Protein AF-A0A3C0VRZ9-F1 (afdb_monomer)

Structure (mmCIF, N/CA/C/O backbone):
data_AF-A0A3C0VRZ9-F1
#
_entry.id   AF-A0A3C0VRZ9-F1
#
loop_
_atom_site.group_PDB
_atom_site.id
_atom_site.type_symbol
_atom_site.label_atom_id
_atom_site.label_alt_id
_atom_site.label_comp_id
_atom_site.label_asym_id
_atom_site.label_entity_id
_atom_site.label_seq_id
_atom_site.pdbx_PDB_ins_code
_atom_site.Cartn_x
_atom_site.Cartn_y
_atom_site.Cartn_z
_atom_site.occupancy
_atom_site.B_iso_or_equiv
_atom_site.auth_seq_id
_atom_site.auth_comp_id
_atom_site.auth_asym_id
_atom_site.auth_atom_id
_atom_site.pdbx_PDB_model_num
ATOM 1 N N . PHE A 1 1 ? -6.876 -8.556 -9.933 1.00 37.91 1 PHE A N 1
ATOM 2 C CA . PHE A 1 1 ? -6.005 -7.489 -9.390 1.00 37.91 1 PHE A CA 1
ATOM 3 C C . PHE A 1 1 ? -5.418 -7.864 -8.027 1.00 37.91 1 PHE A C 1
ATOM 5 O O . PHE A 1 1 ? -4.220 -8.083 -7.960 1.00 37.91 1 PHE A O 1
ATOM 12 N N . VAL A 1 2 ? -6.232 -8.041 -6.972 1.00 34.72 2 VAL A N 1
ATOM 13 C CA . VAL A 1 2 ? -5.752 -8.360 -5.604 1.00 34.72 2 VAL A CA 1
ATOM 14 C C . VAL A 1 2 ? -4.922 -9.655 -5.535 1.00 34.72 2 VAL A C 1
ATOM 16 O O . VAL A 1 2 ? -3.928 -9.674 -4.825 1.00 34.72 2 VAL A O 1
ATOM 19 N N . ASN A 1 3 ? -5.259 -10.682 -6.327 1.00 42.28 3 ASN A N 1
ATOM 20 C CA . ASN A 1 3 ? -4.584 -11.991 -6.317 1.00 42.28 3 ASN A CA 1
ATOM 21 C C . ASN A 1 3 ? -3.360 -12.137 -7.252 1.00 42.28 3 ASN A C 1
ATOM 23 O O . ASN A 1 3 ? -2.690 -13.157 -7.161 1.00 42.28 3 ASN A O 1
ATOM 27 N N . ILE A 1 4 ? -3.065 -11.177 -8.145 1.00 52.66 4 ILE A N 1
ATOM 28 C CA . ILE A 1 4 ? -1.977 -11.322 -9.146 1.00 52.66 4 ILE A CA 1
ATOM 29 C C . ILE A 1 4 ? -0.673 -10.648 -8.712 1.00 52.66 4 ILE A C 1
ATOM 31 O O . ILE A 1 4 ? 0.384 -11.139 -9.088 1.00 52.66 4 ILE A O 1
ATOM 35 N N . LEU A 1 5 ? -0.705 -9.558 -7.932 1.00 53.03 5 LEU A N 1
ATOM 36 C CA . LEU A 1 5 ? 0.479 -8.689 -7.844 1.00 53.03 5 LEU A CA 1
ATOM 37 C C . LEU A 1 5 ? 1.175 -8.604 -6.483 1.00 53.03 5 LEU A C 1
ATOM 39 O O . LEU A 1 5 ? 2.376 -8.358 -6.488 1.00 53.03 5 LEU A O 1
ATOM 43 N N . TYR A 1 6 ? 0.518 -8.775 -5.321 1.00 64.31 6 TYR A N 1
ATOM 44 C CA . TYR A 1 6 ? 1.240 -8.518 -4.060 1.00 64.31 6 TYR A CA 1
ATOM 45 C C . TYR A 1 6 ? 0.604 -9.095 -2.772 1.00 64.31 6 TYR A C 1
ATOM 47 O O . TYR A 1 6 ? -0.247 -8.443 -2.152 1.00 64.31 6 TYR A O 1
ATOM 55 N N . PRO A 1 7 ? 1.059 -10.264 -2.271 1.00 65.75 7 PRO A N 1
ATOM 56 C CA . PRO A 1 7 ? 0.511 -10.886 -1.057 1.00 65.75 7 PRO A CA 1
ATOM 57 C C . PRO A 1 7 ? 0.704 -10.056 0.220 1.00 65.75 7 PRO A C 1
ATOM 59 O O . PRO A 1 7 ? 0.004 -10.271 1.213 1.00 65.75 7 PRO A O 1
ATOM 62 N N . ALA A 1 8 ? 1.609 -9.072 0.204 1.00 82.12 8 ALA A N 1
ATOM 63 C CA . ALA A 1 8 ? 1.981 -8.328 1.401 1.00 82.12 8 ALA A CA 1
ATOM 64 C C . ALA A 1 8 ? 0.856 -7.467 2.000 1.00 82.12 8 ALA A C 1
ATOM 66 O O . ALA A 1 8 ? 0.888 -7.196 3.195 1.00 82.12 8 ALA A O 1
ATOM 67 N N . TRP A 1 9 ? -0.148 -7.050 1.223 1.00 86.69 9 TRP A N 1
ATOM 68 C CA . TRP A 1 9 ? -1.355 -6.427 1.791 1.00 86.69 9 TRP A CA 1
ATOM 69 C C . TRP A 1 9 ? -2.479 -7.437 2.025 1.00 86.69 9 TRP A C 1
ATOM 71 O O . TRP A 1 9 ? -3.250 -7.283 2.972 1.00 86.69 9 TRP A O 1
ATOM 81 N N . GLN A 1 10 ? -2.569 -8.480 1.196 1.00 86.56 10 GLN A N 1
ATOM 82 C CA . GLN A 1 10 ? -3.658 -9.454 1.263 1.00 86.56 10 GLN A CA 1
ATOM 83 C C . GLN A 1 10 ? -3.739 -10.135 2.627 1.00 86.56 10 GLN A C 1
ATOM 85 O O . GLN A 1 10 ? -4.828 -10.268 3.174 1.00 86.56 10 GLN A O 1
ATOM 90 N N . ILE A 1 11 ? -2.599 -10.534 3.193 1.00 91.62 11 ILE A N 1
ATOM 91 C CA . ILE A 1 11 ? -2.565 -11.265 4.463 1.00 91.62 11 ILE A CA 1
ATOM 92 C C . ILE A 1 11 ? -3.046 -10.375 5.625 1.00 91.62 11 ILE A C 1
ATOM 94 O O . ILE A 1 11 ? -4.009 -10.764 6.294 1.00 91.62 11 ILE A O 1
ATOM 98 N N . PRO A 1 12 ? -2.497 -9.159 5.850 1.00 95.06 12 PRO A N 1
ATOM 99 C CA . PRO A 1 12 ? -3.003 -8.267 6.890 1.00 95.06 12 PRO A CA 1
ATOM 100 C C . PRO A 1 12 ? -4.488 -7.926 6.747 1.00 95.06 12 PRO A C 1
ATOM 102 O O . PRO A 1 12 ? -5.234 -8.016 7.723 1.00 95.06 12 PRO A O 1
ATOM 105 N N . PHE A 1 13 ? -4.942 -7.561 5.544 1.00 94.81 13 PHE A N 1
ATOM 106 C CA . PHE A 1 13 ? -6.347 -7.208 5.325 1.00 94.81 13 PHE A CA 1
ATOM 107 C C . PHE A 1 13 ? -7.278 -8.424 5.370 1.00 94.81 13 PHE A C 1
ATOM 109 O O . PHE A 1 13 ? -8.421 -8.285 5.798 1.00 94.81 13 PHE A O 1
ATOM 116 N N . GLY A 1 14 ? -6.791 -9.617 5.024 1.00 93.69 14 GLY A N 1
ATOM 117 C CA . GLY A 1 14 ? -7.502 -10.880 5.210 1.00 93.69 14 GLY A CA 1
ATOM 118 C C . GLY A 1 14 ? -7.788 -11.157 6.685 1.00 93.69 14 GLY A C 1
ATOM 119 O O . GLY A 1 14 ? -8.926 -11.461 7.040 1.00 93.69 14 GLY A O 1
ATOM 120 N N . TYR A 1 15 ? -6.804 -10.949 7.568 1.00 96.88 15 TYR A N 1
ATOM 121 C CA . TYR A 1 15 ? -7.029 -11.022 9.015 1.00 96.88 15 TYR A CA 1
ATOM 122 C C . TYR A 1 15 ? -8.015 -9.960 9.512 1.00 96.88 15 TYR A C 1
ATOM 124 O O . TYR A 1 15 ? -8.885 -10.272 10.324 1.00 96.88 15 TYR A O 1
ATOM 132 N N . VAL A 1 16 ? -7.929 -8.721 9.013 1.00 97.62 16 VAL A N 1
ATOM 133 C CA . VAL A 1 16 ? -8.898 -7.667 9.359 1.00 97.62 16 VAL A CA 1
ATOM 134 C C . VAL A 1 16 ? -10.317 -8.062 8.940 1.00 97.62 16 VAL A C 1
ATOM 136 O O . VAL A 1 16 ? -11.243 -7.944 9.744 1.00 97.62 16 VAL A O 1
ATOM 139 N N . ALA A 1 17 ? -10.494 -8.567 7.718 1.00 96.25 17 ALA A N 1
ATOM 140 C CA . ALA A 1 17 ? -11.782 -9.031 7.210 1.00 96.25 17 ALA A CA 1
ATOM 141 C C . ALA A 1 17 ? -12.323 -10.215 8.027 1.00 96.25 17 ALA A C 1
ATOM 143 O O . ALA A 1 17 ? -13.500 -10.224 8.389 1.00 96.25 17 ALA A O 1
ATOM 144 N N . LEU A 1 18 ? -11.463 -11.172 8.392 1.00 96.19 18 LEU A N 1
ATOM 145 C CA . LEU A 1 18 ? -11.823 -12.292 9.261 1.00 96.19 18 LEU A CA 1
ATOM 146 C C . LEU A 1 18 ? -12.275 -11.808 10.646 1.00 96.19 18 LEU A C 1
ATOM 148 O O . LEU A 1 18 ? -13.311 -12.244 11.143 1.00 96.19 18 LEU A O 1
ATOM 152 N N . CYS A 1 19 ? -11.548 -10.872 11.258 1.00 98.12 19 CYS A N 1
ATOM 153 C CA . CYS A 1 19 ? -11.924 -10.270 12.536 1.00 98.12 19 CYS A CA 1
ATOM 154 C C . CYS A 1 19 ? -13.271 -9.536 12.467 1.00 98.12 19 CYS A C 1
ATOM 156 O O . CYS A 1 19 ? -14.079 -9.675 13.388 1.00 98.12 19 CYS A O 1
ATOM 158 N N . LEU A 1 20 ? -13.542 -8.801 11.380 1.00 97.25 20 LEU A N 1
ATOM 159 C CA . LEU A 1 20 ? -14.852 -8.186 11.139 1.00 97.25 20 LEU A CA 1
ATOM 160 C C . LEU A 1 20 ? -15.955 -9.239 11.035 1.00 97.25 20 LEU A C 1
ATOM 162 O O . LEU A 1 20 ? -16.976 -9.098 11.703 1.00 97.25 20 LEU A O 1
ATOM 166 N N . ALA A 1 21 ? -15.742 -10.304 10.259 1.00 95.19 21 ALA A N 1
ATOM 167 C CA . ALA A 1 21 ? -16.711 -11.384 10.109 1.00 95.19 21 ALA A CA 1
ATOM 168 C C . ALA A 1 21 ? -17.011 -12.072 11.452 1.00 95.19 21 ALA A C 1
ATOM 170 O O . ALA A 1 21 ? -18.176 -12.227 11.814 1.00 95.19 21 ALA A O 1
ATOM 171 N N . ILE A 1 22 ? -15.975 -12.412 12.231 1.00 97.06 22 ILE A N 1
ATOM 172 C CA . ILE A 1 22 ? -16.122 -13.002 13.572 1.00 97.06 22 ILE A CA 1
ATOM 173 C C . ILE A 1 22 ? -16.920 -12.066 14.484 1.00 97.06 22 ILE A C 1
ATOM 175 O O . ILE A 1 22 ? -17.867 -12.506 15.137 1.00 97.06 22 ILE A O 1
ATOM 179 N N . TRP A 1 23 ? -16.573 -10.776 14.520 1.00 96.44 23 TRP A N 1
ATOM 180 C CA . TRP A 1 23 ? -17.304 -9.801 15.326 1.00 96.44 23 TRP A CA 1
ATOM 181 C C . TRP A 1 23 ? -18.776 -9.701 14.902 1.00 96.44 23 TRP A C 1
ATOM 183 O O . TRP A 1 23 ? -19.650 -9.782 15.762 1.00 96.44 23 TRP A O 1
ATOM 193 N N . MET A 1 24 ? -19.059 -9.584 13.601 1.00 94.06 24 MET A N 1
ATOM 194 C CA . MET A 1 24 ? -20.426 -9.493 13.077 1.00 94.06 24 MET A CA 1
ATOM 195 C C . MET A 1 24 ? -21.264 -10.726 13.433 1.00 94.06 24 MET A C 1
ATOM 197 O O . MET A 1 24 ? -22.430 -10.574 13.799 1.00 94.06 24 MET A O 1
ATOM 201 N N . ILE A 1 25 ? -20.674 -11.926 13.370 1.00 94.06 25 ILE A N 1
ATOM 202 C CA . ILE A 1 25 ? -21.332 -13.178 13.770 1.00 94.06 25 ILE A CA 1
ATOM 203 C C . ILE A 1 25 ? -21.650 -13.168 15.265 1.00 94.06 25 ILE A C 1
ATOM 205 O O . ILE A 1 25 ? -22.771 -13.494 15.646 1.00 94.06 25 ILE A O 1
ATOM 209 N N . ILE A 1 26 ? -20.691 -12.780 16.112 1.00 95.00 26 ILE A N 1
ATOM 210 C CA . ILE A 1 26 ? -20.886 -12.726 17.567 1.00 95.00 26 ILE A CA 1
ATOM 211 C C . ILE A 1 26 ? -21.982 -11.717 17.931 1.00 95.00 26 ILE A C 1
ATOM 213 O O . ILE A 1 26 ? -22.876 -12.041 18.711 1.00 95.00 26 ILE A O 1
ATOM 217 N N . ASP A 1 27 ? -21.940 -10.520 17.346 1.00 92.56 27 ASP A N 1
ATOM 218 C CA . ASP A 1 27 ? -22.887 -9.434 17.626 1.00 92.56 27 ASP A CA 1
ATOM 219 C C . ASP A 1 27 ? -24.320 -9.784 17.184 1.00 92.56 27 ASP A C 1
ATOM 221 O O . ASP A 1 27 ? -25.294 -9.384 17.818 1.00 92.56 27 ASP A O 1
ATOM 225 N N . ASN A 1 28 ? -24.455 -10.604 16.136 1.00 92.75 28 ASN A N 1
ATOM 226 C CA . ASN A 1 28 ? -25.743 -10.995 15.557 1.00 92.75 28 ASN A CA 1
ATOM 227 C C . ASN A 1 28 ? -26.138 -12.450 15.839 1.00 92.75 28 ASN A C 1
ATOM 229 O O . ASN A 1 28 ? -27.087 -12.948 15.232 1.00 92.75 28 ASN A O 1
ATOM 233 N N . PHE A 1 29 ? -25.466 -13.139 16.763 1.00 91.81 29 PHE A N 1
ATOM 234 C CA . PHE A 1 29 ? -25.628 -14.583 16.956 1.00 91.81 29 PHE A CA 1
ATOM 235 C C . PHE A 1 29 ? -27.081 -15.004 17.236 1.00 91.81 29 PHE A C 1
ATOM 237 O O . PHE A 1 29 ? -27.577 -15.978 16.673 1.00 91.81 29 PHE A O 1
ATOM 244 N N . GLU A 1 30 ? -27.807 -14.228 18.043 1.00 91.62 30 GLU A N 1
ATOM 245 C CA . GLU A 1 30 ? -29.219 -14.496 18.355 1.00 91.62 30 GLU A CA 1
ATOM 246 C C . GLU A 1 30 ? -30.168 -14.250 17.173 1.00 91.62 30 GLU A C 1
ATOM 248 O O . GLU A 1 30 ? -31.235 -14.858 17.105 1.00 91.62 30 GLU A O 1
ATOM 253 N N . ASN A 1 31 ? -29.793 -13.385 16.228 1.00 91.25 31 ASN A N 1
ATOM 254 C CA . ASN A 1 31 ? -30.542 -13.197 14.986 1.00 91.25 31 ASN A CA 1
ATOM 255 C C . ASN A 1 31 ? -30.227 -14.318 13.992 1.00 91.25 31 ASN A C 1
ATOM 257 O O . ASN A 1 31 ? -31.139 -14.832 13.351 1.00 91.25 31 ASN A O 1
ATOM 261 N N . ILE A 1 32 ? -28.965 -14.754 13.930 1.00 90.94 32 ILE A N 1
ATOM 262 C CA . ILE A 1 32 ? -28.523 -15.872 13.086 1.00 90.94 32 ILE A CA 1
ATOM 263 C C . ILE A 1 32 ? -29.274 -17.156 13.455 1.00 90.94 32 ILE A C 1
ATOM 265 O O . ILE A 1 32 ? -29.754 -17.856 12.572 1.00 90.94 32 ILE A O 1
ATOM 269 N N . LYS A 1 33 ? -29.475 -17.436 14.749 1.00 90.50 33 LYS A N 1
ATOM 270 C CA . LYS A 1 33 ? -30.270 -18.594 15.208 1.00 90.50 33 LYS A CA 1
ATOM 271 C C . LYS A 1 33 ? -31.727 -18.595 14.732 1.00 90.50 33 LYS A C 1
ATOM 273 O O . LYS A 1 33 ? -32.365 -19.642 14.750 1.00 90.50 33 LYS A O 1
ATOM 278 N N . LYS A 1 34 ? -32.271 -17.430 14.372 1.00 95.00 34 LYS A N 1
ATOM 279 C CA . LYS A 1 34 ? -33.663 -17.266 13.923 1.00 95.00 34 LYS A CA 1
ATOM 280 C C . LYS A 1 34 ? -33.808 -17.344 12.404 1.00 95.00 34 LYS A C 1
ATOM 282 O O . LYS A 1 34 ? -34.927 -17.218 11.907 1.00 95.00 34 LYS A O 1
ATOM 287 N N . LEU A 1 35 ? -32.704 -17.510 11.676 1.00 93.38 35 LEU A N 1
ATOM 288 C CA . LEU A 1 35 ? -32.721 -17.654 10.227 1.00 93.38 35 LEU A CA 1
ATOM 289 C C . LEU A 1 35 ? -33.486 -18.915 9.822 1.00 93.38 35 LEU A C 1
ATOM 291 O O . LEU A 1 35 ? -33.427 -19.956 10.479 1.00 93.38 35 LEU A O 1
ATOM 295 N N . LYS A 1 36 ? -34.227 -18.810 8.723 1.00 96.31 36 LYS A N 1
ATOM 296 C CA . LYS A 1 36 ? -34.967 -19.922 8.132 1.00 96.31 36 LYS A CA 1
ATOM 297 C C . LYS A 1 36 ? -34.035 -20.731 7.235 1.00 96.31 36 LYS A C 1
ATOM 299 O O . LYS A 1 36 ? -32.994 -20.250 6.795 1.00 96.31 36 LYS A O 1
ATOM 304 N N . LEU A 1 37 ? -34.447 -21.950 6.883 1.00 94.00 37 LEU A N 1
ATOM 305 C CA . LEU A 1 37 ? -33.695 -22.799 5.951 1.00 94.00 37 LEU A CA 1
ATOM 306 C C . LEU A 1 37 ? -33.364 -22.071 4.636 1.00 94.00 37 LEU A C 1
ATOM 308 O O . LEU A 1 37 ? -32.254 -22.201 4.136 1.00 94.00 37 LEU A O 1
ATOM 312 N N . VAL A 1 38 ? -34.297 -21.268 4.113 1.00 95.75 38 VAL A N 1
ATOM 313 C CA . VAL A 1 38 ? -34.092 -20.475 2.888 1.00 95.75 38 VAL A CA 1
ATOM 314 C C . VAL A 1 38 ? -32.920 -19.502 3.034 1.00 95.75 38 VAL A C 1
ATOM 316 O O . VAL A 1 38 ? -32.111 -19.398 2.119 1.00 95.75 38 VAL A O 1
ATOM 319 N N . ASP A 1 39 ? -32.776 -18.848 4.187 1.00 94.19 39 ASP A N 1
ATOM 320 C CA . ASP A 1 39 ? -31.677 -17.909 4.436 1.00 94.19 39 ASP A CA 1
ATOM 321 C C . ASP A 1 39 ? -30.325 -18.638 4.450 1.00 94.19 39 ASP A C 1
ATOM 323 O O . ASP A 1 39 ? -29.351 -18.166 3.863 1.00 94.19 39 ASP A O 1
ATOM 327 N N . TYR A 1 40 ? -30.274 -19.830 5.055 1.00 91.69 40 TYR A N 1
ATOM 328 C CA . TYR A 1 40 ? -29.082 -20.680 5.027 1.00 91.69 40 TYR A CA 1
ATOM 329 C C . TYR A 1 40 ? -28.759 -21.186 3.622 1.00 91.69 40 TYR A C 1
ATOM 331 O O . TYR A 1 40 ? -27.592 -21.200 3.244 1.00 91.69 40 TYR A O 1
ATOM 339 N N . VAL A 1 41 ? -29.765 -21.566 2.832 1.00 95.50 41 VAL A N 1
ATOM 340 C CA . VAL A 1 41 ? -29.572 -21.975 1.433 1.00 95.50 41 VAL A CA 1
ATOM 341 C C . VAL A 1 41 ? -29.012 -20.814 0.611 1.00 95.50 41 VAL A C 1
ATOM 343 O O . VAL A 1 41 ? -28.043 -21.007 -0.121 1.00 95.50 41 VAL A O 1
ATOM 346 N N . ILE A 1 42 ? -29.546 -19.599 0.770 1.00 95.00 42 ILE A N 1
ATOM 347 C CA . ILE A 1 42 ? -29.019 -18.398 0.105 1.00 95.00 42 ILE A CA 1
ATOM 348 C C . ILE A 1 42 ? -27.566 -18.154 0.529 1.00 95.00 42 ILE A C 1
ATOM 350 O O . ILE A 1 42 ? -26.699 -17.999 -0.327 1.00 95.00 42 ILE A O 1
ATOM 354 N N . PHE A 1 43 ? -27.274 -18.193 1.830 1.00 90.19 43 PHE A N 1
ATOM 355 C CA . PHE A 1 43 ? -25.919 -17.994 2.342 1.00 90.19 43 PHE A CA 1
ATOM 356 C C . PHE A 1 43 ? -24.927 -19.033 1.799 1.00 90.19 43 PHE A C 1
ATOM 358 O O . PHE A 1 43 ? -23.889 -18.667 1.249 1.00 90.19 43 PHE A O 1
ATOM 365 N N . VAL A 1 44 ? -25.255 -20.324 1.909 1.00 93.06 44 VAL A N 1
ATOM 366 C CA . VAL A 1 44 ? -24.394 -21.420 1.442 1.00 93.06 44 VAL A CA 1
ATOM 367 C C . VAL A 1 44 ? -24.228 -21.368 -0.073 1.00 93.06 44 VAL A C 1
ATOM 369 O O . VAL A 1 44 ? -23.110 -21.509 -0.550 1.00 93.06 44 VAL A O 1
ATOM 372 N N . SER A 1 45 ? -25.291 -21.104 -0.837 1.00 95.12 45 SER A N 1
ATOM 373 C CA . SER A 1 45 ? -25.196 -20.985 -2.299 1.00 95.12 45 SER A CA 1
ATOM 374 C C . SER A 1 45 ? -24.302 -19.817 -2.728 1.00 95.12 45 SER A C 1
ATOM 376 O O . SER A 1 45 ? -23.460 -19.994 -3.606 1.00 95.12 45 SER A O 1
ATOM 378 N N . GLY A 1 46 ? -24.404 -18.661 -2.064 1.00 95.44 46 GLY A N 1
ATOM 379 C CA . GLY A 1 46 ? -23.524 -17.516 -2.300 1.00 95.44 46 GLY A CA 1
ATOM 380 C C . GLY A 1 46 ? -22.067 -17.806 -1.928 1.00 95.44 46 GLY A C 1
ATOM 381 O O . GLY A 1 46 ? -21.151 -17.430 -2.664 1.00 95.44 46 GLY A O 1
ATOM 382 N N . LEU A 1 47 ? -21.838 -18.529 -0.827 1.00 92.19 47 LEU A N 1
ATOM 383 C CA . LEU A 1 47 ? -20.502 -18.975 -0.431 1.00 92.19 47 LEU A CA 1
ATOM 384 C C . LEU A 1 47 ? -19.921 -19.967 -1.449 1.00 92.19 47 LEU A C 1
ATOM 386 O O . LEU A 1 47 ? -18.786 -19.794 -1.883 1.00 92.19 47 LEU A O 1
ATOM 390 N N . CYS A 1 48 ? -20.701 -20.961 -1.876 1.00 95.94 48 CYS A N 1
ATOM 391 C CA . CYS A 1 48 ? -20.312 -21.916 -2.911 1.00 95.94 48 CYS A CA 1
ATOM 392 C C . CYS A 1 48 ? -19.990 -21.212 -4.231 1.00 95.94 48 CYS A C 1
ATOM 394 O O . CYS A 1 48 ? -18.951 -21.496 -4.818 1.00 95.94 48 CYS A O 1
ATOM 396 N N . LEU A 1 49 ? -20.820 -20.259 -4.668 1.00 95.69 49 LEU A N 1
ATOM 397 C CA . LEU A 1 49 ? -20.556 -19.465 -5.867 1.00 95.69 49 LEU A CA 1
ATOM 398 C C . LEU A 1 49 ? -19.237 -18.693 -5.737 1.00 95.69 49 LEU A C 1
ATOM 400 O O . LEU A 1 49 ? -18.417 -18.727 -6.649 1.00 95.69 49 LEU A O 1
ATOM 404 N N . SER A 1 50 ? -18.996 -18.065 -4.583 1.00 91.12 50 SER A N 1
ATOM 405 C CA . SER A 1 50 ? -17.746 -17.345 -4.311 1.00 91.12 50 SER A CA 1
ATOM 406 C C . SER A 1 50 ? -16.530 -18.275 -4.383 1.00 91.12 50 SER A C 1
ATOM 408 O O . SER A 1 50 ? -15.529 -17.932 -5.006 1.00 91.12 50 SER A O 1
ATOM 410 N N . VAL A 1 51 ? -16.624 -19.474 -3.797 1.00 91.88 51 VAL A N 1
ATOM 411 C CA . VAL A 1 51 ? -15.563 -20.491 -3.858 1.00 91.88 51 VAL A CA 1
ATOM 412 C C . VAL A 1 51 ? -15.328 -20.955 -5.293 1.00 91.88 51 VAL A C 1
ATOM 414 O O . VAL A 1 51 ? -14.180 -21.016 -5.717 1.00 91.88 51 VAL A O 1
ATOM 417 N N . VAL A 1 52 ? -16.385 -21.228 -6.064 1.00 95.44 52 VAL A N 1
ATOM 418 C CA . VAL A 1 52 ? -16.270 -21.623 -7.478 1.00 95.44 52 VAL A CA 1
ATOM 419 C C . VAL A 1 52 ? -15.603 -20.524 -8.303 1.00 95.44 52 VAL A C 1
ATOM 421 O O . VAL A 1 52 ? -14.711 -20.826 -9.088 1.00 95.44 52 VAL A O 1
ATOM 424 N N . MET A 1 53 ? -15.964 -19.254 -8.096 1.00 91.75 53 MET A N 1
ATOM 425 C CA . MET A 1 53 ? -15.323 -18.124 -8.780 1.00 91.75 53 MET A CA 1
ATOM 426 C C . MET A 1 53 ? -13.838 -18.002 -8.422 1.00 91.75 53 MET A C 1
ATOM 428 O O . MET A 1 53 ? -13.012 -17.783 -9.305 1.00 91.75 53 MET A O 1
ATOM 432 N N . ILE A 1 54 ? -13.486 -18.173 -7.143 1.00 88.19 54 ILE A N 1
ATOM 433 C CA . ILE A 1 54 ? -12.088 -18.151 -6.693 1.00 88.19 54 ILE A CA 1
ATOM 434 C C . ILE A 1 54 ? -11.312 -19.324 -7.299 1.00 88.19 54 ILE A C 1
ATOM 436 O O . ILE A 1 54 ? -10.222 -19.116 -7.820 1.00 88.19 54 ILE A O 1
ATOM 440 N N . LEU A 1 55 ? -11.859 -20.541 -7.263 1.00 90.00 55 LEU A N 1
ATOM 441 C CA . LEU A 1 55 ? -11.205 -21.726 -7.820 1.00 90.00 55 LEU A CA 1
ATOM 442 C C . LEU A 1 55 ? -11.039 -21.625 -9.335 1.00 90.00 55 LEU A C 1
ATOM 444 O O . LEU A 1 55 ? -9.947 -21.883 -9.826 1.00 90.00 55 LEU A O 1
ATOM 448 N N . GLY A 1 56 ? -12.077 -21.198 -10.060 1.00 92.00 56 GLY A N 1
ATOM 449 C CA . GLY A 1 56 ? -12.002 -20.985 -11.507 1.00 92.00 56 GLY A CA 1
ATOM 450 C C . GLY A 1 56 ? -10.896 -19.997 -11.870 1.00 92.00 56 GLY A C 1
ATOM 451 O O . GLY A 1 56 ? -10.067 -20.281 -12.728 1.00 92.00 56 GLY A O 1
ATOM 452 N N . TYR A 1 57 ? -10.807 -18.897 -11.125 1.00 87.50 57 TYR A N 1
ATOM 453 C CA . TYR A 1 57 ? -9.736 -17.922 -11.278 1.00 87.50 57 TYR A CA 1
ATOM 454 C C . TYR A 1 57 ? -8.338 -18.493 -10.973 1.00 87.50 57 TYR A C 1
ATOM 456 O O . TYR A 1 57 ? -7.392 -18.242 -11.719 1.00 87.50 57 TYR A O 1
ATOM 464 N N . LEU A 1 58 ? -8.179 -19.257 -9.885 1.00 87.12 58 LEU A N 1
ATOM 465 C CA . LEU A 1 58 ? -6.893 -19.869 -9.527 1.00 87.12 58 LEU A CA 1
ATOM 466 C C . LEU A 1 58 ? -6.448 -20.912 -10.559 1.00 87.12 58 LEU A C 1
ATOM 468 O O . LEU A 1 58 ? -5.258 -21.002 -10.846 1.00 87.12 58 LEU A O 1
ATOM 472 N N . MET A 1 59 ? -7.389 -21.671 -11.126 1.00 89.69 59 MET A N 1
ATOM 473 C CA . MET A 1 59 ? -7.114 -22.652 -12.178 1.00 89.69 59 MET A CA 1
ATOM 474 C C . MET A 1 59 ? -6.675 -21.981 -13.481 1.00 89.69 59 MET A C 1
ATOM 476 O O . MET A 1 59 ? -5.709 -22.429 -14.087 1.00 89.69 59 MET A O 1
ATOM 480 N N . GLU A 1 60 ? -7.333 -20.891 -13.882 1.00 91.25 60 GLU A N 1
ATOM 481 C CA . GLU A 1 60 ? -6.965 -20.117 -15.077 1.00 91.25 60 GLU A CA 1
ATOM 482 C C . GLU A 1 60 ? -5.560 -19.500 -14.969 1.00 91.25 60 GLU A C 1
ATOM 484 O O . GLU A 1 60 ? -4.877 -19.322 -15.970 1.00 91.25 60 GLU A O 1
ATOM 489 N N . ASN A 1 61 ? -5.103 -19.207 -13.748 1.00 87.38 61 ASN A N 1
ATOM 490 C CA . ASN A 1 61 ? -3.831 -18.528 -13.492 1.00 87.38 61 ASN A CA 1
ATOM 491 C C . ASN A 1 61 ? -2.770 -19.450 -12.864 1.00 87.38 61 ASN A C 1
ATOM 493 O O . ASN A 1 61 ? -1.806 -18.955 -12.281 1.00 87.38 61 ASN A O 1
ATOM 497 N N . VAL A 1 62 ? -2.932 -20.777 -12.943 1.00 87.38 62 VAL A N 1
ATOM 498 C CA . VAL A 1 62 ? -2.057 -21.726 -12.233 1.00 87.38 62 VAL A CA 1
ATOM 499 C C . VAL A 1 62 ? -0.596 -21.625 -12.675 1.00 87.38 62 VAL A C 1
ATOM 501 O O . VAL A 1 62 ? 0.290 -21.595 -11.822 1.00 87.38 62 VAL A O 1
ATOM 504 N N . ASP A 1 63 ? -0.345 -21.486 -13.978 1.00 86.81 63 ASP A N 1
ATOM 505 C CA . ASP A 1 63 ? 1.010 -21.385 -14.530 1.00 86.81 63 ASP A CA 1
ATOM 506 C C . ASP A 1 63 ? 1.692 -20.095 -14.076 1.00 86.81 63 ASP A C 1
ATOM 508 O O . ASP A 1 63 ? 2.839 -20.116 -13.635 1.00 86.81 63 ASP A O 1
ATOM 512 N N . TYR A 1 64 ? 0.951 -18.984 -14.081 1.00 85.88 64 TYR A N 1
ATOM 513 C CA . TYR A 1 64 ? 1.422 -17.708 -13.552 1.00 85.88 64 TYR A CA 1
ATOM 514 C C . TYR A 1 64 ? 1.744 -17.800 -12.055 1.00 85.88 64 TYR A C 1
ATOM 516 O O . TYR A 1 64 ? 2.831 -17.414 -11.628 1.00 85.88 64 TYR A O 1
ATOM 524 N N . ILE A 1 65 ? 0.814 -18.329 -11.249 1.00 85.00 65 ILE A N 1
ATOM 525 C CA . ILE A 1 65 ? 0.976 -18.459 -9.795 1.00 85.00 65 ILE A CA 1
ATOM 526 C C . ILE A 1 65 ? 2.176 -19.356 -9.478 1.00 85.00 65 ILE A C 1
ATOM 528 O O . ILE A 1 65 ? 2.980 -19.022 -8.608 1.00 85.00 65 ILE A O 1
ATOM 532 N N . SER A 1 66 ? 2.320 -20.474 -10.188 1.00 85.69 66 SER A N 1
ATOM 533 C CA . SER A 1 66 ? 3.459 -21.380 -10.051 1.00 85.69 66 SER A CA 1
ATOM 534 C C . SER A 1 66 ? 4.764 -20.691 -10.446 1.00 85.69 66 SER A C 1
ATOM 536 O O . SER A 1 66 ? 5.720 -20.699 -9.672 1.00 85.69 66 SER A O 1
ATOM 538 N N . GLY A 1 67 ? 4.792 -20.015 -11.597 1.00 86.56 67 GLY A N 1
ATOM 539 C CA . GLY A 1 67 ? 5.955 -19.270 -12.068 1.00 86.56 67 GLY A CA 1
ATOM 540 C C . GLY A 1 67 ? 6.411 -18.236 -11.047 1.00 86.56 67 GLY A C 1
ATOM 541 O O . GLY A 1 67 ? 7.563 -18.257 -10.624 1.00 86.56 67 GLY A O 1
ATOM 542 N N . ILE A 1 68 ? 5.495 -17.389 -10.568 1.00 86.31 68 ILE A N 1
ATOM 543 C CA . ILE A 1 68 ? 5.850 -16.292 -9.667 1.00 86.31 68 ILE A CA 1
ATOM 544 C C . ILE A 1 68 ? 6.164 -16.747 -8.239 1.00 86.31 68 ILE A C 1
ATOM 546 O O . ILE A 1 68 ? 7.063 -16.201 -7.601 1.00 86.31 68 ILE A O 1
ATOM 550 N N . SER A 1 69 ? 5.469 -17.764 -7.724 1.00 85.25 69 SER A N 1
ATOM 551 C CA . SER A 1 69 ? 5.697 -18.273 -6.362 1.00 85.25 69 SER A CA 1
ATOM 552 C C . SER A 1 69 ? 7.050 -18.970 -6.195 1.00 85.25 69 SER A C 1
ATOM 554 O O . SER A 1 69 ? 7.577 -18.999 -5.084 1.00 85.25 69 SER A O 1
ATOM 556 N N . ASN A 1 70 ? 7.637 -19.457 -7.292 1.00 88.44 70 ASN A N 1
ATOM 557 C CA . ASN A 1 70 ? 8.957 -20.087 -7.313 1.00 88.44 70 ASN A CA 1
ATOM 558 C C . ASN A 1 70 ? 10.110 -19.114 -7.612 1.00 88.44 70 ASN A C 1
ATOM 560 O O . ASN A 1 70 ? 11.270 -19.523 -7.614 1.00 88.44 70 ASN A O 1
ATOM 564 N N . THR A 1 71 ? 9.822 -17.832 -7.842 1.00 90.12 71 THR A N 1
ATOM 565 C CA . THR A 1 71 ? 10.871 -16.822 -8.040 1.00 90.12 71 THR A CA 1
ATOM 566 C C . THR A 1 71 ? 11.561 -16.440 -6.731 1.00 90.12 71 THR A C 1
ATOM 568 O O . THR A 1 71 ? 10.989 -16.562 -5.643 1.00 90.12 71 THR A O 1
ATOM 571 N N . VAL A 1 72 ? 12.771 -15.882 -6.826 1.00 91.56 72 VAL A N 1
ATOM 572 C CA . VAL A 1 72 ? 13.497 -15.304 -5.681 1.00 91.56 72 VAL A CA 1
ATOM 573 C C . VAL A 1 72 ? 12.676 -14.188 -5.024 1.00 91.56 72 VAL A C 1
ATOM 575 O O . VAL A 1 72 ? 12.611 -14.098 -3.796 1.00 91.56 72 VAL A O 1
ATOM 578 N N . TYR A 1 73 ? 12.008 -13.357 -5.829 1.00 88.38 73 TYR A N 1
ATOM 579 C CA . TYR A 1 73 ? 11.135 -12.286 -5.357 1.00 88.38 73 TYR A CA 1
ATOM 580 C C . TYR A 1 73 ? 9.912 -12.114 -6.277 1.00 88.38 73 TYR A C 1
ATOM 582 O O . TYR A 1 73 ? 10.082 -12.044 -7.486 1.00 88.38 73 TYR A O 1
ATOM 590 N N . PRO A 1 74 ? 8.685 -11.962 -5.746 1.00 84.75 74 PRO A N 1
ATOM 591 C CA . PRO A 1 74 ? 8.332 -11.990 -4.332 1.00 84.75 74 PRO A CA 1
ATOM 592 C C . PRO A 1 74 ? 8.098 -13.413 -3.794 1.00 84.75 74 PRO A C 1
ATOM 594 O O . PRO A 1 74 ? 7.769 -13.531 -2.617 1.00 84.75 74 PRO A O 1
ATOM 597 N N . GLY A 1 75 ? 8.233 -14.460 -4.620 1.00 85.44 75 GLY A N 1
ATOM 598 C CA . GLY A 1 75 ? 7.807 -15.830 -4.313 1.00 85.44 75 GLY A CA 1
ATOM 599 C C . GLY A 1 75 ? 8.430 -16.422 -3.049 1.00 85.44 75 GLY A C 1
ATOM 600 O O . GLY A 1 75 ? 7.747 -16.621 -2.047 1.00 85.44 75 GLY A O 1
ATOM 601 N N . LEU A 1 76 ? 9.741 -16.653 -3.069 1.00 88.69 76 LEU A N 1
ATOM 602 C CA . LEU A 1 76 ? 10.484 -17.269 -1.964 1.00 88.69 76 LEU A CA 1
ATOM 603 C C . LEU A 1 76 ? 10.903 -16.276 -0.864 1.00 88.69 76 LEU A C 1
ATOM 605 O O . LEU A 1 76 ? 11.553 -16.663 0.113 1.00 88.69 76 LEU A O 1
ATOM 609 N N . ARG A 1 77 ? 10.532 -14.995 -0.989 1.00 89.19 77 ARG A N 1
ATOM 610 C CA . ARG A 1 77 ? 10.879 -13.949 -0.020 1.00 89.19 77 ARG A CA 1
ATOM 611 C C . ARG A 1 77 ? 10.221 -14.222 1.331 1.00 89.19 77 ARG A C 1
ATOM 613 O O . ARG A 1 77 ? 9.000 -14.320 1.436 1.00 89.19 77 ARG A O 1
ATOM 620 N N . LEU A 1 78 ? 11.030 -14.210 2.390 1.00 91.25 78 LEU A N 1
ATOM 621 C CA . LEU A 1 78 ? 10.568 -14.331 3.770 1.00 91.25 78 LEU A CA 1
ATOM 622 C C . LEU A 1 78 ? 11.073 -13.178 4.635 1.00 91.25 78 LEU A C 1
ATOM 624 O O . LEU A 1 78 ? 12.273 -12.957 4.765 1.00 91.25 78 LEU A O 1
ATOM 628 N N . GLU A 1 79 ? 10.143 -12.510 5.301 1.00 91.81 79 GLU A N 1
ATOM 629 C CA . GLU A 1 79 ? 10.385 -11.349 6.149 1.00 91.81 79 GLU A CA 1
ATOM 630 C C . GLU A 1 79 ? 10.178 -11.690 7.629 1.00 91.81 79 GLU A C 1
ATOM 632 O O . GLU A 1 79 ? 9.284 -12.447 8.007 1.00 91.81 79 GLU A O 1
ATOM 637 N N . LYS A 1 80 ? 11.016 -11.130 8.506 1.00 93.31 80 LYS A N 1
ATOM 638 C CA . LYS A 1 80 ? 10.819 -11.236 9.968 1.00 93.31 80 LYS A CA 1
ATOM 639 C C . LYS A 1 80 ? 10.069 -10.036 10.541 1.00 93.31 80 LYS A C 1
ATOM 641 O O . LYS A 1 80 ? 9.663 -10.078 11.702 1.00 93.31 80 LYS A O 1
ATOM 646 N N . GLY A 1 81 ? 9.874 -8.995 9.732 1.00 93.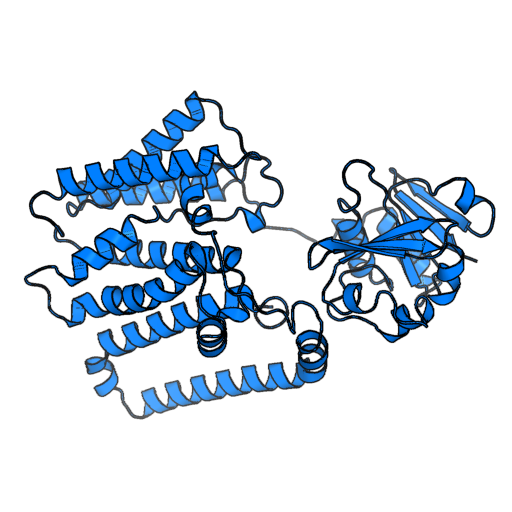62 81 GLY A N 1
ATOM 647 C CA . GLY A 1 81 ? 9.383 -7.700 10.177 1.00 93.62 81 GLY A CA 1
ATOM 648 C C . GLY A 1 81 ? 10.444 -6.944 10.974 1.00 93.62 81 GLY A C 1
ATOM 649 O O . GLY A 1 81 ? 11.319 -7.546 11.592 1.00 93.62 81 GLY A O 1
ATOM 650 N N . PHE A 1 82 ? 10.383 -5.617 10.933 1.00 93.50 82 PHE A N 1
ATOM 651 C CA . PHE A 1 82 ? 11.180 -4.730 11.776 1.00 93.50 82 PHE A CA 1
ATOM 652 C C . PHE A 1 82 ? 10.717 -3.281 11.583 1.00 93.50 82 PHE A C 1
ATOM 654 O O . PHE A 1 82 ? 10.293 -2.923 10.488 1.00 93.50 82 PHE A O 1
ATOM 661 N N . PHE A 1 83 ? 10.798 -2.463 12.633 1.00 90.62 83 PHE A N 1
ATOM 662 C CA . PHE A 1 83 ? 10.837 -0.992 12.633 1.00 90.62 83 PHE A CA 1
ATOM 663 C C . PHE A 1 83 ? 10.114 -0.237 11.492 1.00 90.62 83 PHE A C 1
ATOM 665 O O . PHE A 1 83 ? 10.741 0.428 10.678 1.00 90.62 83 PHE A O 1
ATOM 672 N N . ASN A 1 84 ? 8.780 -0.279 11.461 1.00 93.44 84 ASN A N 1
ATOM 673 C CA . ASN A 1 84 ? 7.948 0.479 10.514 1.00 93.44 84 ASN A CA 1
ATOM 674 C C . ASN A 1 84 ? 6.767 1.228 11.149 1.00 93.44 84 ASN A C 1
ATOM 676 O O . ASN A 1 84 ? 6.088 1.999 10.473 1.00 93.44 84 ASN A O 1
ATOM 680 N N . LEU A 1 85 ? 6.558 1.101 12.467 1.00 94.06 85 LEU A N 1
ATOM 681 C CA . LEU A 1 85 ? 5.503 1.823 13.202 1.00 94.06 85 LEU A CA 1
ATOM 682 C C . LEU A 1 85 ? 5.613 3.356 13.150 1.00 94.06 85 LEU A C 1
ATOM 684 O O . LEU A 1 85 ? 4.714 4.045 13.626 1.00 94.06 85 LEU A O 1
ATOM 688 N N . PHE A 1 86 ? 6.687 3.908 12.581 1.00 92.88 86 PHE A N 1
ATOM 689 C CA . PHE A 1 86 ? 6.792 5.340 12.331 1.00 92.88 86 PHE A CA 1
ATOM 690 C C . PHE A 1 86 ? 5.823 5.823 11.244 1.00 92.88 86 PHE A C 1
ATOM 692 O O . PHE A 1 86 ? 5.355 6.951 11.346 1.00 92.88 86 PHE A O 1
ATOM 699 N N . LYS A 1 87 ? 5.508 5.002 10.231 1.00 93.69 87 LYS A N 1
ATOM 700 C CA . LYS A 1 87 ? 4.728 5.436 9.062 1.00 93.69 87 LYS A CA 1
ATOM 701 C C . LYS A 1 87 ? 3.309 5.895 9.431 1.00 93.69 87 LYS A C 1
ATOM 703 O O . LYS A 1 87 ? 2.943 6.989 9.014 1.00 93.69 87 LYS A O 1
ATOM 708 N N . PRO A 1 88 ? 2.520 5.179 10.265 1.00 95.44 88 PRO A N 1
ATOM 709 C CA . PRO A 1 88 ? 1.185 5.638 10.656 1.00 95.44 88 PRO A CA 1
ATOM 710 C C . PRO A 1 88 ? 1.140 7.049 11.248 1.00 95.44 88 PRO A C 1
ATOM 712 O O . PRO A 1 88 ? 0.114 7.705 11.127 1.00 95.44 88 PRO A O 1
ATOM 715 N N . PHE A 1 89 ? 2.228 7.544 11.849 1.00 94.94 89 PHE A N 1
ATOM 716 C CA . PHE A 1 89 ? 2.315 8.904 12.392 1.00 94.94 89 PHE A CA 1
ATOM 717 C C . PHE A 1 89 ? 2.351 10.011 11.328 1.00 94.94 89 PHE A C 1
ATOM 719 O O . PHE A 1 89 ? 2.111 11.173 11.656 1.00 94.94 89 PHE A O 1
ATOM 726 N N . TRP A 1 90 ? 2.604 9.676 10.061 1.00 93.38 90 TRP A N 1
ATOM 727 C CA . TRP A 1 90 ? 2.607 10.637 8.955 1.00 93.38 90 TRP A CA 1
ATOM 728 C C . TRP A 1 90 ? 1.215 11.176 8.606 1.00 93.38 90 TRP A C 1
ATOM 730 O O . TRP A 1 90 ? 1.103 12.070 7.767 1.00 93.38 90 TRP A O 1
ATOM 740 N N . TYR A 1 91 ? 0.155 10.723 9.295 1.00 93.62 91 TYR A N 1
ATOM 741 C CA . TYR A 1 91 ? -1.187 11.301 9.160 1.00 93.62 91 TYR A CA 1
ATOM 742 C C . TYR A 1 91 ? -1.199 12.821 9.362 1.00 93.62 91 TYR A C 1
ATOM 744 O O . TYR A 1 91 ? -2.105 13.485 8.875 1.00 93.62 91 TYR A O 1
ATOM 752 N N . LEU A 1 92 ? -0.219 13.371 10.094 1.00 92.69 92 LEU A N 1
ATOM 753 C CA . LEU A 1 92 ? -0.110 14.804 10.348 1.00 92.69 92 LEU A CA 1
ATOM 754 C C . LEU A 1 92 ? 0.025 15.603 9.047 1.00 92.69 92 LEU A C 1
ATOM 756 O O . LEU A 1 92 ? -0.533 16.688 8.936 1.00 92.69 92 LEU A O 1
ATOM 760 N N . ILE A 1 93 ? 0.761 15.071 8.071 1.00 90.81 93 ILE A N 1
ATOM 761 C CA . ILE A 1 93 ? 1.094 15.764 6.820 1.00 90.81 93 ILE A CA 1
ATOM 762 C C . ILE A 1 93 ? 0.403 15.177 5.595 1.00 90.81 93 ILE A C 1
ATOM 764 O O . ILE A 1 93 ? 0.427 15.802 4.535 1.00 90.81 93 ILE A O 1
ATOM 768 N N . SER A 1 94 ? -0.256 14.024 5.738 1.00 90.94 94 SER A N 1
ATOM 769 C CA . SER A 1 94 ? -0.956 13.380 4.630 1.00 90.94 94 SER A CA 1
ATOM 770 C C . SER A 1 94 ? -1.993 14.261 3.926 1.00 90.94 94 SER A C 1
ATOM 772 O O . SER A 1 94 ? -2.138 14.098 2.712 1.00 90.94 94 SER A O 1
ATOM 774 N N . PRO A 1 95 ? -2.638 15.264 4.572 1.00 90.75 95 PRO A N 1
ATOM 775 C CA . PRO A 1 95 ? -3.540 16.149 3.849 1.00 90.75 95 PRO A CA 1
ATOM 776 C C . PRO A 1 95 ? -2.896 16.980 2.732 1.00 90.75 95 PRO A C 1
ATOM 778 O O . PRO A 1 95 ? -3.601 17.496 1.869 1.00 90.75 95 PRO A O 1
ATOM 781 N N . PHE A 1 96 ? -1.568 17.110 2.727 1.00 89.19 96 PHE A N 1
ATOM 782 C CA . PHE A 1 96 ? -0.834 17.900 1.740 1.00 89.19 96 PHE A CA 1
ATOM 783 C C . PHE A 1 96 ? -0.267 17.070 0.584 1.00 89.19 96 PHE A C 1
ATOM 785 O O . PHE A 1 96 ? 0.271 17.649 -0.358 1.00 89.19 96 PHE A O 1
ATOM 792 N N . TYR A 1 97 ? -0.399 15.740 0.611 1.00 87.75 97 TYR A N 1
ATOM 793 C CA . TYR A 1 97 ? 0.179 14.854 -0.409 1.00 87.75 97 TYR A CA 1
ATOM 794 C C . TYR A 1 97 ? -0.400 15.070 -1.812 1.00 87.75 97 TYR A C 1
ATOM 796 O O . TYR A 1 97 ? 0.272 14.791 -2.794 1.00 87.75 97 TYR A O 1
ATOM 804 N N . ALA A 1 98 ? -1.608 15.629 -1.924 1.00 84.44 98 ALA A N 1
ATOM 805 C CA . ALA A 1 98 ? -2.195 15.993 -3.216 1.00 84.44 98 ALA A CA 1
ATOM 806 C C . ALA A 1 98 ? -1.606 17.284 -3.833 1.00 84.44 98 ALA A C 1
ATOM 808 O O . ALA A 1 98 ? -1.918 17.615 -4.973 1.00 84.44 98 ALA A O 1
ATOM 809 N N . TYR A 1 99 ? -0.784 18.033 -3.088 1.00 84.12 99 TYR A N 1
ATOM 810 C CA . TYR A 1 99 ? -0.335 19.391 -3.440 1.00 84.12 99 TYR A CA 1
ATOM 811 C C . TYR A 1 99 ? 1.179 19.563 -3.430 1.00 84.12 99 TYR A C 1
ATOM 813 O O . TYR A 1 99 ? 1.705 20.566 -3.916 1.00 84.12 99 TYR A O 1
ATOM 821 N N . LYS A 1 100 ? 1.872 18.649 -2.760 1.00 84.25 100 LYS A N 1
ATOM 822 C CA . LYS A 1 100 ? 3.307 18.693 -2.543 1.00 84.25 100 LYS A CA 1
ATOM 823 C C . LYS A 1 100 ? 3.903 17.438 -3.127 1.00 84.25 100 LYS A C 1
ATOM 825 O O . LYS A 1 100 ? 3.386 16.349 -2.895 1.00 84.25 100 LYS A O 1
ATOM 830 N N . ASP A 1 101 ? 5.002 17.622 -3.839 1.00 82.12 101 ASP A N 1
ATOM 831 C CA . ASP A 1 101 ? 5.827 16.502 -4.236 1.00 82.12 101 ASP A CA 1
ATOM 832 C C . ASP A 1 101 ? 6.407 15.845 -2.978 1.00 82.12 101 ASP A C 1
ATOM 834 O O . ASP A 1 101 ? 6.994 16.506 -2.117 1.00 82.12 101 ASP A O 1
ATOM 838 N N . ILE A 1 102 ? 6.140 14.552 -2.853 1.00 81.31 102 ILE A N 1
ATOM 839 C CA . ILE A 1 102 ? 6.583 13.679 -1.765 1.00 81.31 102 ILE A CA 1
ATOM 840 C C . ILE A 1 102 ? 7.326 12.459 -2.316 1.00 81.31 102 ILE A C 1
ATOM 842 O O . ILE A 1 102 ? 7.519 11.471 -1.607 1.00 81.31 102 ILE A O 1
ATOM 846 N N . GLY A 1 103 ? 7.723 12.506 -3.591 1.00 82.44 103 GLY A N 1
ATOM 847 C CA . GLY A 1 103 ? 8.217 11.355 -4.324 1.00 82.44 103 GLY A CA 1
ATOM 848 C C . GLY A 1 103 ? 7.106 10.327 -4.513 1.00 82.44 103 GLY A C 1
ATOM 849 O O . GLY A 1 103 ? 6.048 10.612 -5.077 1.00 82.44 103 GLY A O 1
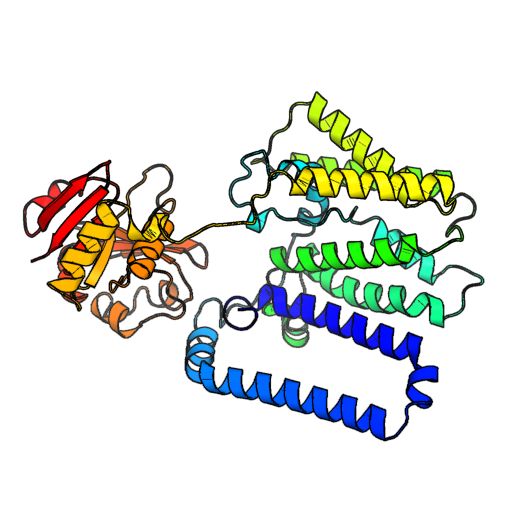ATOM 850 N N . ASN A 1 104 ? 7.326 9.109 -4.023 1.00 81.81 104 ASN A N 1
ATOM 851 C CA . ASN A 1 104 ? 6.387 8.015 -4.222 1.00 81.81 104 ASN A CA 1
ATOM 852 C C . ASN A 1 104 ? 5.150 8.144 -3.310 1.00 81.81 104 ASN A C 1
ATOM 854 O O . ASN A 1 104 ? 5.122 7.667 -2.172 1.00 81.81 104 ASN A O 1
ATOM 858 N N . THR A 1 105 ? 4.103 8.781 -3.835 1.00 81.69 105 THR A N 1
ATOM 859 C CA . THR A 1 105 ? 2.824 9.010 -3.142 1.00 81.69 105 THR A CA 1
ATOM 860 C C . THR A 1 105 ? 2.161 7.719 -2.657 1.00 81.69 105 THR A C 1
ATOM 862 O O . THR A 1 105 ? 1.609 7.700 -1.553 1.00 81.69 105 THR A O 1
ATOM 865 N N . SER A 1 106 ? 2.275 6.625 -3.415 1.00 81.81 106 SER A N 1
ATOM 866 C CA . SER A 1 106 ? 1.751 5.304 -3.043 1.00 81.81 106 SER A CA 1
ATOM 867 C C . SER A 1 106 ? 2.455 4.724 -1.814 1.00 81.81 106 SER A C 1
ATOM 869 O O . SER A 1 106 ? 1.808 4.123 -0.958 1.00 81.81 106 SER A O 1
ATOM 871 N N . GLU A 1 107 ? 3.766 4.947 -1.674 1.00 85.12 107 GLU A N 1
ATOM 872 C CA . GLU A 1 107 ? 4.516 4.510 -0.491 1.00 85.12 107 GLU A CA 1
ATOM 873 C C . GLU A 1 107 ? 4.224 5.364 0.738 1.00 85.12 107 GLU A C 1
ATOM 875 O O . GLU A 1 107 ? 4.259 4.862 1.861 1.00 85.12 107 GLU A O 1
ATOM 880 N N . CYS A 1 108 ? 3.932 6.646 0.552 1.00 87.19 108 CYS A N 1
ATOM 881 C CA . CYS A 1 108 ? 3.713 7.578 1.657 1.00 87.19 108 CYS A CA 1
ATOM 882 C C . CYS A 1 108 ? 2.280 7.567 2.177 1.00 87.19 108 CYS A C 1
ATOM 884 O O . CYS A 1 108 ? 2.044 8.002 3.303 1.00 87.19 108 CYS A O 1
ATOM 886 N N . GLY A 1 109 ? 1.328 7.094 1.369 1.00 88.81 109 GLY A N 1
ATOM 887 C CA . GLY A 1 109 ? -0.091 7.078 1.696 1.00 88.81 109 GLY A CA 1
ATOM 888 C C . GLY A 1 109 ? -0.369 6.479 3.076 1.00 88.81 109 GLY A C 1
ATOM 889 O O . GLY A 1 109 ? 0.076 5.377 3.398 1.00 88.81 109 GLY A O 1
ATOM 890 N N . VAL A 1 110 ? -1.118 7.220 3.896 1.00 91.94 110 VAL A N 1
ATOM 891 C CA . VAL A 1 110 ? -1.545 6.810 5.239 1.00 91.94 110 VAL A CA 1
ATOM 892 C C . VAL A 1 110 ? -2.951 7.310 5.538 1.00 91.94 110 VAL A C 1
ATOM 894 O O . VAL A 1 110 ? -3.366 8.381 5.094 1.00 91.94 110 VAL A O 1
ATOM 897 N N . PHE A 1 111 ? -3.680 6.550 6.352 1.00 93.12 111 PHE A N 1
ATOM 898 C CA . PHE A 1 111 ? -4.986 6.961 6.854 1.00 93.12 111 PHE A CA 1
ATOM 899 C C . PHE A 1 111 ? -4.856 8.101 7.870 1.00 93.12 111 PHE A C 1
ATOM 901 O O . PHE A 1 111 ? -3.977 8.065 8.738 1.00 93.12 111 PHE A O 1
ATOM 908 N N . LEU A 1 112 ? -5.803 9.048 7.844 1.00 93.94 112 LEU A N 1
ATOM 909 C CA . LEU A 1 112 ? -6.012 10.024 8.920 1.00 93.94 112 LEU A CA 1
ATOM 910 C C . LEU A 1 112 ? -6.582 9.326 10.167 1.00 93.94 112 LEU A C 1
ATOM 912 O O . LEU A 1 112 ? -7.760 9.424 10.493 1.00 93.94 112 LEU A O 1
ATOM 916 N N . SER A 1 113 ? -5.726 8.541 10.815 1.00 94.62 113 SER A N 1
ATOM 917 C CA . SER A 1 113 ? -6.099 7.513 11.788 1.00 94.62 113 SER A CA 1
ATOM 918 C C . SER A 1 113 ? -5.896 7.928 13.242 1.00 94.62 113 SER A C 1
ATOM 920 O O . SER A 1 113 ? -6.287 7.196 14.147 1.00 94.62 113 SER A O 1
ATOM 922 N N . PHE A 1 114 ? -5.235 9.066 13.481 1.00 96.88 114 PHE A N 1
ATOM 923 C CA . PHE A 1 114 ? -4.832 9.524 14.815 1.00 96.88 114 PHE A CA 1
ATOM 924 C C . PHE A 1 114 ? -4.076 8.460 15.628 1.00 96.88 114 PHE A C 1
ATOM 926 O O . PHE A 1 114 ? -4.160 8.427 16.858 1.00 96.88 114 PHE A O 1
ATOM 933 N N . PHE A 1 115 ? -3.349 7.570 14.946 1.00 97.25 115 PHE A N 1
ATOM 934 C CA . PHE A 1 115 ? -2.554 6.526 15.581 1.00 97.25 115 PHE A CA 1
ATOM 935 C C . PHE A 1 115 ? -1.606 7.126 16.642 1.00 97.25 115 PHE A C 1
ATOM 937 O O . PHE A 1 115 ? -0.942 8.122 16.358 1.00 97.25 115 PHE A O 1
ATOM 944 N N . PRO A 1 116 ? -1.492 6.546 17.853 1.00 97.25 116 PRO A N 1
ATOM 945 C CA . PRO A 1 116 ? -2.134 5.324 18.355 1.00 97.25 116 PRO A CA 1
ATOM 946 C C . PRO A 1 116 ? -3.397 5.567 19.215 1.00 97.25 116 PRO A C 1
ATOM 948 O O . PRO A 1 116 ? -3.851 4.655 19.909 1.00 97.25 116 PRO A O 1
ATOM 951 N N . MET A 1 117 ? -3.979 6.773 19.212 1.00 97.50 117 MET A N 1
ATOM 952 C CA . MET A 1 117 ? -5.070 7.154 20.126 1.00 97.50 117 MET A CA 1
ATOM 953 C C . MET A 1 117 ? -6.296 6.216 20.087 1.00 97.50 117 MET A C 1
ATOM 955 O O . MET A 1 117 ? -6.751 5.823 21.167 1.00 97.50 117 MET A O 1
ATOM 959 N N . PRO A 1 118 ? -6.824 5.787 18.916 1.00 98.12 118 PRO A N 1
ATOM 960 C CA . PRO A 1 118 ? -7.969 4.871 18.867 1.00 98.12 118 PRO A CA 1
ATOM 961 C C . PRO A 1 118 ? -7.685 3.513 19.511 1.00 98.12 118 PRO A C 1
ATOM 963 O O . PRO A 1 118 ? -8.566 2.951 20.159 1.00 98.12 118 PRO A O 1
ATOM 966 N N . ILE A 1 119 ? -6.453 3.008 19.377 1.00 97.88 119 ILE A N 1
ATOM 967 C CA . ILE A 1 119 ? -6.029 1.734 19.971 1.00 97.88 119 ILE A CA 1
ATOM 968 C C . ILE A 1 119 ? -6.041 1.853 21.493 1.00 97.88 119 ILE A C 1
ATOM 970 O O . ILE A 1 119 ? -6.642 1.022 22.170 1.00 97.88 119 ILE A O 1
ATOM 974 N N . ILE A 1 120 ? -5.437 2.918 22.031 1.00 98.00 120 ILE A N 1
ATOM 975 C CA . ILE A 1 120 ? -5.370 3.162 23.478 1.00 98.00 120 ILE A CA 1
ATOM 976 C C . ILE A 1 120 ? -6.782 3.267 24.066 1.00 98.00 120 ILE A C 1
ATOM 978 O O . ILE A 1 120 ? -7.109 2.574 25.029 1.00 98.00 120 ILE A O 1
ATOM 982 N N . LEU A 1 121 ? -7.650 4.083 23.459 1.00 97.50 121 LEU A N 1
ATOM 983 C CA . LEU A 1 121 ? -9.028 4.245 23.925 1.00 97.50 121 LEU A CA 1
ATOM 984 C C . LEU A 1 121 ? -9.852 2.961 23.777 1.00 97.50 121 LEU A C 1
ATOM 986 O O . LEU A 1 121 ? -10.640 2.644 24.666 1.00 97.50 121 LEU A O 1
ATOM 990 N N . GLY A 1 122 ? -9.652 2.203 22.698 1.00 96.75 122 GLY A N 1
ATOM 991 C CA . GLY A 1 122 ? -10.301 0.913 22.492 1.00 96.75 122 GLY A CA 1
ATOM 992 C C . GLY A 1 122 ? -9.918 -0.120 23.551 1.00 96.75 122 GLY A C 1
ATOM 993 O O . GLY A 1 122 ? -10.800 -0.761 24.119 1.00 96.75 122 GLY A O 1
ATOM 994 N N . ILE A 1 123 ? -8.631 -0.216 23.901 1.00 97.25 123 ILE A N 1
ATOM 995 C CA . ILE A 1 123 ? -8.159 -1.074 24.999 1.00 97.25 123 ILE A CA 1
ATOM 996 C C . ILE A 1 123 ? -8.796 -0.634 26.322 1.00 97.25 123 ILE A C 1
ATOM 998 O O . ILE A 1 123 ? -9.333 -1.460 27.058 1.00 97.25 123 ILE A O 1
ATOM 1002 N N . CYS A 1 124 ? -8.816 0.669 26.618 1.00 96.81 124 CYS A N 1
ATOM 1003 C CA . CYS A 1 124 ? -9.475 1.177 27.823 1.00 96.81 124 CYS A CA 1
ATOM 1004 C C . CYS A 1 124 ? -10.984 0.872 27.849 1.00 96.81 124 CYS A C 1
ATOM 1006 O O . CYS A 1 124 ? -11.536 0.609 28.920 1.00 96.81 124 CYS A O 1
ATOM 1008 N N . TYR A 1 125 ? -11.652 0.855 26.692 1.00 96.06 125 TYR A N 1
ATOM 1009 C CA . TYR A 1 125 ? -13.070 0.511 26.586 1.00 96.06 125 TYR A CA 1
ATOM 1010 C C . TYR A 1 125 ? -13.357 -0.945 26.995 1.00 96.06 125 TYR A C 1
ATOM 1012 O O . TYR A 1 125 ? -14.373 -1.204 27.645 1.00 96.06 125 TYR A O 1
ATOM 1020 N N . ILE A 1 126 ? -12.451 -1.893 26.717 1.00 96.19 126 ILE A N 1
ATOM 1021 C CA . ILE A 1 126 ? -12.582 -3.300 27.156 1.00 96.19 126 ILE A CA 1
ATOM 1022 C C . ILE A 1 126 ? -12.759 -3.378 28.682 1.00 96.19 126 ILE A C 1
ATOM 1024 O O . ILE A 1 126 ? -13.604 -4.118 29.197 1.00 96.19 126 ILE A O 1
ATOM 1028 N N . PHE A 1 127 ? -12.031 -2.545 29.426 1.00 94.75 127 PHE A N 1
ATOM 1029 C CA . PHE A 1 127 ? -12.076 -2.513 30.890 1.00 94.75 127 PHE A CA 1
ATOM 1030 C C . PHE A 1 127 ? -13.163 -1.592 31.462 1.00 94.75 127 PHE A C 1
ATOM 1032 O O . PHE A 1 127 ? -13.303 -1.482 32.683 1.00 94.75 127 PHE A O 1
ATOM 1039 N N . LYS A 1 128 ? -13.983 -0.956 30.616 1.00 91.38 128 LYS A N 1
ATOM 1040 C CA . LYS A 1 128 ? -15.062 -0.073 31.068 1.00 91.38 128 LYS A CA 1
ATOM 1041 C C . LYS A 1 128 ? -16.096 -0.847 31.897 1.00 91.38 128 LYS A C 1
ATOM 1043 O O . LYS A 1 128 ? -16.642 -1.867 31.459 1.00 91.38 128 LYS A O 1
ATOM 1048 N N . LYS A 1 129 ? -16.379 -0.350 33.106 1.00 86.94 129 LYS A N 1
ATOM 1049 C CA . LYS A 1 129 ? -17.399 -0.908 34.011 1.00 86.94 129 LYS A CA 1
ATOM 1050 C C . LYS A 1 129 ? -18.812 -0.591 33.503 1.00 86.94 129 LYS A C 1
ATOM 1052 O O . LYS A 1 129 ? -19.027 0.442 32.878 1.00 86.94 129 LYS A O 1
ATOM 1057 N N . GLY A 1 130 ? -19.768 -1.480 33.774 1.00 84.06 130 GLY A N 1
ATOM 1058 C CA . GLY A 1 130 ? -21.185 -1.292 33.424 1.00 84.06 130 GLY A CA 1
ATOM 1059 C C . GLY A 1 130 ? -21.565 -1.613 31.971 1.00 84.06 130 GLY A C 1
ATOM 1060 O O . GLY A 1 130 ? -22.747 -1.589 31.644 1.00 84.06 130 GLY A O 1
ATOM 1061 N N . LYS A 1 131 ? -20.601 -1.953 31.105 1.00 88.19 131 LYS A N 1
ATOM 1062 C CA . LYS A 1 131 ? -20.863 -2.463 29.749 1.00 88.19 131 LYS A CA 1
ATOM 1063 C C . LYS A 1 131 ? -20.896 -3.984 29.731 1.00 88.19 131 LYS A C 1
ATOM 1065 O O . LYS A 1 131 ? -20.087 -4.624 30.410 1.00 88.19 131 LYS A O 1
ATOM 1070 N N . LYS A 1 132 ? -21.811 -4.554 28.943 1.00 87.31 132 LYS A N 1
ATOM 1071 C CA . LYS A 1 132 ? -21.901 -6.005 28.768 1.00 87.31 132 LYS A CA 1
ATOM 1072 C C . LYS A 1 132 ? -20.691 -6.487 27.968 1.00 87.31 132 LYS A C 1
ATOM 1074 O O . LYS A 1 132 ? -20.088 -5.724 27.217 1.00 87.31 132 LYS A O 1
ATOM 1079 N N . LEU A 1 133 ? -20.334 -7.762 28.127 1.00 88.19 133 LEU A N 1
ATOM 1080 C CA . LEU A 1 133 ? -19.228 -8.355 27.370 1.00 88.19 133 LEU A CA 1
ATOM 1081 C C . LEU A 1 133 ? -19.477 -8.287 25.856 1.00 88.19 133 LEU A C 1
ATOM 1083 O O . LEU A 1 133 ? -18.544 -8.023 25.105 1.00 88.19 133 LEU A O 1
ATOM 1087 N N . ILE A 1 134 ? -20.738 -8.440 25.433 1.00 87.31 134 ILE A N 1
ATOM 1088 C CA . ILE A 1 134 ? -21.131 -8.374 24.021 1.00 87.31 134 ILE A CA 1
ATOM 1089 C C . ILE A 1 134 ? -20.693 -7.058 23.356 1.00 87.31 134 ILE A C 1
ATOM 1091 O O . ILE A 1 134 ? -20.075 -7.078 22.297 1.00 87.31 134 ILE A O 1
ATOM 1095 N N . ASP A 1 135 ? -20.851 -5.933 24.063 1.00 88.69 135 ASP A N 1
ATOM 1096 C CA . ASP A 1 135 ? -20.492 -4.592 23.583 1.00 88.69 135 ASP A CA 1
ATOM 1097 C C . ASP A 1 135 ? -18.972 -4.392 23.423 1.00 88.69 135 ASP A C 1
ATOM 1099 O O . ASP A 1 135 ? -18.526 -3.403 22.838 1.00 88.69 135 ASP A O 1
ATOM 1103 N N . LYS A 1 136 ? -18.162 -5.299 23.987 1.00 94.31 136 LYS A N 1
ATOM 1104 C CA . LYS A 1 136 ? -16.697 -5.205 24.052 1.00 94.31 136 LYS A CA 1
ATOM 1105 C C . LYS A 1 136 ? -15.994 -6.074 23.014 1.00 94.31 136 LYS A C 1
ATOM 1107 O O . LYS A 1 136 ? -14.811 -5.843 22.769 1.00 94.31 136 LYS A O 1
ATOM 1112 N N . TRP A 1 137 ? -16.687 -7.035 22.396 1.00 95.69 137 TRP A N 1
ATOM 1113 C CA . TRP A 1 137 ? -16.063 -8.014 21.497 1.00 95.69 137 TRP A CA 1
ATOM 1114 C C . TRP A 1 137 ? -15.330 -7.386 20.323 1.00 95.69 137 TRP A C 1
ATOM 1116 O O . TRP A 1 137 ? -14.234 -7.837 20.011 1.00 95.69 137 TRP A O 1
ATOM 1126 N N . PHE A 1 138 ? -15.875 -6.318 19.735 1.00 97.19 138 PHE A N 1
ATOM 1127 C CA . PHE A 1 138 ? -15.189 -5.568 18.682 1.00 97.19 138 PHE A CA 1
ATOM 1128 C C . PHE A 1 138 ? -13.769 -5.175 19.120 1.00 97.19 138 PHE A C 1
ATOM 1130 O O . PHE A 1 138 ? -12.786 -5.527 18.473 1.00 97.19 138 PHE A O 1
ATOM 1137 N N . TYR A 1 139 ? -13.650 -4.504 20.267 1.00 97.38 139 TYR A N 1
ATOM 1138 C CA . TYR A 1 139 ? -12.363 -4.042 20.777 1.00 97.38 139 TYR A CA 1
ATOM 1139 C C . TYR A 1 139 ? -11.456 -5.208 21.178 1.00 97.38 139 TYR A C 1
ATOM 1141 O O . TYR A 1 139 ? -10.273 -5.170 20.866 1.00 97.38 139 TYR A O 1
ATOM 1149 N N . ILE A 1 140 ? -12.002 -6.261 21.799 1.00 97.75 140 ILE A N 1
ATOM 1150 C CA . ILE A 1 140 ? -11.236 -7.459 22.182 1.00 97.75 140 ILE A CA 1
ATOM 1151 C C . ILE A 1 140 ? -10.609 -8.119 20.948 1.00 97.75 140 ILE A C 1
ATOM 1153 O O . ILE A 1 140 ? -9.398 -8.322 20.921 1.00 97.75 140 ILE A O 1
ATOM 1157 N N . ILE A 1 141 ? -11.409 -8.410 19.920 1.00 98.12 141 ILE A N 1
ATOM 1158 C CA . ILE A 1 141 ? -10.960 -9.093 18.699 1.00 98.12 141 ILE A CA 1
ATOM 1159 C C . ILE A 1 141 ? -9.867 -8.278 18.001 1.00 98.12 141 ILE A C 1
ATOM 1161 O O . ILE A 1 141 ? -8.807 -8.812 17.677 1.00 98.12 141 ILE A O 1
ATOM 1165 N N . PHE A 1 142 ? -10.084 -6.971 17.825 1.00 98.31 142 PHE A N 1
ATOM 1166 C CA . PHE A 1 142 ? -9.096 -6.113 17.173 1.00 98.31 142 PHE A CA 1
ATOM 1167 C C . PHE A 1 142 ? -7.845 -5.880 18.021 1.00 98.31 142 PHE A C 1
ATOM 1169 O O . PHE A 1 142 ? -6.754 -5.814 17.465 1.00 98.31 142 PHE A O 1
ATOM 1176 N N . THR A 1 143 ? -7.948 -5.806 19.352 1.00 97.38 143 THR A N 1
ATOM 1177 C CA . THR A 1 143 ? -6.764 -5.760 20.224 1.00 97.38 143 THR A CA 1
ATOM 1178 C C . THR A 1 143 ? -5.947 -7.046 20.114 1.00 97.38 143 THR A C 1
ATOM 1180 O O . THR A 1 143 ? -4.728 -6.963 19.989 1.00 97.38 143 THR A O 1
ATOM 1183 N N . VAL A 1 144 ? -6.590 -8.219 20.093 1.00 97.69 144 VAL A N 1
ATOM 1184 C CA . VAL A 1 144 ? -5.901 -9.508 19.905 1.00 97.69 144 VAL A CA 1
ATOM 1185 C C . VAL A 1 144 ? -5.166 -9.550 18.563 1.00 97.69 144 VAL A C 1
ATOM 1187 O O . VAL A 1 144 ? -4.016 -9.979 18.528 1.00 97.69 144 VAL A O 1
ATOM 1190 N N . LEU A 1 145 ? -5.776 -9.046 17.484 1.00 98.19 145 LEU A N 1
ATOM 1191 C CA . LEU A 1 145 ? -5.123 -8.944 16.174 1.00 98.19 145 LEU A CA 1
ATOM 1192 C C . LEU A 1 145 ? -3.960 -7.935 16.160 1.00 98.19 145 LEU A C 1
ATOM 1194 O O . LEU A 1 145 ? -2.925 -8.179 15.543 1.00 98.19 145 LEU A O 1
ATOM 1198 N N . LEU A 1 146 ? -4.113 -6.796 16.838 1.00 97.81 146 LEU A N 1
ATOM 1199 C CA . LEU A 1 146 ? -3.105 -5.735 16.848 1.00 97.81 146 LEU A CA 1
ATOM 1200 C C . LEU A 1 146 ? -1.802 -6.152 17.537 1.00 97.81 146 LEU A C 1
ATOM 1202 O O . LEU A 1 146 ? -0.750 -5.660 17.142 1.00 97.81 146 LEU A O 1
ATOM 1206 N N . VAL A 1 147 ? -1.835 -7.045 18.532 1.00 96.06 147 VAL A N 1
ATOM 1207 C CA . VAL A 1 147 ? -0.625 -7.491 19.250 1.00 96.06 147 VAL A CA 1
ATOM 1208 C C . VAL A 1 147 ? 0.446 -8.055 18.300 1.00 96.06 147 VAL A C 1
ATOM 1210 O O . VAL A 1 147 ? 1.538 -7.483 18.258 1.00 96.06 147 VAL A O 1
ATOM 1213 N N . PRO A 1 148 ? 0.190 -9.117 17.508 1.00 96.56 148 PRO A N 1
ATOM 1214 C CA . PRO A 1 148 ? 1.193 -9.639 16.582 1.00 96.56 148 PRO A CA 1
ATOM 1215 C C . PRO A 1 148 ? 1.563 -8.630 15.488 1.00 96.56 148 PRO A C 1
ATOM 1217 O O . PRO A 1 148 ? 2.728 -8.565 15.107 1.00 96.56 148 PRO A O 1
ATOM 1220 N N . PHE A 1 149 ? 0.622 -7.804 15.022 1.00 97.75 149 PHE A N 1
ATOM 1221 C CA . PHE A 1 149 ? 0.874 -6.777 14.001 1.00 97.75 149 PHE A CA 1
ATOM 1222 C C . PHE A 1 149 ? 1.856 -5.704 14.489 1.00 97.75 149 PHE A C 1
ATOM 1224 O O . PHE A 1 149 ? 2.839 -5.391 13.818 1.00 97.75 149 PHE A O 1
ATOM 1231 N N . VAL A 1 150 ? 1.623 -5.164 15.686 1.00 96.81 150 VAL A N 1
ATOM 1232 C CA . VAL A 1 150 ? 2.488 -4.155 16.307 1.00 96.81 150 VAL A CA 1
ATOM 1233 C C . VAL A 1 150 ? 3.862 -4.745 16.617 1.00 96.81 150 VAL A C 1
ATOM 1235 O O . VAL A 1 150 ? 4.862 -4.097 16.320 1.00 96.81 150 VAL A O 1
ATOM 1238 N N . LEU A 1 151 ? 3.940 -5.972 17.146 1.00 96.50 151 LEU A N 1
ATOM 1239 C CA . LEU A 1 151 ? 5.221 -6.646 17.397 1.00 96.50 151 LEU A CA 1
ATOM 1240 C C . LEU A 1 151 ? 6.010 -6.864 16.099 1.00 96.50 151 LEU A C 1
ATOM 1242 O O . LEU A 1 151 ? 7.192 -6.524 16.040 1.00 96.50 151 LEU A O 1
ATOM 1246 N N . TYR A 1 152 ? 5.348 -7.331 15.037 1.00 97.25 152 TYR A N 1
ATOM 1247 C CA . TYR A 1 152 ? 5.955 -7.512 13.717 1.00 97.25 152 TYR A CA 1
ATOM 1248 C C . TYR A 1 152 ? 6.534 -6.207 13.154 1.00 97.25 152 TYR A C 1
ATOM 1250 O O . TYR A 1 152 ? 7.657 -6.183 12.654 1.00 97.25 152 TYR A O 1
ATOM 1258 N N . CYS A 1 153 ? 5.802 -5.097 13.281 1.00 97.06 153 CYS A N 1
ATOM 1259 C CA . CYS A 1 153 ? 6.245 -3.788 12.801 1.00 97.06 153 CYS A CA 1
ATOM 1260 C C . CYS A 1 153 ? 7.196 -3.051 13.756 1.00 97.06 153 CYS A C 1
ATOM 1262 O O . CYS A 1 153 ? 7.781 -2.051 13.345 1.00 97.06 153 CYS A O 1
ATOM 1264 N N . TRP A 1 154 ? 7.342 -3.472 15.014 1.00 95.19 154 TRP A N 1
ATOM 1265 C CA . TRP A 1 154 ? 8.247 -2.834 15.975 1.00 95.19 154 TRP A CA 1
ATOM 1266 C C . TRP A 1 154 ? 9.570 -3.583 16.070 1.00 95.19 154 TRP A C 1
ATOM 1268 O O . TRP A 1 154 ? 10.610 -3.057 15.676 1.00 95.19 154 TRP A O 1
ATOM 1278 N N . THR A 1 155 ? 9.524 -4.803 16.597 1.00 95.44 155 THR A N 1
ATOM 1279 C CA . THR A 1 155 ? 10.697 -5.610 16.949 1.00 95.44 155 THR A CA 1
ATOM 1280 C C . THR A 1 155 ? 10.945 -6.745 15.964 1.00 95.44 155 THR A C 1
ATOM 1282 O O . THR A 1 155 ? 12.020 -7.335 15.985 1.00 95.44 155 THR A O 1
ATOM 1285 N N . GLY A 1 156 ? 9.958 -7.058 15.121 1.00 96.12 156 GLY A N 1
ATOM 1286 C CA . GLY A 1 156 ? 9.922 -8.287 14.338 1.00 96.12 156 GLY A CA 1
ATOM 1287 C C . GLY A 1 156 ? 9.402 -9.476 15.148 1.00 96.12 156 GLY A C 1
ATOM 1288 O O . GLY A 1 156 ? 9.188 -9.390 16.362 1.00 96.12 156 GLY A O 1
ATOM 1289 N N . LEU A 1 157 ? 9.186 -10.597 14.460 1.00 96.56 157 LEU A N 1
ATOM 1290 C CA . LEU A 1 157 ? 8.762 -11.873 15.035 1.00 96.56 157 LEU A CA 1
ATOM 1291 C C . LEU A 1 157 ? 9.797 -12.974 14.748 1.00 96.56 157 LEU A C 1
ATOM 1293 O O . LEU A 1 157 ? 10.443 -12.966 13.695 1.00 96.56 157 LEU A O 1
ATOM 1297 N N . PRO A 1 158 ? 9.933 -13.980 15.633 1.00 96.19 158 PRO A N 1
ATOM 1298 C CA . PRO A 1 158 ? 10.640 -15.212 15.301 1.00 96.19 158 PRO A CA 1
ATOM 1299 C C . PRO A 1 158 ? 10.106 -15.814 13.995 1.00 96.19 158 PRO A C 1
ATOM 1301 O O . PRO A 1 158 ? 8.892 -15.897 13.804 1.00 96.19 158 PRO A O 1
ATOM 1304 N N . MET A 1 159 ? 11.001 -16.278 13.115 1.00 95.12 159 MET A N 1
ATOM 1305 C CA . MET A 1 159 ? 10.630 -16.734 11.765 1.00 95.12 159 MET A CA 1
ATOM 1306 C C . MET A 1 159 ? 9.563 -17.836 11.780 1.00 95.12 159 MET A C 1
ATOM 1308 O O . MET A 1 159 ? 8.668 -17.827 10.945 1.00 95.12 159 MET A O 1
ATOM 1312 N N . SER A 1 160 ? 9.604 -18.756 12.746 1.00 95.62 160 SER A N 1
ATOM 1313 C CA . SER A 1 160 ? 8.585 -19.804 12.881 1.00 95.62 160 SER A CA 1
ATOM 1314 C C . SER A 1 160 ? 7.191 -19.221 13.128 1.00 95.62 160 SER A C 1
ATOM 1316 O O . SER A 1 160 ? 6.228 -19.659 12.512 1.00 95.62 160 SER A O 1
ATOM 1318 N N . ILE A 1 161 ? 7.081 -18.186 13.970 1.00 95.62 161 ILE A N 1
ATOM 1319 C CA . ILE A 1 161 ? 5.810 -17.499 14.238 1.00 95.62 161 ILE A CA 1
ATOM 1320 C C . ILE A 1 161 ? 5.366 -16.725 12.994 1.00 95.62 161 ILE A C 1
ATOM 1322 O O . ILE A 1 161 ? 4.209 -16.837 12.591 1.00 95.62 161 ILE A O 1
ATOM 1326 N N . ALA A 1 162 ? 6.279 -15.984 12.358 1.00 95.25 162 ALA A N 1
ATOM 1327 C CA . ALA A 1 162 ? 5.990 -15.242 11.131 1.00 95.25 162 ALA A CA 1
ATOM 1328 C C . ALA A 1 162 ? 5.496 -16.163 9.997 1.00 95.25 162 ALA A C 1
ATOM 1330 O O . ALA A 1 162 ? 4.534 -15.820 9.319 1.00 95.25 162 ALA A O 1
ATOM 1331 N N . LYS A 1 163 ? 6.078 -17.360 9.843 1.00 94.44 163 LYS A N 1
ATOM 1332 C CA . LYS A 1 163 ? 5.619 -18.385 8.891 1.00 94.44 163 LYS A CA 1
ATOM 1333 C C . LYS A 1 163 ? 4.250 -18.957 9.255 1.00 94.44 163 LYS A C 1
ATOM 1335 O O . LYS A 1 163 ? 3.365 -18.975 8.407 1.00 94.44 163 LYS A O 1
ATOM 1340 N N . CYS A 1 164 ? 4.043 -19.372 10.509 1.00 95.19 164 CYS A N 1
ATOM 1341 C CA . CYS A 1 164 ? 2.760 -19.933 10.960 1.00 95.19 164 CYS A CA 1
ATOM 1342 C C . CYS A 1 164 ? 1.597 -18.938 10.826 1.00 95.19 164 CYS A C 1
ATOM 1344 O O . CYS A 1 164 ? 0.467 -19.333 10.568 1.00 95.19 164 CYS A O 1
ATOM 1346 N N . THR A 1 165 ? 1.877 -17.647 11.001 1.00 93.62 165 THR A N 1
ATOM 1347 C CA . THR A 1 165 ? 0.906 -16.550 10.832 1.00 93.62 165 THR A CA 1
ATOM 1348 C C . THR A 1 165 ? 0.878 -15.985 9.413 1.00 93.62 165 THR A C 1
ATOM 1350 O O . THR A 1 165 ? 0.200 -14.995 9.162 1.00 93.62 165 THR A O 1
ATOM 1353 N N . MET A 1 166 ? 1.661 -16.553 8.492 1.00 93.50 166 MET A N 1
ATOM 1354 C CA . MET A 1 166 ? 1.892 -16.053 7.132 1.00 93.50 166 MET A CA 1
ATOM 1355 C C . MET A 1 166 ? 2.430 -14.612 7.039 1.00 93.50 166 MET A C 1
ATOM 1357 O O . MET A 1 166 ? 2.689 -14.123 5.939 1.00 93.50 166 MET A O 1
ATOM 1361 N N . LEU A 1 167 ? 2.675 -13.928 8.161 1.00 94.81 167 LEU A N 1
ATOM 1362 C CA . LEU A 1 167 ? 3.263 -12.591 8.193 1.00 94.81 167 LEU A CA 1
ATOM 1363 C C . LEU A 1 167 ? 4.644 -12.548 7.535 1.00 94.81 167 LEU A C 1
ATOM 1365 O O . LEU A 1 167 ? 5.021 -11.497 7.032 1.00 94.81 167 LEU A O 1
ATOM 1369 N N . SER A 1 168 ? 5.351 -13.679 7.435 1.00 93.94 168 SER A N 1
ATOM 1370 C CA . SER A 1 168 ? 6.615 -13.754 6.697 1.00 93.94 168 SER A CA 1
ATOM 1371 C C . SER A 1 168 ? 6.490 -13.448 5.204 1.00 93.94 168 SER A C 1
ATOM 1373 O O . SER A 1 168 ? 7.479 -13.088 4.580 1.00 93.94 168 SER A O 1
ATOM 1375 N N . MET A 1 169 ? 5.294 -13.555 4.623 1.00 90.88 169 MET A N 1
ATOM 1376 C CA . MET A 1 169 ? 5.038 -13.174 3.227 1.00 90.88 169 MET A CA 1
ATOM 1377 C C . MET A 1 169 ? 4.704 -11.677 3.083 1.00 90.88 169 MET A C 1
ATOM 1379 O O . MET A 1 169 ? 4.540 -11.165 1.974 1.00 90.88 169 MET A O 1
ATOM 1383 N N . THR A 1 170 ? 4.599 -10.960 4.206 1.00 92.12 170 THR A N 1
ATOM 1384 C CA . THR A 1 170 ? 4.224 -9.548 4.291 1.00 92.12 170 THR A CA 1
ATOM 1385 C C . THR A 1 170 ? 5.416 -8.665 4.617 1.00 92.12 170 THR A C 1
ATOM 1387 O O . THR A 1 170 ? 6.258 -9.003 5.438 1.00 92.12 170 THR A O 1
ATOM 1390 N N . LEU A 1 171 ? 5.444 -7.465 4.043 1.00 91.75 171 LEU A N 1
ATOM 1391 C CA . LEU A 1 171 ? 6.404 -6.439 4.428 1.00 91.75 171 LEU A CA 1
ATOM 1392 C C . LEU A 1 171 ? 5.852 -5.592 5.587 1.00 91.75 171 LEU A C 1
ATOM 1394 O O . LEU A 1 171 ? 4.707 -5.132 5.518 1.00 91.75 171 LEU A O 1
ATOM 1398 N N . PRO A 1 172 ? 6.656 -5.304 6.624 1.00 94.25 172 PRO A N 1
ATOM 1399 C CA . PRO A 1 172 ? 6.229 -4.478 7.754 1.00 94.25 172 PRO A CA 1
ATOM 1400 C C . PRO A 1 172 ? 5.782 -3.068 7.326 1.00 94.25 172 PRO A C 1
ATOM 1402 O O . PRO A 1 172 ? 4.848 -2.534 7.920 1.00 94.25 172 PRO A O 1
ATOM 1405 N N . TYR A 1 173 ? 6.368 -2.502 6.262 1.00 92.19 173 TYR A N 1
ATOM 1406 C CA . TYR A 1 173 ? 5.971 -1.211 5.674 1.00 92.19 173 TYR A CA 1
ATOM 1407 C C . TYR A 1 173 ? 4.570 -1.226 5.022 1.00 92.19 173 TYR A C 1
ATOM 1409 O O . TYR A 1 173 ? 3.955 -0.176 4.851 1.00 92.19 173 TYR A O 1
ATOM 1417 N N . ARG A 1 174 ? 4.034 -2.411 4.690 1.00 91.81 174 ARG A N 1
ATOM 1418 C CA . ARG A 1 174 ? 2.666 -2.598 4.167 1.00 91.81 174 ARG A CA 1
ATOM 1419 C C . ARG A 1 174 ? 1.672 -2.951 5.265 1.00 91.81 174 ARG A C 1
ATOM 1421 O O . ARG A 1 174 ? 0.536 -2.486 5.259 1.00 91.81 174 ARG A O 1
ATOM 1428 N N . LEU A 1 175 ? 2.106 -3.739 6.251 1.00 95.81 175 LEU A N 1
ATOM 1429 C CA . LEU A 1 175 ? 1.262 -4.136 7.381 1.00 95.81 175 LEU A CA 1
ATOM 1430 C C . LEU A 1 175 ? 0.758 -2.922 8.175 1.00 95.81 175 LEU A C 1
ATOM 1432 O O . LEU A 1 175 ? -0.380 -2.909 8.647 1.00 95.81 175 LEU A O 1
ATOM 1436 N N . VAL A 1 176 ? 1.582 -1.882 8.309 1.00 96.31 176 VAL A N 1
ATOM 1437 C CA . VAL A 1 176 ? 1.197 -0.644 9.001 1.00 96.31 176 VAL A CA 1
ATOM 1438 C C . VAL A 1 176 ? -0.006 0.066 8.377 1.00 96.31 176 VAL A C 1
ATOM 1440 O O . VAL A 1 176 ? -0.730 0.749 9.101 1.00 96.31 176 VAL A O 1
ATOM 1443 N N . ASP A 1 177 ? -0.287 -0.144 7.088 1.00 95.19 177 ASP A N 1
ATOM 1444 C CA . ASP A 1 177 ? -1.493 0.382 6.443 1.00 95.19 177 ASP A CA 1
ATOM 1445 C C . ASP A 1 177 ? -2.745 -0.302 7.016 1.00 95.19 177 ASP A C 1
ATOM 1447 O O . ASP A 1 177 ? -3.738 0.362 7.321 1.00 95.19 177 ASP A O 1
ATOM 1451 N N . ALA A 1 178 ? -2.674 -1.614 7.275 1.00 96.62 178 ALA A N 1
ATOM 1452 C CA . ALA A 1 178 ? -3.738 -2.352 7.952 1.00 96.62 178 ALA A CA 1
ATOM 1453 C C . ALA A 1 178 ? -3.905 -1.901 9.414 1.00 96.62 178 ALA A C 1
ATOM 1455 O O . ALA A 1 178 ? -5.035 -1.769 9.879 1.00 96.62 178 ALA A O 1
ATOM 1456 N N . ILE A 1 179 ? -2.816 -1.581 10.128 1.00 98.00 179 ILE A N 1
ATOM 1457 C CA . ILE A 1 179 ? -2.894 -0.969 11.471 1.00 98.00 179 ILE A CA 1
ATOM 1458 C C . ILE A 1 179 ? -3.626 0.381 11.404 1.00 98.00 179 ILE A C 1
ATOM 1460 O O . ILE A 1 179 ? -4.527 0.638 12.206 1.00 98.00 179 ILE A O 1
ATOM 1464 N N . GLY A 1 180 ? -3.281 1.231 10.432 1.00 97.38 180 GLY A N 1
ATOM 1465 C CA . GLY A 1 180 ? -3.964 2.503 10.193 1.00 97.38 180 GLY A CA 1
ATOM 1466 C C . GLY A 1 180 ? -5.455 2.321 9.895 1.00 97.38 180 GLY A C 1
ATOM 1467 O O . GLY A 1 180 ? -6.285 3.051 10.436 1.00 97.38 180 GLY A O 1
ATOM 1468 N N . TYR A 1 181 ? -5.813 1.306 9.109 1.00 97.75 181 TYR A N 1
ATOM 1469 C CA . TYR A 1 181 ? -7.206 0.968 8.823 1.00 97.75 181 TYR A CA 1
ATOM 1470 C C . TYR A 1 181 ? -7.960 0.454 10.062 1.00 97.75 181 TYR A C 1
ATOM 1472 O O . TYR A 1 181 ? -9.081 0.891 10.321 1.00 97.75 181 TYR A O 1
ATOM 1480 N N . ILE A 1 182 ? -7.338 -0.389 10.895 1.00 98.44 182 ILE A N 1
ATOM 1481 C CA . ILE A 1 182 ? -7.914 -0.815 12.183 1.00 98.44 182 ILE A CA 1
ATOM 1482 C C . ILE A 1 182 ? -8.189 0.403 13.074 1.00 98.44 182 ILE A C 1
ATOM 1484 O O . ILE A 1 182 ? -9.259 0.490 13.676 1.00 98.44 182 ILE A O 1
ATOM 1488 N N . CYS A 1 183 ? -7.281 1.383 13.120 1.00 98.06 183 CYS A N 1
ATOM 1489 C CA . CYS A 1 183 ? -7.522 2.641 13.827 1.00 98.06 183 CYS A CA 1
ATOM 1490 C C . CYS A 1 183 ? -8.766 3.377 13.308 1.00 98.06 183 CYS A C 1
ATOM 1492 O O . CYS A 1 183 ? -9.549 3.856 14.126 1.00 98.06 183 CYS A O 1
ATOM 1494 N N . ILE A 1 184 ? -8.997 3.428 11.990 1.00 97.62 184 ILE A N 1
ATOM 1495 C CA . ILE A 1 184 ? -10.221 4.012 11.413 1.00 97.62 184 ILE A CA 1
ATOM 1496 C C . ILE A 1 184 ? -11.468 3.249 11.880 1.00 97.62 184 ILE A C 1
ATOM 1498 O O . ILE A 1 184 ? -12.429 3.870 12.336 1.00 97.62 184 ILE A O 1
ATOM 1502 N N . LEU A 1 185 ? -11.451 1.914 11.847 1.00 97.88 185 LEU A N 1
ATOM 1503 C CA . LEU A 1 185 ? -12.566 1.095 12.338 1.00 97.88 185 LEU A CA 1
ATOM 1504 C C . LEU A 1 185 ? -12.840 1.350 13.832 1.00 97.88 185 LEU A C 1
ATOM 1506 O O . LEU A 1 185 ? -13.990 1.526 14.241 1.00 97.88 185 LEU A O 1
ATOM 1510 N N . MET A 1 186 ? -11.786 1.441 14.649 1.00 97.69 186 MET A N 1
ATOM 1511 C CA . MET A 1 186 ? -11.894 1.781 16.070 1.00 97.69 186 MET A CA 1
ATOM 1512 C C . MET A 1 186 ? -12.411 3.205 16.284 1.00 97.69 186 MET A C 1
ATOM 1514 O O . MET A 1 186 ? -13.237 3.411 17.169 1.00 97.69 186 MET A O 1
ATOM 1518 N N . MET A 1 187 ? -11.996 4.179 15.470 1.00 97.06 187 MET A N 1
ATOM 1519 C CA . MET A 1 187 ? -12.533 5.542 15.503 1.00 97.06 187 MET A CA 1
ATOM 1520 C C . MET A 1 187 ? -14.032 5.560 15.216 1.00 97.06 187 MET A C 1
ATOM 1522 O O . MET A 1 187 ? -14.776 6.188 15.965 1.00 97.06 187 MET A O 1
ATOM 1526 N N . ILE A 1 188 ? -14.485 4.849 14.180 1.00 95.75 188 ILE A N 1
ATOM 1527 C CA . ILE A 1 188 ? -15.909 4.741 13.834 1.00 95.75 188 ILE A CA 1
ATOM 1528 C C . ILE A 1 188 ? -16.688 4.131 15.006 1.00 95.75 188 ILE A C 1
ATOM 1530 O O . ILE A 1 188 ? -17.713 4.678 15.423 1.00 95.75 188 ILE A O 1
ATOM 1534 N N . ARG A 1 189 ? -16.178 3.048 15.608 1.00 95.31 189 ARG A N 1
ATOM 1535 C CA . ARG A 1 189 ? -16.834 2.431 16.767 1.00 95.31 189 ARG A CA 1
ATOM 1536 C C . ARG A 1 189 ? -16.854 3.368 17.978 1.00 95.31 189 ARG A C 1
ATOM 1538 O O . ARG A 1 189 ? -17.914 3.551 18.569 1.00 95.31 189 ARG A O 1
ATOM 1545 N N . LEU A 1 190 ? -15.751 4.038 18.302 1.00 94.56 190 LEU A N 1
ATOM 1546 C CA . LEU A 1 190 ? -15.679 5.023 19.391 1.00 94.56 190 LEU A CA 1
ATOM 1547 C C . LEU A 1 190 ? -16.592 6.239 19.142 1.00 94.56 190 LEU A C 1
ATOM 1549 O O . LEU A 1 190 ? -17.167 6.798 20.081 1.00 94.56 190 LEU A O 1
ATOM 1553 N N . ALA A 1 191 ? -16.787 6.643 17.885 1.00 93.56 191 ALA A N 1
ATOM 1554 C CA . ALA A 1 191 ? -17.713 7.714 17.530 1.00 93.56 191 ALA A CA 1
ATOM 1555 C C . ALA A 1 191 ? -19.170 7.339 17.850 1.00 93.56 191 ALA A C 1
ATOM 1557 O O . ALA A 1 191 ? -19.924 8.202 18.309 1.00 93.56 191 ALA A O 1
ATOM 1558 N N . SER A 1 192 ? -19.538 6.059 17.708 1.00 91.62 192 SER A N 1
ATOM 1559 C CA . SER A 1 192 ? -20.871 5.551 18.070 1.00 91.62 192 SER A CA 1
ATOM 1560 C C . SER A 1 192 ? -21.134 5.511 19.585 1.00 91.62 192 SER A C 1
ATOM 1562 O O . SER A 1 192 ? -22.289 5.501 20.014 1.00 91.62 192 SER A O 1
ATOM 1564 N N . GLU A 1 193 ? -20.084 5.558 20.414 1.00 90.19 193 GLU A N 1
ATOM 1565 C CA . GLU A 1 193 ? -20.217 5.507 21.871 1.00 90.19 193 GLU A CA 1
ATOM 1566 C C . GLU A 1 193 ? -20.701 6.839 22.459 1.00 90.19 193 GLU A C 1
ATOM 1568 O O . GLU A 1 193 ? -20.086 7.895 22.280 1.00 90.19 193 GLU A O 1
ATOM 1573 N N . LYS A 1 194 ? -21.811 6.795 23.204 1.00 87.19 194 LYS A N 1
ATOM 1574 C CA . LYS A 1 194 ? -22.442 7.987 23.806 1.00 87.19 194 LYS A CA 1
ATOM 1575 C C . LYS A 1 194 ? -21.885 8.350 25.179 1.00 87.19 194 LYS A C 1
ATOM 1577 O O . LYS A 1 194 ? -22.001 9.486 25.623 1.00 87.19 194 LYS A O 1
ATOM 1582 N N . GLU A 1 195 ? -21.304 7.382 25.871 1.00 89.94 195 GLU A N 1
ATOM 1583 C CA . GLU A 1 195 ? -20.832 7.550 27.240 1.00 89.94 195 GLU A CA 1
ATOM 1584 C C . GLU A 1 195 ? -19.313 7.680 27.295 1.00 89.94 195 GLU A C 1
ATOM 1586 O O . GLU A 1 195 ? -18.593 6.922 26.643 1.00 89.94 195 GLU A O 1
ATOM 1591 N N . ALA A 1 196 ? -18.828 8.544 28.184 1.00 92.31 196 ALA A N 1
ATOM 1592 C CA . ALA A 1 196 ? -17.407 8.679 28.473 1.00 92.31 196 ALA A CA 1
ATOM 1593 C C . ALA A 1 196 ? -16.772 7.340 28.892 1.00 92.31 196 ALA A C 1
ATOM 1595 O O . ALA A 1 196 ? -17.392 6.522 29.581 1.00 92.31 196 ALA A O 1
ATOM 1596 N N . ILE A 1 197 ? -15.518 7.123 28.490 1.00 93.31 197 ILE A N 1
ATOM 1597 C CA . ILE A 1 197 ? -14.698 5.999 28.975 1.00 93.31 197 ILE A CA 1
ATOM 1598 C C . ILE A 1 197 ? -14.181 6.308 30.384 1.00 93.31 197 ILE A C 1
ATOM 1600 O O . ILE A 1 197 ? -14.222 5.455 31.268 1.00 93.31 197 ILE A O 1
ATOM 1604 N N . PHE A 1 198 ? -13.747 7.551 30.605 1.00 93.56 198 PHE A N 1
ATOM 1605 C CA . PHE A 1 198 ? -13.172 8.021 31.862 1.00 93.56 198 PHE A CA 1
ATOM 1606 C C . PHE A 1 198 ? -14.060 9.076 32.522 1.00 93.56 198 PHE A C 1
ATOM 1608 O O . PHE A 1 198 ? -14.622 9.933 31.842 1.00 93.56 198 PHE A O 1
ATOM 1615 N N . LYS A 1 199 ? -14.089 9.102 33.861 1.00 91.38 199 LYS A N 1
ATOM 1616 C CA . LYS A 1 199 ? -14.777 10.154 34.635 1.00 91.38 199 LYS A CA 1
ATOM 1617 C C . LYS A 1 199 ? -14.266 11.560 34.284 1.00 91.38 199 LYS A C 1
ATOM 1619 O O . LYS A 1 199 ? -15.052 12.491 34.154 1.00 91.38 199 LYS A O 1
ATOM 1624 N N . HIS A 1 200 ? -12.954 11.698 34.089 1.00 93.69 200 HIS A N 1
ATOM 1625 C CA . HIS A 1 200 ? -12.290 12.951 33.716 1.00 93.69 200 HIS A CA 1
ATOM 1626 C C . HIS A 1 200 ? -11.878 12.972 32.233 1.00 93.69 200 HIS A C 1
ATOM 1628 O O . HIS A 1 200 ? -10.796 13.454 31.901 1.00 93.69 200 HIS A O 1
ATOM 1634 N N . GLU A 1 201 ? -12.731 12.463 31.331 1.00 94.44 201 GLU A N 1
ATOM 1635 C CA . GLU A 1 201 ? -12.428 12.323 29.892 1.00 94.44 201 GLU A CA 1
ATOM 1636 C C . GLU A 1 201 ? -11.862 13.590 29.239 1.00 94.44 201 GLU A C 1
ATOM 1638 O O . GLU A 1 201 ? -10.983 13.494 28.393 1.00 94.44 201 GLU A O 1
ATOM 1643 N N . LYS A 1 202 ? -12.306 14.784 29.660 1.00 95.50 202 LYS A N 1
ATOM 1644 C CA . LYS A 1 202 ? -11.797 16.059 29.144 1.00 95.50 202 LYS A CA 1
ATOM 1645 C C . LYS A 1 202 ? -10.285 16.153 29.280 1.00 95.50 202 LYS A C 1
ATOM 1647 O O . LYS A 1 202 ? -9.622 16.520 28.323 1.00 95.50 202 LYS A O 1
ATOM 1652 N N . ILE A 1 203 ? -9.778 15.870 30.472 1.00 97.31 203 ILE A N 1
ATOM 1653 C CA . ILE A 1 203 ? -8.360 16.017 30.785 1.00 97.31 203 ILE A CA 1
ATOM 1654 C C . ILE A 1 203 ? -7.600 14.858 30.147 1.00 97.31 203 ILE A C 1
ATOM 1656 O O . ILE A 1 203 ? -6.641 15.093 29.421 1.00 97.31 203 ILE A O 1
ATOM 1660 N N . VAL A 1 204 ? -8.081 13.626 30.343 1.00 96.94 204 VAL A N 1
ATOM 1661 C CA . VAL A 1 204 ? -7.419 12.415 29.836 1.00 96.94 204 VAL A CA 1
ATOM 1662 C C . VAL A 1 204 ? -7.286 12.447 28.313 1.00 96.94 204 VAL A C 1
ATOM 1664 O O . VAL A 1 204 ? -6.185 12.279 27.796 1.00 96.94 204 VAL A O 1
ATOM 1667 N N . ASN A 1 205 ? -8.368 12.735 27.586 1.00 96.50 205 ASN A N 1
ATOM 1668 C CA . ASN A 1 205 ? -8.349 12.728 26.123 1.00 96.50 205 ASN A CA 1
ATOM 1669 C C . ASN A 1 205 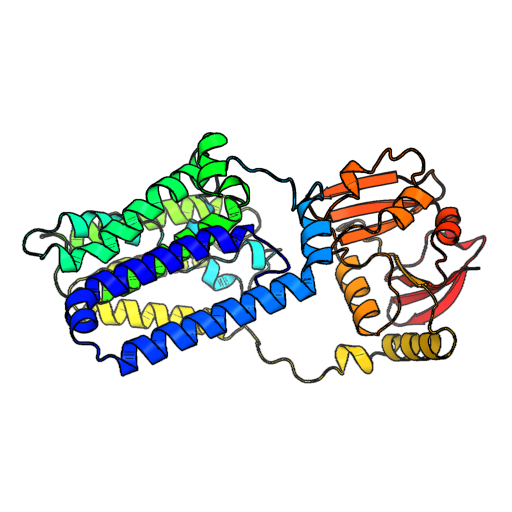? -7.543 13.908 25.564 1.00 96.50 205 ASN A C 1
ATOM 1671 O O . ASN A 1 205 ? -6.905 13.755 24.528 1.00 96.50 205 ASN A O 1
ATOM 1675 N N . THR A 1 206 ? -7.518 15.063 26.243 1.00 97.94 206 THR A N 1
ATOM 1676 C CA . THR A 1 206 ? -6.657 16.188 25.847 1.00 97.94 206 THR A CA 1
ATOM 1677 C C . THR A 1 206 ? -5.178 15.866 26.049 1.00 97.94 206 THR A C 1
ATOM 1679 O O . THR A 1 206 ? -4.395 16.087 25.132 1.00 97.94 206 THR A O 1
ATOM 1682 N N . VAL A 1 207 ? -4.791 15.301 27.196 1.00 98.19 207 VAL A N 1
ATOM 1683 C CA . VAL A 1 207 ? -3.401 14.877 27.438 1.00 98.19 207 VAL A CA 1
ATOM 1684 C C . VAL A 1 207 ? -2.983 13.814 26.422 1.00 98.19 207 VAL A C 1
ATOM 1686 O O . VAL A 1 207 ? -1.915 13.924 25.826 1.00 98.19 207 VAL A O 1
ATOM 1689 N N . LEU A 1 208 ? -3.845 12.828 26.162 1.00 97.94 208 LEU A N 1
ATOM 1690 C CA . LEU A 1 208 ? -3.568 11.780 25.184 1.00 97.94 208 LEU A CA 1
ATOM 1691 C C . LEU A 1 208 ? -3.407 12.340 23.763 1.00 97.94 208 LEU A C 1
ATOM 1693 O O . LEU A 1 208 ? -2.478 11.944 23.063 1.00 97.94 208 LEU A O 1
ATOM 1697 N N . ALA A 1 209 ? -4.252 13.292 23.358 1.00 98.19 209 ALA A N 1
ATOM 1698 C CA . ALA A 1 209 ? -4.129 13.968 22.068 1.00 98.19 209 ALA A CA 1
ATOM 1699 C C . ALA A 1 209 ? -2.812 14.758 21.952 1.00 98.19 209 ALA A C 1
ATOM 1701 O O . ALA A 1 209 ? -2.160 14.696 20.913 1.00 98.19 209 ALA A O 1
ATOM 1702 N N . ILE A 1 210 ? -2.376 15.437 23.023 1.00 98.50 210 ILE A N 1
ATOM 1703 C CA . ILE A 1 210 ? -1.079 16.137 23.061 1.00 98.50 210 ILE A CA 1
ATOM 1704 C C . ILE A 1 210 ? 0.083 15.142 22.920 1.00 98.50 210 ILE A C 1
ATOM 1706 O O . ILE A 1 210 ? 1.008 15.374 22.149 1.00 98.50 210 ILE A O 1
ATOM 1710 N N . ILE A 1 211 ? 0.041 14.004 23.615 1.00 98.31 211 ILE A N 1
ATOM 1711 C CA . ILE A 1 211 ? 1.084 12.977 23.477 1.00 98.31 211 ILE A CA 1
ATOM 1712 C C . ILE A 1 211 ? 1.123 12.453 22.035 1.00 98.31 211 ILE A C 1
ATOM 1714 O O . ILE A 1 211 ? 2.193 12.400 21.429 1.00 98.31 211 ILE A O 1
ATOM 1718 N N . CYS A 1 212 ? -0.034 12.118 21.458 1.00 97.88 212 CYS A N 1
ATOM 1719 C CA . CYS A 1 212 ? -0.109 11.600 20.092 1.00 97.88 212 CYS A CA 1
ATOM 1720 C C . CYS A 1 212 ? 0.374 12.629 19.062 1.00 97.88 212 CYS A C 1
ATOM 1722 O O . CYS A 1 212 ? 1.114 12.261 18.154 1.00 97.88 212 CYS A O 1
ATOM 1724 N N . ILE A 1 213 ? 0.032 13.916 19.219 1.00 97.75 213 ILE A N 1
ATOM 1725 C CA . ILE A 1 213 ? 0.481 14.957 18.286 1.00 97.75 213 ILE A CA 1
ATOM 1726 C C . ILE A 1 213 ? 1.988 15.210 18.385 1.00 97.75 213 ILE A C 1
ATOM 1728 O O . ILE A 1 213 ? 2.630 15.399 17.357 1.00 97.75 213 ILE A O 1
ATOM 1732 N N . VAL A 1 214 ? 2.573 15.153 19.587 1.00 97.44 214 VAL A N 1
ATOM 1733 C CA . VAL A 1 214 ? 4.028 15.283 19.778 1.00 97.44 214 VAL A CA 1
ATOM 1734 C C . VAL A 1 214 ? 4.763 14.114 19.125 1.00 97.44 214 VAL A C 1
ATOM 1736 O O . VAL A 1 214 ? 5.750 14.323 18.420 1.00 97.44 214 VAL A O 1
ATOM 1739 N N . LEU A 1 215 ? 4.269 12.885 19.304 1.00 96.56 215 LEU A N 1
ATOM 1740 C CA . LEU A 1 215 ? 4.826 11.712 18.628 1.00 96.56 215 LEU A CA 1
ATOM 1741 C C . LEU A 1 215 ? 4.700 11.837 17.105 1.00 96.56 215 LEU A C 1
ATOM 1743 O O . LEU A 1 215 ? 5.679 11.616 16.393 1.00 96.56 215 LEU A O 1
ATOM 1747 N N . ALA A 1 216 ? 3.532 12.255 16.613 1.00 95.81 216 ALA A N 1
ATOM 1748 C CA . ALA A 1 216 ? 3.298 12.439 15.188 1.00 95.81 216 ALA A CA 1
ATOM 1749 C C . ALA A 1 216 ? 4.218 13.492 14.574 1.00 95.81 216 ALA A C 1
ATOM 1751 O O . ALA A 1 216 ? 4.838 13.241 13.541 1.00 95.81 216 ALA A O 1
ATOM 1752 N N . TYR A 1 217 ? 4.374 14.630 15.249 1.00 94.88 217 TYR A N 1
ATOM 1753 C CA . TYR A 1 217 ? 5.303 15.682 14.860 1.00 94.88 217 TYR A CA 1
ATOM 1754 C C . TYR A 1 217 ? 6.742 15.159 14.802 1.00 94.88 217 TYR A C 1
ATOM 1756 O O . TYR A 1 217 ? 7.392 15.273 13.767 1.00 94.88 217 TYR A O 1
ATOM 1764 N N . ASN A 1 218 ? 7.219 14.495 15.859 1.00 93.75 218 ASN A N 1
ATOM 1765 C CA . ASN A 1 218 ? 8.588 13.973 15.917 1.00 93.75 218 ASN A CA 1
ATOM 1766 C C . ASN A 1 218 ? 8.894 12.964 14.802 1.00 93.75 218 ASN A C 1
ATOM 1768 O O . ASN A 1 218 ? 10.001 12.959 14.266 1.00 93.75 218 ASN A O 1
ATOM 1772 N N . GLN A 1 219 ? 7.937 12.103 14.452 1.00 92.50 219 GLN A N 1
ATOM 1773 C CA . GLN A 1 219 ? 8.122 11.114 13.386 1.00 92.50 219 GLN A CA 1
ATOM 1774 C C . GLN A 1 219 ? 7.984 11.725 11.990 1.00 92.50 219 GLN A C 1
ATOM 1776 O O . GLN A 1 219 ? 8.697 11.323 11.075 1.00 92.50 219 GLN A O 1
ATOM 1781 N N . THR A 1 220 ? 7.128 12.734 11.846 1.00 88.50 220 THR A N 1
ATOM 1782 C CA . THR A 1 220 ? 6.978 13.510 10.613 1.00 88.50 220 THR A CA 1
ATOM 1783 C C . THR A 1 220 ? 8.233 14.327 10.311 1.00 88.50 220 THR A C 1
ATOM 1785 O O . THR A 1 220 ? 8.715 14.302 9.189 1.00 88.50 220 THR A O 1
ATOM 1788 N N . MET A 1 221 ? 8.828 14.993 11.304 1.00 86.94 221 MET A N 1
ATOM 1789 C CA . MET A 1 221 ? 10.035 15.810 11.104 1.00 86.94 221 MET A CA 1
ATOM 1790 C C . MET A 1 221 ? 11.275 14.992 10.710 1.00 86.94 221 MET A C 1
ATOM 1792 O O . MET A 1 221 ? 12.244 15.545 10.199 1.00 86.94 221 MET A O 1
ATOM 1796 N N . LYS A 1 222 ? 11.259 13.672 10.935 1.00 87.25 222 LYS A N 1
ATOM 1797 C CA . LYS A 1 222 ? 12.307 12.753 10.462 1.00 87.25 222 LYS A CA 1
ATOM 1798 C C . LYS A 1 222 ? 12.142 12.373 8.989 1.00 87.25 222 LYS A C 1
ATOM 1800 O O . LYS A 1 222 ? 13.070 11.815 8.405 1.00 87.25 222 LYS A O 1
ATOM 1805 N N . TYR A 1 223 ? 10.982 12.642 8.395 1.00 81.00 223 TYR A N 1
ATOM 1806 C CA . TYR A 1 223 ? 10.687 12.321 7.007 1.00 81.00 223 TYR A CA 1
ATOM 1807 C C . TYR A 1 223 ? 11.275 13.396 6.079 1.00 81.00 223 TYR A C 1
ATOM 1809 O O . TYR A 1 223 ? 10.672 14.436 5.834 1.00 81.00 223 TYR A O 1
ATOM 1817 N N . LYS A 1 224 ? 12.506 13.153 5.611 1.00 67.94 224 LYS A N 1
ATOM 1818 C CA . LYS A 1 224 ? 13.360 14.152 4.941 1.00 67.94 224 LYS A CA 1
ATOM 1819 C C . LYS A 1 224 ? 12.815 14.697 3.615 1.00 67.94 224 LYS A C 1
ATOM 1821 O O . LYS A 1 224 ? 13.180 15.806 3.246 1.00 67.94 224 LYS A O 1
ATOM 1826 N N . SER A 1 225 ? 11.990 13.937 2.898 1.00 66.06 225 SER A N 1
ATOM 1827 C CA . SER A 1 225 ? 11.483 14.307 1.567 1.00 66.06 225 SER A CA 1
ATOM 1828 C C . SER A 1 225 ? 10.310 15.287 1.601 1.00 66.06 225 SER A C 1
ATOM 1830 O O . SER A 1 225 ? 9.929 15.798 0.554 1.00 66.06 225 SER A O 1
ATOM 1832 N N . PHE A 1 226 ? 9.740 15.590 2.773 1.00 70.50 226 PHE A N 1
ATOM 1833 C CA . PHE A 1 226 ? 8.621 16.521 2.890 1.00 70.50 226 PHE A CA 1
ATOM 1834 C C . PHE A 1 226 ? 8.955 17.709 3.789 1.00 70.50 226 PHE A C 1
ATOM 1836 O O . PHE A 1 226 ? 9.396 17.550 4.926 1.00 70.50 226 PHE A O 1
ATOM 1843 N N . TYR A 1 227 ? 8.672 18.917 3.298 1.00 74.44 227 TYR A N 1
ATOM 1844 C CA . TYR A 1 227 ? 8.911 20.157 4.027 1.00 74.44 227 TYR A CA 1
ATOM 1845 C C . TYR A 1 227 ? 7.683 21.075 4.005 1.00 74.44 227 TYR A C 1
ATOM 1847 O O . TYR A 1 227 ? 7.156 21.432 2.947 1.00 74.44 227 TYR A O 1
ATOM 1855 N N . LEU A 1 228 ? 7.255 21.503 5.196 1.00 84.25 228 LEU A N 1
ATOM 1856 C CA . LEU A 1 228 ? 6.303 22.596 5.395 1.00 84.25 228 LEU A CA 1
ATOM 1857 C C . LEU A 1 228 ? 7.017 23.783 6.030 1.00 84.25 228 LEU A C 1
ATOM 1859 O O . LEU A 1 228 ? 7.922 23.608 6.846 1.00 84.25 228 LEU A O 1
ATOM 1863 N N . SER A 1 22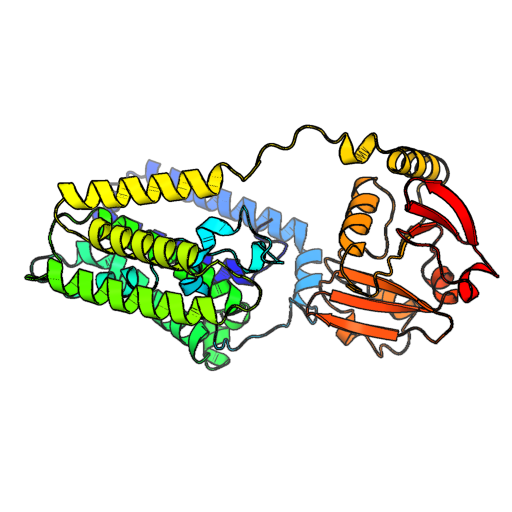9 ? 6.550 24.995 5.724 1.00 88.62 229 SER A N 1
ATOM 1864 C CA . SER A 1 229 ? 6.962 26.169 6.491 1.00 88.62 229 SER A CA 1
ATOM 1865 C C . SER A 1 229 ? 6.551 26.010 7.960 1.00 88.62 229 SER A C 1
ATOM 1867 O O . SER A 1 229 ? 5.543 25.364 8.268 1.00 88.62 229 SER A O 1
ATOM 1869 N N . GLY A 1 230 ? 7.297 26.636 8.876 1.00 89.31 230 GLY A N 1
ATOM 1870 C CA . GLY A 1 230 ? 7.004 26.564 10.313 1.00 89.31 230 GLY A CA 1
ATOM 1871 C C . GLY A 1 230 ? 5.561 26.961 10.650 1.00 89.31 230 GLY A C 1
ATOM 1872 O O . GLY A 1 230 ? 4.908 26.297 11.452 1.00 89.31 230 GLY A O 1
ATOM 1873 N N . THR A 1 231 ? 5.019 27.972 9.963 1.00 92.12 231 THR A N 1
ATOM 1874 C CA . THR A 1 231 ? 3.622 28.404 10.118 1.00 92.12 231 THR A CA 1
ATOM 1875 C C . THR A 1 231 ? 2.627 27.344 9.644 1.00 92.12 231 THR A C 1
ATOM 1877 O O . THR A 1 231 ? 1.680 27.041 10.367 1.00 92.12 231 THR A O 1
ATOM 1880 N N . MET A 1 232 ? 2.832 26.742 8.464 1.00 91.25 232 MET A N 1
ATOM 1881 C CA . MET A 1 232 ? 1.945 25.679 7.966 1.00 91.25 232 MET A CA 1
ATOM 1882 C C . MET A 1 232 ? 1.964 24.464 8.891 1.00 91.25 232 MET A C 1
ATOM 1884 O O . MET A 1 232 ? 0.912 23.893 9.181 1.00 91.25 232 MET A O 1
ATOM 1888 N N . MET A 1 233 ? 3.141 24.097 9.397 1.00 92.62 233 MET A N 1
ATOM 1889 C CA . MET A 1 233 ? 3.282 23.004 10.351 1.00 92.62 233 MET A CA 1
ATOM 1890 C C . MET A 1 233 ? 2.561 23.311 11.673 1.00 92.62 233 MET A C 1
ATOM 1892 O O . MET A 1 233 ? 1.800 22.477 12.159 1.00 92.62 233 MET A O 1
ATOM 1896 N N . ALA A 1 234 ? 2.713 24.522 12.221 1.00 94.81 234 ALA A N 1
ATOM 1897 C CA . ALA A 1 234 ? 2.022 24.939 13.443 1.00 94.81 234 ALA A CA 1
ATOM 1898 C C . ALA A 1 234 ? 0.491 24.909 13.292 1.00 94.81 234 ALA A C 1
ATOM 1900 O O . ALA A 1 234 ? -0.205 24.379 14.161 1.00 94.81 234 ALA A O 1
ATOM 1901 N N . VAL A 1 235 ? -0.037 25.409 12.168 1.00 94.88 235 VAL A N 1
ATOM 1902 C CA . VAL A 1 235 ? -1.474 25.340 11.849 1.00 94.88 235 VAL A CA 1
ATOM 1903 C C . VAL A 1 235 ? -1.931 23.887 11.744 1.00 94.88 235 VAL A C 1
ATOM 1905 O O . VAL A 1 235 ? -2.946 23.516 12.326 1.00 94.88 235 VAL A O 1
ATOM 1908 N N . THR A 1 236 ? -1.162 23.045 11.059 1.00 94.19 236 THR A N 1
ATOM 1909 C CA . THR A 1 236 ? -1.473 21.623 10.880 1.00 94.19 236 THR A CA 1
ATOM 1910 C C . THR A 1 236 ? -1.548 20.891 12.219 1.00 94.19 236 THR A C 1
ATOM 1912 O O . THR A 1 236 ? -2.518 20.176 12.476 1.00 94.19 236 THR A O 1
ATOM 1915 N N . VAL A 1 237 ? -0.572 21.115 13.102 1.00 96.69 237 VAL A N 1
ATOM 1916 C CA . VAL A 1 237 ? -0.555 20.580 14.471 1.00 96.69 237 VAL A CA 1
ATOM 1917 C C . VAL A 1 237 ? -1.772 21.063 15.260 1.00 96.69 237 VAL A C 1
ATOM 1919 O O . VAL A 1 237 ? -2.452 20.248 15.883 1.00 96.69 237 VAL A O 1
ATOM 1922 N N . ALA A 1 238 ? -2.089 22.360 15.203 1.00 97.69 238 ALA A N 1
ATOM 1923 C CA . ALA A 1 238 ? -3.233 22.933 15.910 1.00 97.69 238 ALA A CA 1
ATOM 1924 C C . ALA A 1 238 ? -4.570 22.347 15.426 1.00 97.69 238 ALA A C 1
ATOM 1926 O O . ALA A 1 238 ? -5.409 21.977 16.249 1.00 97.69 238 ALA A O 1
ATOM 1927 N N . VAL A 1 239 ? -4.751 22.207 14.108 1.00 97.00 239 VAL A N 1
ATOM 1928 C CA . VAL A 1 239 ? -5.952 21.614 13.503 1.00 97.00 239 VAL A CA 1
ATOM 1929 C C . VAL A 1 239 ? -6.103 20.157 13.930 1.00 97.00 239 VAL A C 1
ATOM 1931 O O . VAL A 1 239 ? -7.149 19.789 14.459 1.00 97.00 239 VAL A O 1
ATOM 1934 N N . HIS A 1 240 ? -5.066 19.329 13.784 1.00 97.25 240 HIS A N 1
ATOM 1935 C CA . HIS A 1 240 ? -5.133 17.917 14.174 1.00 97.25 240 HIS A CA 1
ATOM 1936 C C . HIS A 1 240 ? -5.381 17.740 15.675 1.00 97.25 240 HIS A C 1
ATOM 1938 O O . HIS A 1 240 ? -6.203 16.912 16.067 1.00 97.25 240 HIS A O 1
ATOM 1944 N N . LEU A 1 241 ? -4.728 18.547 16.517 1.00 98.12 241 LEU A N 1
ATOM 1945 C CA . LEU A 1 241 ? -4.946 18.531 17.960 1.00 98.12 241 LEU A CA 1
ATOM 1946 C C . LEU A 1 241 ? -6.396 18.897 18.310 1.00 98.12 241 LEU A C 1
ATOM 1948 O O . LEU A 1 241 ? -7.031 18.203 19.107 1.00 98.12 241 LEU A O 1
ATOM 1952 N N . ALA A 1 242 ? -6.943 19.949 17.694 1.00 98.00 242 ALA A N 1
ATOM 1953 C CA . ALA A 1 242 ? -8.336 20.340 17.884 1.00 98.00 242 ALA A CA 1
ATOM 1954 C C . ALA A 1 242 ? -9.296 19.223 17.442 1.00 98.00 242 ALA A C 1
ATOM 1956 O O . ALA A 1 242 ? -10.184 18.845 18.210 1.00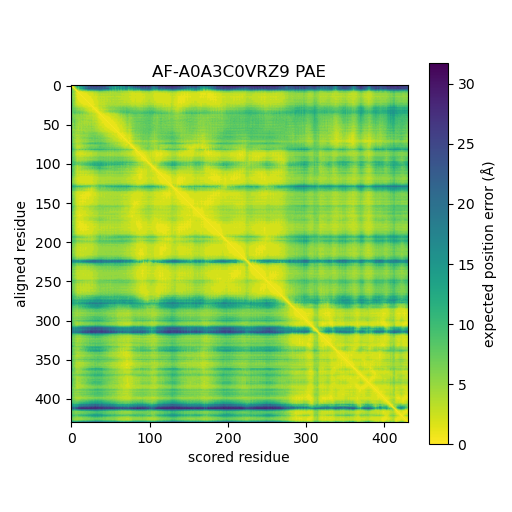 98.00 242 ALA A O 1
ATOM 1957 N N . LEU A 1 243 ? -9.075 18.634 16.261 1.00 97.88 243 LEU A N 1
ATOM 1958 C CA . LEU A 1 243 ? -9.888 17.532 15.743 1.00 97.88 243 LEU A CA 1
ATOM 1959 C C . LEU A 1 243 ? -9.870 16.320 16.679 1.00 97.88 243 LEU A C 1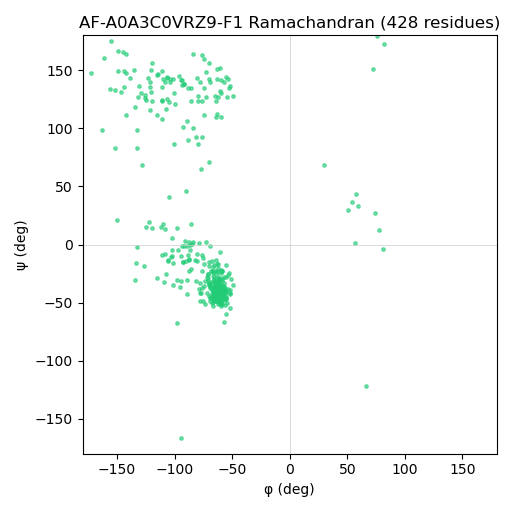
ATOM 1961 O O . LEU A 1 243 ? -10.938 15.809 17.009 1.00 97.88 243 LEU A O 1
ATOM 1965 N N . MET A 1 244 ? -8.702 15.901 17.177 1.00 97.69 244 MET A N 1
ATOM 1966 C CA . MET A 1 244 ? -8.598 14.803 18.148 1.00 97.69 244 MET A CA 1
ATOM 1967 C C . MET A 1 244 ? -9.358 15.112 19.443 1.00 97.69 244 MET A C 1
ATOM 1969 O O . MET A 1 244 ? -10.152 14.293 19.912 1.00 97.69 244 MET A O 1
ATOM 1973 N N . ILE A 1 245 ? -9.157 16.305 20.017 1.00 97.06 245 ILE A N 1
ATOM 1974 C CA . ILE A 1 245 ? -9.818 16.706 21.268 1.00 97.06 245 ILE A CA 1
ATOM 1975 C C . ILE A 1 245 ? -11.337 16.721 21.108 1.00 97.06 245 ILE A C 1
ATOM 1977 O O . ILE A 1 245 ? -12.039 16.359 22.056 1.00 97.06 245 ILE A O 1
ATOM 1981 N N . MET A 1 246 ? -11.844 17.164 19.955 1.00 97.31 246 MET A N 1
ATOM 1982 C CA . MET A 1 246 ? -13.277 17.258 19.685 1.00 97.31 246 MET A CA 1
ATOM 1983 C C . MET A 1 246 ? -13.891 15.897 19.358 1.00 97.31 246 MET A C 1
ATOM 1985 O O . MET A 1 246 ? -14.896 15.528 19.964 1.00 97.31 246 MET A O 1
ATOM 1989 N N . PHE A 1 247 ? -13.270 15.133 18.456 1.00 97.00 247 PHE A N 1
ATOM 1990 C CA . PHE A 1 247 ? -13.756 13.832 17.992 1.00 97.00 247 PHE A CA 1
ATOM 1991 C C . PHE A 1 247 ? -13.894 12.821 19.137 1.00 97.00 247 PHE A C 1
ATOM 1993 O O . PHE A 1 247 ? -14.911 12.139 19.248 1.00 97.00 247 PHE A O 1
ATOM 2000 N N . PHE A 1 248 ? -12.917 12.761 20.045 1.00 96.50 248 PHE A N 1
ATOM 2001 C CA . PHE A 1 248 ? -12.933 11.804 21.155 1.00 96.50 248 PHE A CA 1
ATOM 2002 C C . PHE A 1 248 ? -13.719 12.284 22.389 1.00 96.50 248 PHE A C 1
ATOM 2004 O O . PHE A 1 248 ? -13.542 11.740 23.478 1.00 96.50 248 PHE A O 1
ATOM 2011 N N . ARG A 1 249 ? -14.599 13.290 22.279 1.00 95.38 249 ARG A N 1
ATOM 2012 C CA . ARG A 1 249 ? -15.538 13.632 23.369 1.00 95.38 249 ARG A CA 1
ATOM 2013 C C . ARG A 1 249 ? -16.749 12.720 23.377 1.00 95.38 249 ARG A C 1
ATOM 2015 O O . ARG A 1 249 ? -17.303 12.441 22.325 1.00 95.38 249 ARG A O 1
ATOM 2022 N N . SER A 1 250 ? -17.256 12.361 24.557 1.00 93.38 250 SER A N 1
ATOM 2023 C CA . SER A 1 250 ? -18.576 11.713 24.647 1.00 93.38 250 SER A CA 1
ATOM 2024 C C . SER A 1 250 ? -19.728 12.670 24.326 1.00 93.38 250 SER A C 1
ATOM 2026 O O . SER A 1 250 ? -20.721 12.260 23.726 1.00 93.38 250 SER A O 1
ATOM 2028 N N . LYS A 1 251 ? -19.591 13.962 24.662 1.00 94.50 251 LYS A N 1
ATOM 2029 C CA . LYS A 1 251 ? -20.608 14.986 24.369 1.00 94.50 251 LYS A CA 1
ATOM 2030 C C . LYS A 1 251 ? -20.800 15.167 22.860 1.00 94.50 251 LYS A C 1
ATOM 2032 O O . LYS A 1 251 ? -19.927 15.722 22.191 1.00 94.50 251 LYS A O 1
ATOM 2037 N N . TRP A 1 252 ? -21.978 14.778 22.364 1.00 94.00 252 TRP A N 1
ATOM 2038 C CA . TRP A 1 252 ? -22.349 14.846 20.945 1.00 94.00 252 TRP A CA 1
ATOM 2039 C C . TRP A 1 252 ? -22.120 16.225 20.321 1.00 94.00 252 TRP A C 1
ATOM 2041 O O . TRP A 1 252 ? -21.550 16.315 19.239 1.00 94.00 252 TRP A O 1
ATOM 2051 N N . GLU A 1 253 ? -22.472 17.294 21.038 1.00 95.50 253 GLU A N 1
ATOM 2052 C CA . GLU A 1 253 ? -22.335 18.674 20.558 1.00 95.50 253 GLU A CA 1
ATOM 2053 C C . GLU A 1 253 ? -20.907 19.054 20.162 1.00 95.50 253 GLU A C 1
ATOM 2055 O O . GLU A 1 253 ? -20.711 19.810 19.217 1.00 95.50 253 GLU A O 1
ATOM 2060 N N . ILE A 1 254 ? -19.910 18.496 20.851 1.00 95.69 254 ILE A N 1
ATOM 2061 C CA . ILE A 1 254 ? -18.494 18.722 20.546 1.00 95.69 254 ILE A CA 1
ATOM 2062 C C . ILE A 1 254 ? -18.010 17.682 19.530 1.00 95.69 254 ILE A C 1
ATOM 2064 O O . ILE A 1 254 ? -17.331 18.030 18.563 1.00 95.69 254 ILE A O 1
ATOM 2068 N N . LYS A 1 255 ? -18.405 16.414 19.715 1.00 96.12 255 LYS A N 1
ATOM 2069 C CA . LYS A 1 255 ? -18.046 15.301 18.827 1.00 96.12 255 LYS A CA 1
ATOM 2070 C C . LYS A 1 255 ? -18.431 15.582 17.376 1.00 96.12 255 LYS A C 1
ATOM 2072 O O . LYS A 1 255 ? -17.605 15.397 16.486 1.00 96.12 255 LYS A O 1
ATOM 2077 N N . ARG A 1 256 ? -19.652 16.071 17.132 1.00 95.94 256 ARG A N 1
ATOM 2078 C CA . ARG A 1 256 ? -20.156 16.363 15.781 1.00 95.94 256 ARG A CA 1
ATOM 2079 C C . ARG A 1 256 ? -19.331 17.423 15.057 1.00 95.94 256 ARG A C 1
ATOM 2081 O O . ARG A 1 256 ? -19.193 17.337 13.844 1.00 95.94 256 ARG A O 1
ATOM 2088 N N . ILE A 1 257 ? -18.740 18.373 15.786 1.00 97.38 257 ILE A N 1
ATOM 2089 C CA . ILE A 1 257 ? -17.848 19.381 15.200 1.00 97.38 257 ILE A CA 1
ATOM 2090 C C . ILE A 1 257 ? -16.523 18.733 14.786 1.00 97.38 257 ILE A C 1
ATOM 2092 O O . ILE A 1 257 ? -16.040 18.993 13.690 1.00 97.38 257 ILE A O 1
ATOM 2096 N N . GLY A 1 258 ? -15.969 17.836 15.611 1.00 96.81 258 GLY A N 1
ATOM 2097 C CA . GLY A 1 258 ? -14.789 17.048 15.238 1.00 96.81 258 GLY A CA 1
ATOM 2098 C C . GLY A 1 258 ? -15.033 16.176 14.000 1.00 96.81 258 GLY A C 1
ATOM 2099 O O . GLY A 1 258 ? -14.209 16.156 13.092 1.00 96.81 258 GLY A O 1
ATOM 2100 N N . ILE A 1 259 ? -16.194 15.515 13.926 1.00 96.25 259 ILE A N 1
ATOM 2101 C CA . ILE A 1 259 ? -16.618 14.734 12.749 1.00 96.25 259 ILE A CA 1
ATOM 2102 C C . ILE A 1 259 ? -16.755 15.636 11.516 1.00 96.25 259 ILE A C 1
ATOM 2104 O O . ILE A 1 259 ? -16.207 15.314 10.466 1.00 96.25 259 ILE A O 1
ATOM 2108 N N . ALA A 1 260 ? -17.438 16.777 11.637 1.00 97.19 260 ALA A N 1
ATOM 2109 C CA . ALA A 1 260 ? -17.576 17.734 10.543 1.00 97.19 260 ALA A CA 1
ATOM 2110 C C . ALA A 1 260 ? -16.210 18.247 10.062 1.00 97.19 260 ALA A C 1
ATOM 2112 O O . ALA A 1 260 ? -15.967 18.318 8.861 1.00 97.19 260 ALA A O 1
ATOM 2113 N N . GLY A 1 261 ? -15.287 18.529 10.983 1.00 96.94 261 GLY A N 1
ATOM 2114 C CA . GLY A 1 261 ? -13.921 18.921 10.650 1.00 96.94 261 GLY A CA 1
ATOM 2115 C C . GLY A 1 261 ? -13.150 17.832 9.896 1.00 96.94 261 GLY A C 1
ATOM 2116 O O . GLY A 1 261 ? -12.493 18.134 8.905 1.00 96.94 261 GLY A O 1
ATOM 2117 N N . LEU A 1 262 ? -13.284 16.560 10.290 1.00 95.50 262 LEU A N 1
ATOM 2118 C CA . LEU A 1 262 ? -12.705 15.429 9.551 1.00 95.50 262 LEU A CA 1
ATOM 2119 C C . LEU A 1 262 ? -13.285 15.290 8.136 1.00 95.50 262 LEU A C 1
ATOM 2121 O O . LEU A 1 262 ? -12.542 14.992 7.201 1.00 95.50 262 LEU A O 1
ATOM 2125 N N . ILE A 1 263 ? -14.588 15.536 7.964 1.00 95.19 263 ILE A N 1
ATOM 2126 C CA . ILE A 1 263 ? -15.231 15.561 6.642 1.00 95.19 263 ILE A CA 1
ATOM 2127 C C . ILE A 1 263 ? -14.631 16.681 5.788 1.00 95.19 263 ILE A C 1
ATOM 2129 O O . ILE A 1 263 ? -14.252 16.433 4.648 1.00 95.19 263 ILE A O 1
ATOM 2133 N N . VAL A 1 264 ? -14.483 17.889 6.342 1.00 95.38 264 VAL A N 1
ATOM 2134 C CA . VAL A 1 264 ? -13.870 19.025 5.633 1.00 95.38 264 VAL A CA 1
ATOM 2135 C C . VAL A 1 264 ? -12.435 18.709 5.216 1.00 95.38 264 VAL A C 1
ATOM 2137 O O . VAL A 1 264 ? -12.086 18.942 4.062 1.00 95.38 264 VAL A O 1
ATOM 2140 N N . VAL A 1 265 ? -11.621 18.129 6.107 1.00 93.31 265 VAL A N 1
ATOM 2141 C CA . VAL A 1 265 ? -10.259 17.692 5.758 1.00 93.31 265 VAL A CA 1
ATOM 2142 C C . VAL A 1 265 ? -10.298 16.653 4.637 1.00 93.31 265 VAL A C 1
ATOM 2144 O O . VAL A 1 265 ? -9.565 16.795 3.669 1.00 93.31 265 VAL A O 1
ATOM 2147 N N . SER A 1 266 ? -11.193 15.666 4.704 1.00 90.56 266 SER A N 1
ATOM 2148 C CA . SER A 1 266 ? -11.307 14.622 3.671 1.00 90.56 266 SER A CA 1
ATOM 2149 C C . SER A 1 266 ? -11.721 15.184 2.302 1.00 90.56 266 SER A C 1
ATOM 2151 O O . SER A 1 266 ? -11.212 14.755 1.267 1.00 90.56 266 SER A O 1
ATOM 2153 N N . ILE A 1 267 ? -12.620 16.175 2.280 1.00 91.38 267 ILE A N 1
ATOM 2154 C CA . ILE A 1 267 ? -13.004 16.888 1.052 1.00 91.38 267 ILE A CA 1
ATOM 2155 C C . ILE A 1 267 ? -11.817 17.692 0.518 1.00 91.38 267 ILE A C 1
ATOM 2157 O O . ILE A 1 267 ? -11.533 17.630 -0.677 1.00 91.38 267 ILE A O 1
ATOM 2161 N N . PHE A 1 268 ? -11.103 18.407 1.394 1.00 89.62 268 PHE A N 1
ATOM 2162 C CA . PHE A 1 268 ? -9.905 19.159 1.027 1.00 89.62 268 PHE A CA 1
ATOM 2163 C C . PHE A 1 268 ? -8.863 18.245 0.375 1.00 89.62 268 PHE A C 1
ATOM 2165 O O . PHE A 1 268 ? -8.408 18.537 -0.721 1.00 89.62 268 PHE A O 1
ATOM 2172 N N . THR A 1 269 ? -8.566 17.083 0.960 1.00 87.56 269 THR A N 1
ATOM 2173 C CA . THR A 1 269 ? -7.615 16.139 0.353 1.00 87.56 269 THR A CA 1
ATOM 2174 C C . THR A 1 269 ? -8.103 15.559 -0.973 1.00 87.56 269 THR A C 1
ATOM 2176 O O . THR A 1 269 ? -7.294 15.261 -1.845 1.00 87.56 269 THR A O 1
ATOM 2179 N N . GLY A 1 270 ? -9.419 15.383 -1.130 1.00 85.81 270 GLY A N 1
ATOM 2180 C CA . GLY A 1 270 ? -10.018 14.760 -2.310 1.00 85.81 270 GLY A CA 1
ATOM 2181 C C . GLY A 1 270 ? -10.175 15.692 -3.513 1.00 85.81 270 GLY A C 1
ATOM 2182 O O . GLY A 1 270 ? -10.077 15.225 -4.642 1.00 85.81 270 GLY A O 1
ATOM 2183 N N . ILE A 1 271 ? -10.389 16.998 -3.310 1.00 87.31 271 ILE A N 1
ATOM 2184 C CA . ILE A 1 271 ? -10.746 17.923 -4.405 1.00 87.31 271 ILE A CA 1
ATOM 2185 C C . ILE A 1 271 ? -9.623 18.116 -5.440 1.00 87.31 271 ILE A C 1
ATOM 2187 O O . ILE A 1 271 ? -9.896 18.451 -6.590 1.00 87.31 271 ILE A O 1
ATOM 2191 N N . TYR A 1 272 ? -8.366 17.877 -5.054 1.00 82.75 272 TYR A N 1
ATOM 2192 C CA . TYR A 1 272 ? -7.210 17.954 -5.959 1.00 82.75 272 TYR A CA 1
ATOM 2193 C C . TYR A 1 272 ? -6.927 16.645 -6.693 1.00 82.75 272 TYR A C 1
ATOM 2195 O O . TYR A 1 272 ? -6.189 16.636 -7.679 1.00 82.75 272 TYR A O 1
ATOM 2203 N N . VAL A 1 273 ? -7.544 15.547 -6.262 1.00 82.00 273 VAL A N 1
ATOM 2204 C CA . VAL A 1 273 ? -7.475 14.280 -6.980 1.00 82.00 273 VAL A CA 1
ATOM 2205 C C . VAL A 1 273 ? -8.468 14.354 -8.137 1.00 82.00 273 VAL A C 1
ATOM 2207 O O . VAL A 1 273 ? -9.654 14.601 -7.935 1.00 82.00 273 VAL A O 1
ATOM 2210 N N . ARG A 1 274 ? -7.989 14.152 -9.369 1.00 81.31 274 ARG A N 1
ATOM 2211 C CA . ARG A 1 274 ? -8.822 14.089 -10.580 1.00 81.31 274 ARG A CA 1
ATOM 2212 C C . ARG A 1 274 ? -9.035 12.621 -10.965 1.00 81.31 274 ARG A C 1
ATOM 2214 O O . ARG A 1 274 ? -8.262 12.102 -11.764 1.00 81.31 274 ARG A O 1
ATOM 2221 N N . PRO A 1 275 ? -10.046 11.926 -10.407 1.00 75.75 275 PRO A N 1
ATOM 2222 C CA . PRO A 1 275 ? -10.226 10.494 -10.648 1.00 75.75 275 PRO A CA 1
ATOM 2223 C C . PRO A 1 275 ? -10.784 10.188 -12.043 1.00 75.75 275 PRO A C 1
ATOM 2225 O O . PRO A 1 275 ? -10.741 9.046 -12.487 1.00 75.75 275 PRO A O 1
ATOM 2228 N N . LEU A 1 276 ? -11.347 11.188 -12.726 1.00 81.25 276 LEU A N 1
ATOM 2229 C CA . LEU A 1 276 ? -11.953 11.017 -14.039 1.00 81.25 276 LEU A CA 1
ATOM 2230 C C . LEU A 1 276 ? -10.901 11.227 -15.129 1.00 81.25 276 LEU A C 1
ATOM 2232 O O . LEU A 1 276 ? -10.517 12.359 -15.424 1.00 81.25 276 LEU A O 1
ATOM 2236 N N . MET A 1 277 ? -10.473 10.129 -15.746 1.00 77.19 277 MET A N 1
ATOM 2237 C CA . MET A 1 277 ? -9.763 10.145 -17.024 1.00 77.19 277 MET A CA 1
ATOM 2238 C C . MET A 1 277 ? -10.781 10.006 -18.162 1.00 77.19 277 MET A C 1
ATOM 2240 O O . MET A 1 277 ? -11.729 9.228 -18.054 1.00 77.19 277 MET A O 1
ATOM 2244 N N . LYS A 1 278 ? -10.611 10.771 -19.247 1.00 81.56 278 LYS A N 1
ATOM 2245 C CA . LYS A 1 278 ? -11.488 10.725 -20.426 1.00 81.56 278 LYS A CA 1
ATOM 2246 C C . LYS A 1 278 ? -10.680 10.330 -21.660 1.00 81.56 278 LYS A C 1
ATOM 2248 O O . LYS A 1 278 ? -9.756 11.047 -22.026 1.00 81.56 278 LYS A O 1
ATOM 2253 N N . GLY A 1 279 ? -11.109 9.254 -22.318 1.00 83.25 279 GLY A N 1
ATOM 2254 C CA . GLY A 1 279 ? -10.576 8.811 -23.607 1.00 83.25 279 GLY A CA 1
ATOM 2255 C C . GLY A 1 279 ? -9.213 8.123 -23.523 1.00 83.25 279 GLY A C 1
ATOM 2256 O O . GLY A 1 279 ? -8.627 7.982 -22.450 1.00 83.25 279 GLY A O 1
ATOM 2257 N N . PHE A 1 280 ? -8.729 7.698 -24.687 1.00 83.56 280 PHE A N 1
ATOM 2258 C CA . PHE A 1 280 ? -7.414 7.077 -24.868 1.00 83.56 280 PHE A CA 1
ATOM 2259 C C . PHE A 1 280 ? -6.534 7.890 -25.824 1.00 83.56 280 PHE A C 1
ATOM 2261 O O . PHE A 1 280 ? -5.506 7.413 -26.286 1.00 83.56 280 PHE A O 1
ATOM 2268 N N . ASP A 1 281 ? -6.917 9.132 -26.110 1.00 84.94 281 ASP A N 1
ATOM 2269 C CA . ASP A 1 281 ? -6.278 9.981 -27.120 1.00 84.94 281 ASP A CA 1
ATOM 2270 C C . ASP A 1 281 ? -4.803 10.244 -26.778 1.00 84.94 281 ASP A C 1
ATOM 2272 O O . ASP A 1 281 ? -3.947 10.307 -27.654 1.00 84.94 281 ASP A O 1
ATOM 2276 N N . VAL A 1 282 ? -4.463 10.272 -25.484 1.00 81.12 282 VAL A N 1
ATOM 2277 C CA . VAL A 1 282 ? -3.072 10.351 -25.004 1.00 81.12 282 VAL A CA 1
ATOM 2278 C C . VAL A 1 282 ? -2.228 9.154 -25.465 1.00 81.12 282 VAL A C 1
ATOM 2280 O O . VAL A 1 282 ? -1.020 9.305 -25.629 1.00 81.12 282 VAL A O 1
ATOM 2283 N N . LEU A 1 283 ? -2.840 7.987 -25.678 1.00 84.06 283 LEU A N 1
ATOM 2284 C CA . LEU A 1 283 ? -2.176 6.786 -26.183 1.00 84.06 283 LEU A CA 1
ATOM 2285 C C . LEU A 1 283 ? -2.187 6.700 -27.709 1.00 84.06 283 LEU A C 1
ATOM 2287 O O . LEU A 1 283 ? -1.238 6.154 -28.250 1.00 84.06 283 LEU A O 1
ATOM 2291 N N . TRP A 1 284 ? -3.196 7.241 -28.400 1.00 84.12 284 TRP A N 1
ATOM 2292 C CA . TRP A 1 284 ? -3.382 7.015 -29.845 1.00 84.12 284 TRP A CA 1
ATOM 2293 C C . TRP A 1 284 ? -3.096 8.226 -30.737 1.00 84.12 284 TRP A C 1
ATOM 2295 O O . TRP A 1 284 ? -2.651 8.068 -31.871 1.00 84.12 284 TRP A O 1
ATOM 2305 N N . GLU A 1 285 ? -3.346 9.446 -30.262 1.00 90.00 285 GLU A N 1
ATOM 2306 C CA . GLU A 1 285 ? -3.272 10.646 -31.104 1.00 90.00 285 GLU A CA 1
ATOM 2307 C C . GLU A 1 285 ? -1.887 11.294 -31.130 1.00 90.00 285 GLU A C 1
ATOM 2309 O O . GLU A 1 285 ? -1.617 12.126 -32.004 1.00 90.00 285 GLU A O 1
ATOM 2314 N N . LYS A 1 286 ? -0.993 10.914 -30.207 1.00 91.69 286 LYS A N 1
ATOM 2315 C CA . LYS A 1 286 ? 0.378 11.433 -30.185 1.00 91.69 286 LYS A CA 1
ATOM 2316 C C . LYS A 1 286 ? 1.090 11.101 -31.505 1.00 91.69 286 LYS A C 1
ATOM 2318 O O . LYS A 1 286 ? 0.946 9.983 -32.000 1.00 91.69 286 LYS A O 1
ATOM 2323 N N . PRO A 1 287 ? 1.916 12.016 -32.049 1.00 94.62 287 PRO A N 1
ATOM 2324 C CA . PRO A 1 287 ? 2.679 11.757 -33.271 1.00 94.62 287 PRO A CA 1
ATOM 2325 C C . PRO A 1 287 ? 3.491 10.457 -33.210 1.00 94.62 287 PRO A C 1
ATOM 2327 O O . PRO A 1 287 ? 3.444 9.661 -34.143 1.00 94.62 287 PRO A O 1
ATOM 2330 N N . VAL A 1 288 ? 4.133 10.187 -32.069 1.00 94.81 288 VAL A N 1
ATOM 2331 C CA . VAL A 1 288 ? 4.915 8.960 -31.881 1.00 94.81 288 VAL A CA 1
ATOM 2332 C C . VAL A 1 288 ? 4.048 7.698 -31.860 1.00 94.81 288 VAL A C 1
ATOM 2334 O O . VAL A 1 288 ? 4.464 6.680 -32.396 1.00 94.81 288 VAL A O 1
ATOM 2337 N N . SER A 1 289 ? 2.820 7.755 -31.332 1.00 95.12 289 SER A N 1
ATOM 2338 C CA . SER A 1 289 ? 1.882 6.622 -31.378 1.00 95.12 289 SER A CA 1
ATOM 2339 C C . SER A 1 289 ? 1.507 6.261 -32.807 1.00 95.12 289 SER A C 1
ATOM 2341 O O . SER A 1 289 ? 1.455 5.087 -33.157 1.00 95.12 289 SER A O 1
ATOM 2343 N N . LYS A 1 290 ? 1.281 7.274 -33.651 1.00 95.19 290 LYS A N 1
ATOM 2344 C CA . LYS A 1 290 ? 0.994 7.068 -35.075 1.00 95.19 290 LYS A CA 1
ATOM 2345 C C . LYS A 1 290 ? 2.188 6.445 -35.794 1.00 95.19 290 LYS A C 1
ATOM 2347 O O . LYS A 1 290 ? 1.990 5.547 -36.604 1.00 95.19 290 LYS A O 1
ATOM 2352 N N . GLN A 1 291 ? 3.408 6.867 -35.456 1.00 96.38 291 GLN A N 1
ATOM 2353 C CA . GLN A 1 291 ? 4.622 6.255 -35.994 1.00 96.38 291 GLN A CA 1
ATOM 2354 C C . GLN A 1 291 ? 4.778 4.796 -35.546 1.00 96.38 291 GLN A C 1
ATOM 2356 O O . GLN A 1 291 ? 5.042 3.932 -36.375 1.00 96.38 291 GLN A O 1
ATOM 2361 N N . ILE A 1 292 ? 4.583 4.505 -34.257 1.00 96.69 292 ILE A N 1
ATOM 2362 C CA . ILE A 1 292 ? 4.621 3.134 -33.728 1.00 96.69 292 ILE A CA 1
ATOM 2363 C C . ILE A 1 292 ? 3.560 2.270 -34.419 1.00 96.69 292 ILE A C 1
ATOM 2365 O O . ILE A 1 292 ? 3.847 1.138 -34.791 1.00 96.69 292 ILE A O 1
ATOM 2369 N N . ALA A 1 293 ? 2.353 2.803 -34.632 1.00 95.31 293 ALA A N 1
ATOM 2370 C CA . ALA A 1 293 ? 1.290 2.099 -35.341 1.00 95.31 293 ALA A CA 1
ATOM 2371 C C . ALA A 1 293 ? 1.677 1.779 -36.793 1.00 95.31 293 ALA A C 1
ATOM 2373 O O . ALA A 1 293 ? 1.475 0.645 -37.212 1.00 95.31 293 ALA A O 1
ATOM 2374 N N . ALA A 1 294 ? 2.278 2.730 -37.517 1.00 96.75 294 ALA A N 1
ATOM 2375 C CA . ALA A 1 294 ? 2.772 2.505 -38.875 1.00 96.75 294 ALA A CA 1
ATOM 2376 C C . ALA A 1 294 ? 3.867 1.424 -38.909 1.00 96.75 294 ALA A C 1
ATOM 2378 O O . ALA A 1 294 ? 3.782 0.488 -39.697 1.00 96.75 294 ALA A O 1
ATOM 2379 N N . ILE A 1 295 ? 4.842 1.490 -37.995 1.00 97.25 295 ILE A N 1
ATOM 2380 C CA . ILE A 1 295 ? 5.904 0.476 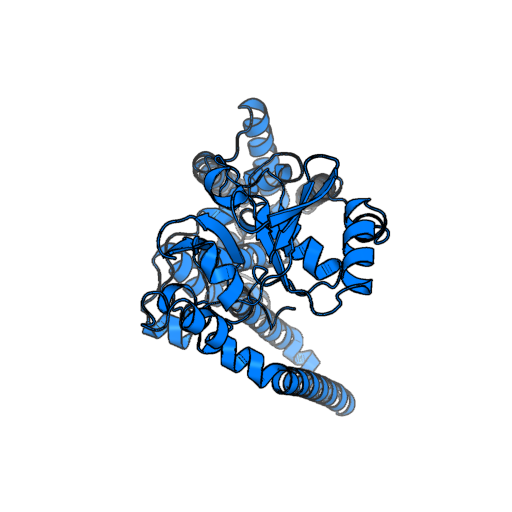-37.899 1.00 97.25 295 ILE A CA 1
ATOM 2381 C C . ILE A 1 295 ? 5.317 -0.899 -37.565 1.00 97.25 295 ILE A C 1
ATOM 2383 O O . ILE A 1 295 ? 5.707 -1.886 -38.169 1.00 97.25 295 ILE A O 1
ATOM 2387 N N . ARG A 1 296 ? 4.351 -0.979 -36.645 1.00 96.44 296 ARG A N 1
ATOM 2388 C CA . ARG A 1 296 ? 3.665 -2.231 -36.287 1.00 96.44 296 ARG A CA 1
ATOM 2389 C C . ARG A 1 296 ? 2.862 -2.815 -37.453 1.00 96.44 296 ARG A C 1
ATOM 2391 O O . ARG A 1 296 ? 2.701 -4.026 -37.525 1.00 96.44 296 ARG A O 1
ATOM 2398 N N . GLU A 1 297 ? 2.301 -1.981 -38.326 1.00 96.81 297 GLU A N 1
ATOM 2399 C CA . GLU A 1 297 ? 1.612 -2.451 -39.535 1.00 96.81 297 GLU A CA 1
ATOM 2400 C C . GLU A 1 297 ? 2.594 -3.045 -40.555 1.00 96.81 297 GLU A C 1
ATOM 2402 O O . GLU A 1 297 ? 2.262 -4.034 -41.208 1.00 96.81 297 GLU A O 1
ATOM 2407 N N . GLU A 1 298 ? 3.803 -2.486 -40.660 1.00 96.75 298 GLU A N 1
ATOM 2408 C CA . GLU A 1 298 ? 4.870 -2.985 -41.536 1.00 96.75 298 GLU A CA 1
ATOM 2409 C C . GLU A 1 298 ? 5.595 -4.217 -40.964 1.00 96.75 298 GLU A C 1
ATOM 2411 O O . GLU A 1 298 ? 5.861 -5.171 -41.696 1.00 96.75 298 GLU A O 1
ATOM 2416 N N . ASP A 1 299 ? 5.884 -4.217 -39.661 1.00 96.56 299 ASP A N 1
ATOM 2417 C CA . ASP A 1 299 ? 6.543 -5.294 -38.920 1.00 96.56 299 ASP A CA 1
ATOM 2418 C C . ASP A 1 299 ? 5.791 -5.618 -37.609 1.00 96.56 299 ASP A C 1
ATOM 2420 O O . ASP A 1 299 ? 6.150 -5.143 -36.524 1.00 96.56 299 ASP A O 1
ATOM 2424 N N . PRO A 1 300 ? 4.734 -6.452 -37.676 1.00 94.38 300 PRO A N 1
ATOM 2425 C CA . PRO A 1 300 ? 3.910 -6.786 -36.512 1.00 94.38 300 PRO A CA 1
ATOM 2426 C C . PRO A 1 300 ? 4.642 -7.565 -35.415 1.00 94.38 300 PRO A C 1
ATOM 2428 O O . PRO A 1 300 ? 4.196 -7.569 -34.266 1.00 94.38 300 PRO A O 1
ATOM 2431 N N . ASN A 1 301 ? 5.728 -8.258 -35.769 1.00 94.62 301 ASN A N 1
ATOM 2432 C CA . ASN A 1 301 ? 6.488 -9.108 -34.852 1.00 94.62 301 ASN A CA 1
ATOM 2433 C C . ASN A 1 301 ? 7.777 -8.443 -34.362 1.00 94.62 301 ASN A C 1
ATOM 2435 O O . ASN A 1 301 ? 8.447 -9.016 -33.500 1.00 94.62 301 ASN A O 1
ATOM 2439 N N . GLY A 1 302 ? 8.099 -7.255 -34.881 1.00 95.44 302 GLY A N 1
ATOM 2440 C CA . GLY A 1 302 ? 9.284 -6.504 -34.511 1.00 95.44 302 GLY A CA 1
ATOM 2441 C C . GLY A 1 302 ? 9.355 -6.286 -33.006 1.00 95.44 302 GLY A C 1
ATOM 2442 O O . GLY A 1 302 ? 8.397 -5.806 -32.393 1.00 95.44 302 GLY A O 1
ATOM 2443 N N . ARG A 1 303 ? 10.482 -6.650 -32.394 1.00 95.88 303 ARG A N 1
ATOM 2444 C CA . ARG A 1 303 ? 10.694 -6.519 -30.951 1.00 95.88 303 ARG A CA 1
ATOM 2445 C C . ARG A 1 303 ? 11.344 -5.195 -30.610 1.00 95.88 303 ARG A C 1
ATOM 2447 O O . ARG A 1 303 ? 12.288 -4.748 -31.262 1.00 95.88 303 ARG A O 1
ATOM 2454 N N . TRP A 1 304 ? 10.848 -4.602 -29.537 1.00 97.00 304 TRP A N 1
ATOM 2455 C CA . TRP A 1 304 ? 11.225 -3.278 -29.087 1.00 97.00 304 TRP A CA 1
ATOM 2456 C C . TRP A 1 304 ? 11.926 -3.338 -27.741 1.00 97.00 304 TRP A C 1
ATOM 2458 O O . TRP A 1 304 ? 11.549 -4.114 -26.857 1.00 97.00 304 TRP A O 1
ATOM 2468 N N . ILE A 1 305 ? 12.882 -2.438 -27.558 1.00 95.38 305 ILE A N 1
ATOM 2469 C CA . ILE A 1 305 ? 13.338 -2.018 -26.236 1.00 95.38 305 ILE A CA 1
ATOM 2470 C C . ILE A 1 305 ? 13.117 -0.522 -26.051 1.00 95.38 305 ILE A C 1
ATOM 2472 O O . ILE A 1 305 ? 13.078 0.249 -27.009 1.00 95.38 305 ILE A O 1
ATOM 2476 N N . VAL A 1 306 ? 13.013 -0.114 -24.795 1.00 94.50 306 VAL A N 1
ATOM 2477 C CA . VAL A 1 306 ? 13.116 1.276 -24.371 1.00 94.50 306 VAL A CA 1
ATOM 2478 C C . VAL A 1 306 ? 14.515 1.513 -23.829 1.00 94.50 306 VAL A C 1
ATOM 2480 O O . VAL A 1 306 ? 14.913 0.896 -22.841 1.00 94.50 306 VAL A O 1
ATOM 2483 N N . TYR A 1 307 ? 15.239 2.438 -24.436 1.00 91.56 307 TYR A N 1
ATOM 2484 C CA . TYR A 1 307 ? 16.453 2.998 -23.868 1.00 91.56 307 TYR A CA 1
ATOM 2485 C C . TYR A 1 307 ? 16.116 4.354 -23.250 1.00 91.56 307 TYR A C 1
ATOM 2487 O O . TYR A 1 307 ? 15.457 5.185 -23.864 1.00 91.56 307 TYR A O 1
ATOM 2495 N N . SER A 1 308 ? 16.531 4.567 -22.010 1.00 87.19 308 SER A N 1
ATOM 2496 C CA . SER A 1 308 ? 16.398 5.859 -21.347 1.00 87.19 308 SER A CA 1
ATOM 2497 C C . SER A 1 308 ? 17.593 6.029 -20.435 1.00 87.19 308 SER A C 1
ATOM 2499 O O . SER A 1 308 ? 17.953 5.105 -19.705 1.00 87.19 308 SER A O 1
ATOM 2501 N N . ASN A 1 309 ? 18.232 7.187 -20.523 1.00 80.81 309 ASN A N 1
ATOM 2502 C CA . ASN A 1 309 ? 19.394 7.517 -19.717 1.00 80.81 309 ASN A CA 1
ATOM 2503 C C . ASN A 1 309 ? 19.194 8.913 -19.132 1.00 80.81 309 ASN A C 1
ATOM 2505 O O . ASN A 1 309 ? 19.411 9.916 -19.813 1.00 80.81 309 ASN A O 1
ATOM 2509 N N . ASP A 1 310 ? 18.744 8.959 -17.882 1.00 71.31 310 ASP A N 1
ATOM 2510 C CA . ASP A 1 310 ? 18.697 10.173 -17.078 1.00 71.31 310 ASP A CA 1
ATOM 2511 C C . ASP A 1 310 ? 19.746 10.022 -15.971 1.00 71.31 310 ASP A C 1
ATOM 2513 O O . ASP A 1 310 ? 19.577 9.230 -15.046 1.00 71.31 310 ASP A O 1
ATOM 2517 N N . GLU A 1 311 ? 20.852 10.763 -16.073 1.00 61.94 311 GLU A N 1
ATOM 2518 C CA . GLU A 1 311 ? 21.962 10.691 -15.108 1.00 61.94 311 GLU A CA 1
ATOM 2519 C C . GLU A 1 311 ? 21.517 11.015 -13.670 1.00 61.94 311 GLU A C 1
ATOM 2521 O O . GLU A 1 311 ? 22.162 10.594 -12.709 1.00 61.94 311 GLU A O 1
ATOM 2526 N N . ASN A 1 312 ? 20.409 11.748 -13.510 1.00 60.66 312 ASN A N 1
ATOM 2527 C CA . ASN A 1 312 ? 19.865 12.114 -12.204 1.00 60.66 312 ASN A CA 1
ATOM 2528 C C . ASN A 1 312 ? 18.805 11.126 -11.695 1.00 60.66 312 ASN A C 1
ATOM 2530 O O . ASN A 1 312 ? 18.472 11.157 -10.510 1.00 60.66 312 ASN A O 1
ATOM 2534 N N . ASP A 1 313 ? 18.279 10.264 -12.567 1.00 63.84 313 ASP A N 1
ATOM 2535 C CA . ASP A 1 313 ? 17.361 9.184 -12.214 1.00 63.84 313 ASP A CA 1
ATOM 2536 C C . ASP A 1 313 ? 17.494 8.024 -13.219 1.00 63.84 313 ASP A C 1
ATOM 2538 O O . ASP A 1 313 ? 16.680 7.904 -14.142 1.00 63.84 313 ASP A O 1
ATOM 2542 N N . PRO A 1 314 ? 18.485 7.130 -13.031 1.00 54.34 314 PRO A N 1
ATOM 2543 C CA . PRO A 1 314 ? 18.738 5.997 -13.930 1.00 54.34 314 PRO A CA 1
ATOM 2544 C C . PRO A 1 314 ? 17.514 5.085 -14.139 1.00 54.34 314 PRO A C 1
ATOM 2546 O O . PRO A 1 314 ? 17.459 4.313 -15.093 1.00 54.34 314 PRO A O 1
ATOM 2549 N N . SER A 1 315 ? 16.512 5.185 -13.257 1.00 54.03 315 SER A N 1
ATOM 2550 C CA . SER A 1 315 ? 15.251 4.441 -13.300 1.00 54.03 315 SER A CA 1
ATOM 2551 C C . SER A 1 315 ? 14.036 5.240 -13.801 1.00 54.03 315 SER A C 1
ATOM 2553 O O . SER A 1 315 ? 12.972 4.668 -14.044 1.00 54.03 315 SER A O 1
ATOM 2555 N N . GLY A 1 316 ? 14.153 6.561 -13.942 1.00 56.81 316 GLY A N 1
ATOM 2556 C CA . GLY A 1 316 ? 13.062 7.495 -13.634 1.00 56.81 316 GLY A CA 1
ATOM 2557 C C . GLY A 1 316 ? 11.918 7.612 -14.618 1.00 56.81 316 GLY A C 1
ATOM 2558 O O . GLY A 1 316 ? 10.822 8.045 -14.255 1.00 56.81 316 GLY A O 1
ATOM 2559 N N . LYS A 1 317 ? 12.149 7.254 -15.881 1.00 66.56 317 LYS A N 1
ATOM 2560 C CA . LYS A 1 317 ? 11.137 7.403 -16.940 1.00 66.56 317 LYS A CA 1
ATOM 2561 C C . LYS A 1 317 ? 10.987 6.176 -17.820 1.00 66.56 317 LYS A C 1
ATOM 2563 O O . LYS A 1 317 ? 9.960 6.051 -18.486 1.00 66.56 317 LYS A O 1
ATOM 2568 N N . SER A 1 318 ? 11.949 5.252 -17.786 1.00 79.69 318 SER A N 1
ATOM 2569 C CA . SER A 1 318 ? 11.944 4.075 -18.658 1.00 79.69 318 SER A CA 1
ATOM 2570 C C . SER A 1 318 ? 10.639 3.289 -18.511 1.00 79.69 318 SER A C 1
ATOM 2572 O O . SER A 1 318 ? 9.955 3.052 -19.502 1.00 79.69 318 SER A O 1
ATOM 2574 N N . PHE A 1 319 ? 10.182 3.034 -17.278 1.00 82.38 319 PHE A N 1
ATOM 2575 C CA . PHE A 1 319 ? 8.927 2.312 -17.019 1.00 82.38 319 PHE A CA 1
ATOM 2576 C C . PHE A 1 319 ? 7.675 2.970 -17.630 1.00 82.38 319 PHE A C 1
ATOM 2578 O O . PHE A 1 319 ? 6.730 2.267 -17.999 1.00 82.38 319 PHE A O 1
ATOM 2585 N N . ILE A 1 320 ? 7.655 4.302 -17.771 1.00 87.19 320 ILE A N 1
ATOM 2586 C CA . ILE A 1 320 ? 6.542 5.035 -18.392 1.00 87.19 320 ILE A CA 1
ATOM 2587 C C . ILE A 1 320 ? 6.506 4.732 -19.890 1.00 87.19 320 ILE A C 1
ATOM 2589 O O . ILE A 1 320 ? 5.452 4.382 -20.425 1.00 87.19 320 ILE A O 1
ATOM 2593 N N . TYR A 1 321 ? 7.653 4.832 -20.563 1.00 91.06 321 TYR A N 1
ATOM 2594 C CA . TYR A 1 321 ? 7.756 4.567 -21.998 1.00 91.06 321 TYR A CA 1
ATOM 2595 C C . TYR A 1 321 ? 7.588 3.082 -22.328 1.00 91.06 321 TYR A C 1
ATOM 2597 O O . TYR A 1 321 ? 6.957 2.748 -23.326 1.00 91.06 321 TYR A O 1
ATOM 2605 N N . GLN A 1 322 ? 8.058 2.188 -21.457 1.00 92.31 322 GLN A N 1
ATOM 2606 C CA . GLN A 1 322 ? 7.838 0.746 -21.583 1.00 92.31 322 GLN A CA 1
ATOM 2607 C C . GLN A 1 322 ? 6.341 0.426 -21.573 1.00 92.31 322 GLN A C 1
ATOM 2609 O O . GLN A 1 322 ? 5.832 -0.236 -22.475 1.00 92.31 322 GLN A O 1
ATOM 2614 N N . GLY A 1 323 ? 5.614 0.954 -20.580 1.00 91.06 323 GLY A N 1
ATOM 2615 C CA . GLY A 1 323 ? 4.161 0.811 -20.506 1.00 91.06 323 GLY A CA 1
ATOM 2616 C C . GLY A 1 323 ? 3.449 1.457 -21.696 1.00 91.06 323 GLY A C 1
ATOM 2617 O O . GLY A 1 323 ? 2.462 0.915 -22.188 1.00 91.06 323 GLY A O 1
ATOM 2618 N N . PHE A 1 324 ? 3.966 2.580 -22.198 1.00 92.19 324 PHE A N 1
ATOM 2619 C CA . PHE A 1 324 ? 3.436 3.249 -23.382 1.00 92.19 324 PHE A CA 1
ATOM 2620 C C . PHE A 1 324 ? 3.583 2.404 -24.656 1.00 92.19 324 PHE A C 1
ATOM 2622 O O . PHE A 1 324 ? 2.615 2.297 -25.407 1.00 92.19 324 PHE A O 1
ATOM 2629 N N . LEU A 1 325 ? 4.735 1.767 -24.893 1.00 93.94 325 LEU A N 1
ATOM 2630 C CA . LEU A 1 325 ? 4.919 0.861 -26.033 1.00 93.94 325 LEU A CA 1
ATOM 2631 C C . LEU A 1 325 ? 3.989 -0.356 -25.950 1.00 93.94 325 LEU A C 1
ATOM 2633 O O . LEU A 1 325 ? 3.279 -0.651 -26.912 1.00 93.94 325 LEU A O 1
ATOM 2637 N N . VAL A 1 326 ? 3.912 -1.000 -24.779 1.00 93.00 326 VAL A N 1
ATOM 2638 C CA . VAL A 1 326 ? 2.989 -2.124 -24.546 1.00 93.00 326 VAL A CA 1
ATOM 2639 C C . VAL A 1 326 ? 1.538 -1.698 -24.793 1.00 93.00 326 VAL A C 1
ATOM 2641 O O . VAL A 1 326 ? 0.788 -2.419 -25.448 1.00 93.00 326 VAL A O 1
ATOM 2644 N N . ALA A 1 327 ? 1.139 -0.504 -24.343 1.00 92.31 327 ALA A N 1
ATOM 2645 C CA . ALA A 1 327 ? -0.197 0.040 -24.589 1.00 92.31 327 ALA A CA 1
ATOM 2646 C C . ALA A 1 327 ? -0.468 0.345 -26.075 1.00 92.31 327 ALA A C 1
ATOM 2648 O O . ALA A 1 327 ? -1.611 0.241 -26.515 1.00 92.31 327 ALA A O 1
ATOM 2649 N N . ASN A 1 328 ? 0.569 0.665 -26.857 1.00 93.38 328 ASN A N 1
ATOM 2650 C CA . ASN A 1 328 ? 0.494 0.778 -28.318 1.00 93.38 328 ASN A CA 1
ATOM 2651 C C . ASN A 1 328 ? 0.532 -0.593 -29.027 1.00 93.38 328 ASN A C 1
ATOM 2653 O O . ASN A 1 328 ? 0.453 -0.654 -30.253 1.00 93.38 328 ASN A O 1
ATOM 2657 N N . GLY A 1 329 ? 0.597 -1.702 -28.285 1.00 92.94 329 GLY A N 1
ATOM 2658 C CA . GLY A 1 329 ? 0.464 -3.056 -28.817 1.00 92.94 329 GLY A CA 1
ATOM 2659 C C . GLY A 1 329 ? 1.684 -3.557 -29.586 1.00 92.94 329 GLY A C 1
ATOM 2660 O O . GLY A 1 329 ? 1.508 -4.378 -30.481 1.00 92.94 329 GLY A O 1
ATOM 2661 N N . VAL A 1 330 ? 2.889 -3.065 -29.275 1.00 95.38 330 VAL A N 1
ATOM 2662 C CA . VAL A 1 330 ? 4.139 -3.606 -29.835 1.00 95.38 330 VAL A CA 1
ATOM 2663 C C . VAL A 1 330 ? 4.864 -4.519 -28.832 1.00 95.38 330 VAL A C 1
ATOM 2665 O O . VAL A 1 330 ? 4.871 -4.218 -27.630 1.00 95.38 330 VAL A O 1
ATOM 2668 N N . PRO A 1 331 ? 5.490 -5.627 -29.283 1.00 94.69 331 PRO A N 1
ATOM 2669 C CA . PRO A 1 331 ? 6.272 -6.510 -28.416 1.00 94.69 331 PRO A CA 1
ATOM 2670 C C . PRO A 1 331 ? 7.438 -5.759 -27.760 1.00 94.69 331 PRO A C 1
ATOM 2672 O O . PRO A 1 331 ? 8.400 -5.396 -28.427 1.00 94.69 331 PRO A O 1
ATOM 2675 N N . THR A 1 332 ? 7.362 -5.518 -26.449 1.00 94.69 332 THR A N 1
ATOM 2676 C CA . THR A 1 332 ? 8.358 -4.723 -25.707 1.00 94.69 332 THR A CA 1
ATOM 2677 C C . THR A 1 332 ? 9.082 -5.593 -24.689 1.00 94.69 332 THR A C 1
ATOM 2679 O O . THR A 1 332 ? 8.481 -6.025 -23.702 1.00 94.69 332 THR A O 1
ATOM 2682 N N . VAL A 1 333 ? 10.372 -5.836 -24.923 1.00 93.75 333 VAL A N 1
ATOM 2683 C CA . VAL A 1 333 ? 11.184 -6.766 -24.127 1.00 93.75 333 VAL A CA 1
ATOM 2684 C C . VAL A 1 333 ? 11.385 -6.254 -22.707 1.00 93.75 333 VAL A C 1
ATOM 2686 O O . VAL A 1 333 ? 11.093 -6.973 -21.754 1.00 93.75 333 VAL A O 1
ATOM 2689 N N . ASN A 1 334 ? 11.820 -5.004 -22.542 1.00 91.56 334 ASN A N 1
ATOM 2690 C CA . ASN A 1 334 ? 12.129 -4.459 -21.225 1.00 91.56 334 ASN A CA 1
ATOM 2691 C C . ASN A 1 334 ? 10.963 -3.780 -20.527 1.00 91.56 334 ASN A C 1
ATOM 2693 O O . ASN A 1 334 ? 11.135 -2.705 -19.989 1.00 91.56 334 ASN A O 1
ATOM 2697 N N . SER A 1 335 ? 9.787 -4.400 -20.512 1.00 88.06 335 SER A N 1
ATOM 2698 C CA . SER A 1 335 ? 8.640 -3.916 -19.735 1.00 88.06 335 SER A CA 1
ATOM 2699 C C . SER A 1 335 ? 8.544 -4.587 -18.356 1.00 88.06 335 SER A C 1
ATOM 2701 O O . SER A 1 335 ? 9.496 -5.204 -17.876 1.00 88.06 335 SER A O 1
ATOM 2703 N N . VAL A 1 336 ? 7.400 -4.440 -17.678 1.00 87.44 336 VAL A N 1
ATOM 2704 C CA . VAL A 1 336 ? 7.157 -5.102 -16.389 1.00 87.44 336 VAL A CA 1
ATOM 2705 C C . VAL A 1 336 ? 7.154 -6.616 -16.582 1.00 87.44 336 VAL A C 1
ATOM 2707 O O . VAL A 1 336 ? 6.214 -7.186 -17.138 1.00 87.44 336 VAL A O 1
ATOM 2710 N N . SER A 1 337 ? 8.182 -7.280 -16.070 1.00 87.12 337 SER A N 1
ATOM 2711 C CA . SER A 1 337 ? 8.284 -8.731 -16.055 1.00 87.12 337 SER A CA 1
ATOM 2712 C C . SER A 1 337 ? 7.524 -9.264 -14.845 1.00 87.12 337 SER A C 1
ATOM 2714 O O . SER A 1 337 ? 8.011 -9.223 -13.713 1.00 87.12 337 SER A O 1
ATOM 2716 N N . SER A 1 338 ? 6.297 -9.743 -15.077 1.00 82.88 338 SER A N 1
ATOM 2717 C CA . SER A 1 338 ? 5.460 -10.280 -13.995 1.00 82.88 338 SER A CA 1
ATOM 2718 C C . SER A 1 338 ? 5.983 -11.624 -13.468 1.00 82.88 338 SER A C 1
ATOM 2720 O O . SER A 1 338 ? 5.792 -11.930 -12.298 1.00 82.88 338 SER A O 1
ATOM 2722 N N . TYR A 1 339 ? 6.663 -12.395 -14.319 1.00 83.69 339 TYR A N 1
ATOM 2723 C CA . TYR A 1 339 ? 7.511 -13.544 -13.998 1.00 83.69 339 TYR A CA 1
ATOM 2724 C C . TYR A 1 339 ? 8.619 -13.616 -15.065 1.00 83.69 339 TYR A C 1
ATOM 2726 O O . TYR A 1 339 ? 8.387 -13.193 -16.200 1.00 83.69 339 TYR A O 1
ATOM 2734 N N . PRO A 1 340 ? 9.821 -14.108 -14.731 1.00 86.44 340 PRO A N 1
ATOM 2735 C CA . PRO A 1 340 ? 10.975 -13.997 -15.612 1.00 86.44 340 PRO A CA 1
ATOM 2736 C C . PRO A 1 340 ? 10.897 -14.958 -16.800 1.00 86.44 340 PRO A C 1
ATOM 2738 O O . PRO A 1 340 ? 10.635 -16.149 -16.635 1.00 86.44 340 PRO A O 1
ATOM 2741 N N . ASN A 1 341 ? 11.207 -14.458 -17.997 1.00 90.75 341 ASN A N 1
ATOM 2742 C CA . ASN A 1 341 ? 11.495 -15.307 -19.152 1.00 90.75 341 ASN A CA 1
ATOM 2743 C C . ASN A 1 341 ? 12.941 -15.817 -19.055 1.00 90.75 341 ASN A C 1
ATOM 2745 O O . ASN A 1 341 ? 13.865 -15.185 -19.566 1.00 90.75 341 ASN A O 1
ATOM 2749 N N . LEU A 1 342 ? 13.142 -16.930 -18.348 1.00 92.31 342 LEU A N 1
ATOM 2750 C CA . LEU A 1 342 ? 14.481 -17.460 -18.074 1.00 92.31 342 LEU A CA 1
ATOM 2751 C C . LEU A 1 342 ? 15.236 -17.858 -19.348 1.00 92.31 342 LEU A C 1
ATOM 2753 O O . LEU A 1 342 ? 16.442 -17.654 -19.407 1.00 92.31 342 LEU A O 1
ATOM 2757 N N . ASP A 1 343 ? 14.551 -18.350 -20.381 1.00 93.56 343 ASP A N 1
ATOM 2758 C CA . ASP A 1 343 ? 15.198 -18.718 -21.647 1.00 93.56 343 ASP A CA 1
ATOM 2759 C C . ASP A 1 343 ? 15.821 -17.497 -22.339 1.00 93.56 343 ASP A C 1
ATOM 2761 O O . ASP A 1 343 ? 16.949 -17.563 -22.825 1.00 93.56 343 ASP A O 1
ATOM 2765 N N . MET A 1 344 ? 15.126 -16.354 -22.314 1.00 93.50 344 MET A N 1
ATOM 2766 C CA . MET A 1 344 ? 15.650 -15.079 -22.818 1.00 93.50 344 MET A CA 1
ATOM 2767 C C . MET A 1 344 ? 16.888 -14.619 -22.037 1.00 93.50 344 MET A C 1
ATOM 2769 O O . MET A 1 344 ? 17.853 -14.144 -22.637 1.00 93.50 344 MET A O 1
ATOM 2773 N N . TRP A 1 345 ? 16.882 -14.760 -20.709 1.00 95.12 345 TRP A N 1
ATOM 2774 C CA . TRP A 1 345 ? 18.023 -14.373 -19.875 1.00 95.12 345 TRP A CA 1
ATOM 2775 C C . TRP A 1 345 ? 19.216 -15.306 -20.060 1.00 95.12 345 TRP A C 1
ATOM 2777 O O . TRP A 1 345 ? 20.328 -14.829 -20.262 1.00 95.12 345 TRP A O 1
ATOM 2787 N N . HIS A 1 346 ? 19.003 -16.622 -20.089 1.00 96.50 346 HIS A N 1
ATOM 2788 C CA . HIS A 1 346 ? 20.077 -17.593 -20.309 1.00 96.50 346 HIS A CA 1
ATOM 2789 C C . HIS A 1 346 ? 20.750 -17.442 -21.681 1.00 96.50 346 HIS A C 1
ATOM 2791 O O . HIS A 1 346 ? 21.901 -17.840 -21.835 1.00 96.50 346 HIS A O 1
ATOM 2797 N N . ALA A 1 347 ? 20.065 -16.863 -22.674 1.00 95.62 347 ALA A N 1
ATOM 2798 C CA . ALA A 1 347 ? 20.657 -16.593 -23.982 1.00 95.62 347 ALA A CA 1
ATOM 2799 C C . ALA A 1 347 ? 21.819 -15.582 -23.912 1.00 95.62 347 ALA A C 1
ATOM 2801 O O . ALA A 1 347 ? 22.776 -15.714 -24.672 1.00 95.62 347 ALA A O 1
ATOM 2802 N N . ILE A 1 348 ? 21.757 -14.615 -22.988 1.00 94.69 348 ILE A N 1
ATOM 2803 C CA . ILE A 1 348 ? 22.812 -13.608 -22.756 1.00 94.69 348 ILE A CA 1
ATOM 2804 C C . ILE A 1 348 ? 23.631 -13.874 -21.478 1.00 94.69 348 ILE A C 1
ATOM 2806 O O . ILE A 1 348 ? 24.702 -13.305 -21.292 1.00 94.69 348 ILE A O 1
ATOM 2810 N N . ASP A 1 349 ? 23.152 -14.766 -20.607 1.00 96.19 349 ASP A N 1
ATOM 2811 C CA . ASP A 1 349 ? 23.823 -15.246 -19.394 1.00 96.19 349 ASP A CA 1
ATOM 2812 C C . ASP A 1 349 ? 23.843 -16.792 -19.348 1.00 96.19 349 ASP A C 1
ATOM 2814 O O . ASP A 1 349 ? 23.174 -17.417 -18.518 1.00 96.19 349 ASP A O 1
ATOM 2818 N N . PRO A 1 350 ? 24.604 -17.458 -20.240 1.00 94.94 350 PRO A N 1
ATOM 2819 C CA . PRO A 1 350 ? 24.594 -18.920 -20.357 1.00 94.94 350 PRO A CA 1
ATOM 2820 C C . PRO A 1 350 ? 25.189 -19.634 -19.137 1.00 94.94 350 PRO A C 1
ATOM 2822 O O . PRO A 1 350 ? 24.889 -20.802 -18.889 1.00 94.94 350 PRO A O 1
ATOM 2825 N N . VAL A 1 351 ? 26.035 -18.944 -18.367 1.00 95.75 351 VAL A N 1
ATOM 2826 C CA . VAL A 1 351 ? 26.631 -19.457 -17.123 1.00 95.75 351 VAL A CA 1
ATOM 2827 C C . VAL A 1 351 ? 25.771 -19.170 -15.888 1.00 95.75 351 VAL A C 1
ATOM 2829 O O . VAL A 1 351 ? 26.142 -19.613 -14.801 1.00 95.75 351 VAL A O 1
ATOM 2832 N N . LYS A 1 352 ? 24.625 -18.486 -16.050 1.00 96.25 352 LYS A N 1
ATOM 2833 C CA . LYS A 1 352 ? 23.654 -18.171 -14.987 1.00 96.25 352 LYS A CA 1
ATOM 2834 C C . LYS A 1 352 ? 24.250 -17.356 -13.837 1.00 96.25 352 LYS A C 1
ATOM 2836 O O . LYS A 1 352 ? 23.862 -17.523 -12.679 1.00 96.25 352 LYS A O 1
ATOM 2841 N N . GLN A 1 353 ? 25.216 -16.487 -14.134 1.00 96.38 353 GLN A N 1
ATOM 2842 C CA . GLN A 1 353 ? 25.900 -15.707 -13.103 1.00 96.38 353 GLN A CA 1
ATOM 2843 C C . GLN A 1 353 ? 24.968 -14.691 -12.423 1.00 96.38 353 GLN A C 1
ATOM 2845 O O . GLN A 1 353 ? 25.201 -14.361 -11.264 1.00 96.38 353 GLN A O 1
ATOM 2850 N N . TYR A 1 354 ? 23.921 -14.235 -13.126 1.00 96.62 354 TYR A N 1
ATOM 2851 C CA . TYR A 1 354 ? 22.967 -13.225 -12.653 1.00 96.62 354 TYR A CA 1
ATOM 2852 C C . TYR A 1 354 ? 21.556 -13.793 -12.399 1.00 96.62 354 TYR A C 1
ATOM 2854 O O . TYR A 1 354 ? 20.578 -13.048 -12.300 1.00 96.62 354 TYR A O 1
ATOM 2862 N N . GLU A 1 355 ? 21.401 -15.124 -12.326 1.00 95.31 355 GLU A N 1
ATOM 2863 C CA . GLU A 1 355 ? 20.077 -15.756 -12.200 1.00 95.31 355 GLU A CA 1
ATOM 2864 C C . GLU A 1 355 ? 19.352 -15.351 -10.916 1.00 95.31 355 GLU A C 1
ATOM 2866 O O . GLU A 1 355 ? 18.129 -15.216 -10.906 1.00 95.31 355 GLU A O 1
ATOM 2871 N N . TYR A 1 356 ? 20.088 -15.074 -9.841 1.00 95.00 356 TYR A N 1
ATOM 2872 C CA . TYR A 1 356 ? 19.493 -14.559 -8.612 1.00 95.00 356 TYR A CA 1
ATOM 2873 C C . TYR A 1 356 ? 18.846 -13.177 -8.820 1.00 95.00 356 TYR A C 1
ATOM 2875 O O . TYR A 1 356 ? 17.796 -12.882 -8.239 1.00 95.00 356 TYR A O 1
ATOM 2883 N N . GLU A 1 357 ? 19.444 -12.328 -9.652 1.00 94.75 357 GLU A N 1
ATOM 2884 C CA . GLU A 1 357 ? 18.991 -10.982 -9.977 1.00 94.75 357 GLU A CA 1
ATOM 2885 C C . GLU A 1 357 ? 17.762 -11.020 -10.887 1.00 94.75 357 GLU A C 1
ATOM 2887 O O . GLU A 1 357 ? 16.755 -10.418 -10.528 1.00 94.75 357 GLU A O 1
ATOM 2892 N N . TYR A 1 358 ? 17.773 -11.755 -12.004 1.00 94.12 358 TYR A N 1
ATOM 2893 C CA . TYR A 1 358 ? 16.631 -11.757 -12.932 1.00 94.12 358 TYR A CA 1
ATOM 2894 C C . TYR A 1 358 ? 15.536 -12.778 -12.617 1.00 94.12 358 TYR A C 1
ATOM 2896 O O . TYR A 1 358 ? 14.444 -12.654 -13.162 1.00 94.12 358 TYR A O 1
ATOM 2904 N N . ASN A 1 359 ? 15.734 -13.756 -11.726 1.00 93.88 359 ASN A N 1
ATOM 2905 C CA . ASN A 1 359 ? 14.668 -14.689 -11.339 1.00 93.88 359 ASN A CA 1
ATOM 2906 C C . ASN A 1 359 ? 13.658 -14.053 -10.354 1.00 93.88 359 ASN A C 1
ATOM 2908 O O . ASN A 1 359 ? 13.572 -14.445 -9.184 1.00 93.88 359 ASN A O 1
ATOM 2912 N N . ARG A 1 360 ? 12.909 -13.034 -10.798 1.00 91.94 360 ARG A N 1
ATOM 2913 C CA . ARG A 1 360 ? 11.945 -12.282 -9.974 1.00 91.94 360 ARG A CA 1
ATOM 2914 C C . ARG A 1 360 ? 10.820 -11.614 -10.774 1.00 91.94 360 ARG A C 1
ATOM 2916 O O . ARG A 1 360 ? 10.814 -11.637 -12.000 1.00 91.94 360 ARG A O 1
ATOM 2923 N N . TYR A 1 361 ? 9.869 -11.014 -10.062 1.00 90.06 361 TYR A N 1
ATOM 2924 C CA . TYR A 1 361 ? 9.062 -9.890 -10.540 1.00 90.06 361 TYR A CA 1
ATOM 2925 C C . TYR A 1 361 ? 9.937 -8.640 -10.577 1.00 90.06 361 TYR A C 1
ATOM 2927 O O . TYR A 1 361 ? 10.530 -8.294 -9.550 1.00 90.06 361 TYR A O 1
ATOM 2935 N N . PHE A 1 362 ? 9.994 -7.947 -11.710 1.00 88.88 362 PHE A N 1
ATOM 2936 C CA . PHE A 1 362 ? 10.763 -6.712 -11.810 1.00 88.88 362 PHE A CA 1
ATOM 2937 C C . PHE A 1 362 ? 10.358 -5.851 -12.999 1.00 88.88 362 PHE A C 1
ATOM 2939 O O . PHE A 1 362 ? 9.809 -6.314 -13.997 1.00 88.88 362 PHE A O 1
ATOM 2946 N N . HIS A 1 363 ? 10.716 -4.584 -12.894 1.00 87.38 363 HIS A N 1
ATOM 2947 C CA . HIS A 1 363 ? 10.932 -3.694 -14.021 1.00 87.38 363 HIS A CA 1
ATOM 2948 C C . HIS A 1 363 ? 12.433 -3.689 -14.312 1.00 87.38 363 HIS A C 1
ATOM 2950 O O . HIS A 1 363 ? 13.229 -3.789 -13.375 1.00 87.38 363 HIS A O 1
ATOM 2956 N N . PHE A 1 364 ? 12.843 -3.590 -15.575 1.00 89.81 364 PHE A N 1
ATOM 2957 C CA . PHE A 1 364 ? 14.262 -3.443 -15.885 1.00 89.81 364 PHE A CA 1
ATOM 2958 C C . PHE A 1 364 ? 14.540 -2.311 -16.853 1.00 89.81 364 PHE A C 1
ATOM 2960 O O . PHE A 1 364 ? 13.851 -2.121 -17.854 1.00 89.81 364 PHE A O 1
ATOM 2967 N N . ASN A 1 365 ? 15.583 -1.561 -16.531 1.00 90.69 365 ASN A N 1
ATOM 2968 C CA . ASN A 1 365 ? 16.115 -0.493 -17.356 1.00 90.69 365 ASN A CA 1
ATOM 2969 C C . ASN A 1 365 ? 17.246 -1.072 -18.202 1.00 90.69 365 ASN A C 1
ATOM 2971 O O . ASN A 1 365 ? 18.013 -1.908 -17.725 1.00 90.69 365 ASN A O 1
ATOM 2975 N N . ILE A 1 366 ? 17.348 -0.634 -19.455 1.00 91.81 366 ILE A N 1
ATOM 2976 C CA . ILE A 1 366 ? 18.452 -1.010 -20.336 1.00 91.81 366 ILE A CA 1
ATOM 2977 C C . ILE A 1 366 ? 19.310 0.224 -20.570 1.00 91.81 366 ILE A C 1
ATOM 2979 O O . ILE A 1 366 ? 18.822 1.243 -21.055 1.00 91.81 366 ILE A O 1
ATOM 2983 N N . LEU A 1 367 ? 20.597 0.093 -20.266 1.00 90.44 367 LEU A N 1
ATOM 2984 C CA . LEU A 1 367 ? 21.651 0.977 -20.734 1.00 90.44 367 LEU A CA 1
ATOM 2985 C C . LEU A 1 367 ? 22.506 0.190 -21.719 1.00 90.44 367 LEU A C 1
ATOM 2987 O O . LEU A 1 367 ? 23.020 -0.873 -21.383 1.00 90.44 367 LEU A O 1
ATOM 2991 N N . LEU A 1 368 ? 22.644 0.697 -22.938 1.00 90.69 368 LEU A N 1
ATOM 2992 C CA . LEU A 1 368 ? 23.488 0.062 -23.939 1.00 90.69 368 LEU A CA 1
ATOM 2993 C C . LEU A 1 368 ? 24.961 0.375 -23.661 1.00 90.69 368 LEU A C 1
ATOM 2995 O O . LEU A 1 368 ? 25.312 1.499 -23.303 1.00 90.69 368 LEU A O 1
ATOM 2999 N N . THR A 1 369 ? 25.822 -0.622 -23.836 1.00 90.25 369 THR A N 1
ATOM 3000 C CA . THR A 1 369 ? 27.269 -0.516 -23.624 1.00 90.25 369 THR A CA 1
ATOM 3001 C C . THR A 1 369 ? 28.045 -1.314 -24.673 1.00 90.25 369 THR A C 1
ATOM 3003 O O . THR A 1 369 ? 27.494 -2.163 -25.376 1.00 90.25 369 THR A O 1
ATOM 3006 N N . THR A 1 370 ? 29.341 -1.035 -24.791 1.00 90.12 370 THR A N 1
ATOM 3007 C CA . THR A 1 370 ? 30.300 -1.844 -25.558 1.00 90.12 370 THR A CA 1
ATOM 3008 C C . THR A 1 370 ? 30.999 -2.898 -24.695 1.00 90.12 370 THR A C 1
ATOM 3010 O O . THR A 1 370 ? 31.597 -3.826 -25.235 1.00 90.12 370 THR A O 1
ATOM 3013 N N . GLU A 1 371 ? 30.914 -2.772 -23.369 1.00 92.00 371 GLU A N 1
ATOM 3014 C CA . GLU A 1 371 ? 31.463 -3.723 -22.392 1.00 92.00 371 GLU A CA 1
ATOM 3015 C C . GLU A 1 371 ? 30.596 -4.990 -22.276 1.00 92.00 371 GLU A C 1
ATOM 3017 O O . GLU A 1 371 ? 29.442 -4.977 -22.714 1.00 92.00 371 GLU A O 1
ATOM 3022 N N . PRO A 1 372 ? 31.106 -6.099 -21.702 1.00 93.38 372 PRO A N 1
ATOM 3023 C CA . PRO A 1 372 ? 30.306 -7.301 -21.470 1.00 93.38 372 PRO A CA 1
ATOM 3024 C C . PRO A 1 372 ? 29.015 -7.014 -20.695 1.00 93.38 372 PRO A C 1
ATOM 3026 O O . PRO A 1 372 ? 29.007 -6.197 -19.769 1.00 93.38 372 PRO A O 1
ATOM 3029 N N . THR A 1 373 ? 27.934 -7.710 -21.059 1.00 94.75 373 THR A N 1
ATOM 3030 C CA . THR A 1 373 ? 26.630 -7.516 -20.421 1.00 94.75 373 THR A CA 1
ATOM 3031 C C . THR A 1 373 ? 26.701 -7.795 -18.924 1.00 94.75 373 THR A C 1
ATOM 3033 O O . THR A 1 373 ? 27.201 -8.836 -18.497 1.00 94.75 373 THR A O 1
ATOM 3036 N N . SER A 1 374 ? 26.178 -6.865 -18.124 1.00 95.75 374 SER A N 1
ATOM 3037 C CA . SER A 1 374 ? 26.091 -7.003 -16.669 1.00 95.75 374 SER A CA 1
ATOM 3038 C C . SER A 1 374 ? 24.725 -6.572 -16.148 1.00 95.75 374 SER A C 1
ATOM 3040 O O . SER A 1 374 ? 24.042 -5.737 -16.748 1.00 95.75 374 SER A O 1
ATOM 3042 N N . ILE A 1 375 ? 24.307 -7.184 -15.041 1.00 95.44 375 ILE A N 1
ATOM 3043 C CA . ILE A 1 375 ? 22.991 -6.982 -14.436 1.00 95.44 375 ILE A CA 1
ATOM 3044 C C . ILE A 1 375 ? 23.187 -6.585 -12.975 1.00 95.44 375 ILE A C 1
ATOM 3046 O O . ILE A 1 375 ? 23.885 -7.264 -12.225 1.00 95.44 375 ILE A O 1
ATOM 3050 N N . GLU A 1 376 ? 22.549 -5.489 -12.575 1.00 93.38 376 GLU A N 1
ATOM 3051 C CA . GLU A 1 376 ? 22.560 -4.969 -11.211 1.00 93.38 376 GLU A CA 1
ATOM 3052 C C . GLU A 1 376 ? 21.133 -4.879 -10.655 1.00 93.38 376 GLU A C 1
ATOM 3054 O O . GLU A 1 376 ? 20.189 -4.474 -11.337 1.00 93.38 376 GLU A O 1
ATOM 3059 N N . LEU A 1 377 ? 20.973 -5.234 -9.380 1.00 92.44 377 LEU A N 1
ATOM 3060 C CA . LEU A 1 377 ? 19.721 -5.094 -8.644 1.00 92.44 377 LEU A CA 1
ATOM 3061 C C . LEU A 1 377 ? 19.683 -3.750 -7.898 1.00 92.44 377 LEU A C 1
ATOM 3063 O O . LEU A 1 377 ? 20.250 -3.629 -6.814 1.00 92.44 377 LEU A O 1
ATOM 3067 N N . LEU A 1 378 ? 18.966 -2.764 -8.447 1.00 89.69 378 LEU A N 1
ATOM 3068 C CA . LEU A 1 378 ? 18.815 -1.431 -7.841 1.00 89.69 378 LEU A CA 1
ATOM 3069 C C . LEU A 1 378 ? 17.830 -1.429 -6.662 1.00 89.69 378 LEU A C 1
ATOM 3071 O O . LEU A 1 378 ? 18.013 -0.728 -5.668 1.00 89.69 378 LEU A O 1
ATOM 3075 N N . ALA A 1 379 ? 16.755 -2.207 -6.783 1.00 87.50 379 ALA A N 1
ATOM 3076 C CA . ALA A 1 379 ? 15.742 -2.406 -5.750 1.00 87.50 379 ALA A CA 1
ATOM 3077 C C 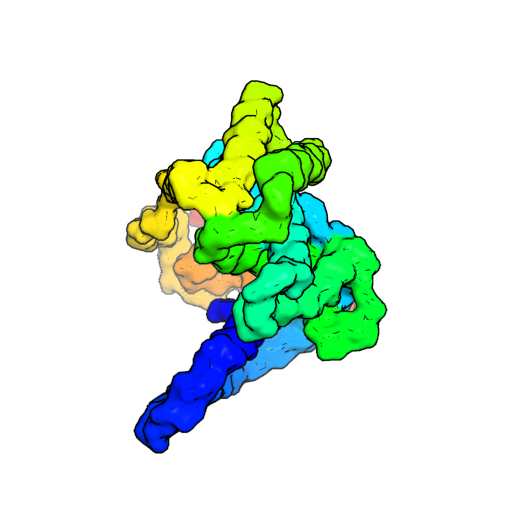. ALA A 1 379 ? 15.159 -3.822 -5.880 1.00 87.50 379 ALA A C 1
ATOM 3079 O O . ALA A 1 379 ? 15.365 -4.458 -6.911 1.00 87.50 379 ALA A O 1
ATOM 3080 N N . PRO A 1 380 ? 14.410 -4.345 -4.889 1.00 87.06 380 PRO A N 1
ATOM 3081 C CA . PRO A 1 380 ? 13.888 -5.712 -4.942 1.00 87.06 380 PRO A CA 1
ATOM 3082 C C . PRO A 1 380 ? 13.138 -6.081 -6.231 1.00 87.06 380 PRO A C 1
ATOM 3084 O O . PRO A 1 380 ? 13.185 -7.248 -6.613 1.00 87.06 380 PRO A O 1
ATOM 3087 N N . ASP A 1 381 ? 12.497 -5.107 -6.881 1.00 87.00 381 ASP A N 1
ATOM 3088 C CA . ASP A 1 381 ? 11.721 -5.193 -8.122 1.00 87.00 381 ASP A CA 1
ATOM 3089 C C . ASP A 1 381 ? 12.237 -4.272 -9.250 1.00 87.00 381 ASP A C 1
ATOM 3091 O O . ASP A 1 381 ? 11.497 -3.988 -10.193 1.00 87.00 381 ASP A O 1
ATOM 3095 N N . ASN A 1 382 ? 13.489 -3.804 -9.183 1.00 88.81 382 ASN A N 1
ATOM 3096 C CA . ASN A 1 382 ? 14.081 -2.930 -10.200 1.00 88.81 382 ASN A CA 1
ATOM 3097 C C . ASN A 1 382 ? 15.496 -3.391 -10.570 1.00 88.81 382 ASN A C 1
ATOM 3099 O O . ASN A 1 382 ? 16.391 -3.387 -9.719 1.00 88.81 382 ASN A O 1
ATOM 3103 N N . LEU A 1 383 ? 15.691 -3.760 -11.835 1.00 91.62 383 LEU A N 1
ATOM 3104 C CA . LEU A 1 383 ? 16.988 -4.143 -12.390 1.00 91.62 383 LEU A CA 1
ATOM 3105 C C . LEU A 1 383 ? 17.544 -3.054 -13.304 1.00 91.62 383 LEU A C 1
ATOM 3107 O O . LEU A 1 383 ? 16.823 -2.440 -14.091 1.00 91.62 383 LEU A O 1
ATOM 3111 N N . GLN A 1 384 ? 18.856 -2.883 -13.254 1.00 92.38 384 GLN A N 1
ATOM 3112 C CA . GLN A 1 384 ? 19.619 -2.191 -14.275 1.00 92.38 384 GLN A CA 1
ATOM 3113 C C . GLN A 1 384 ? 20.364 -3.229 -15.107 1.00 92.38 384 GLN A C 1
ATOM 3115 O O . GLN A 1 384 ? 21.149 -4.013 -14.582 1.00 92.38 384 GLN A O 1
ATOM 3120 N N . VAL A 1 385 ? 20.121 -3.233 -16.412 1.00 93.62 385 VAL A N 1
ATOM 3121 C CA . VAL A 1 385 ? 20.844 -4.071 -17.366 1.00 93.62 385 VAL A CA 1
ATOM 3122 C C . VAL A 1 385 ? 21.767 -3.167 -18.160 1.00 93.62 385 VAL A C 1
ATOM 3124 O O . VAL A 1 385 ? 21.307 -2.282 -18.881 1.00 93.62 385 VAL A O 1
ATOM 3127 N N . HIS A 1 386 ? 23.068 -3.382 -18.025 1.00 93.81 386 HIS A N 1
ATOM 3128 C CA . HIS A 1 386 ? 24.062 -2.819 -18.926 1.00 93.81 386 HIS A CA 1
ATOM 3129 C C . HIS A 1 386 ? 24.228 -3.812 -20.072 1.00 93.81 386 HIS A C 1
ATOM 3131 O O . HIS A 1 386 ? 25.004 -4.755 -19.960 1.00 93.81 386 HIS A O 1
ATOM 3137 N N . LEU A 1 387 ? 23.429 -3.651 -21.124 1.00 93.50 387 LEU A N 1
ATOM 3138 C CA . LEU A 1 387 ? 23.344 -4.589 -22.239 1.00 93.50 387 LEU A CA 1
ATOM 3139 C C . LEU A 1 387 ? 24.424 -4.272 -23.274 1.00 93.50 387 LEU A C 1
ATOM 3141 O O . LEU A 1 387 ? 24.464 -3.164 -23.815 1.00 93.50 387 LEU A O 1
ATOM 3145 N N . ASN A 1 388 ? 25.271 -5.248 -23.587 1.00 92.94 388 ASN A N 1
ATOM 3146 C CA . ASN A 1 388 ? 26.181 -5.144 -24.716 1.00 92.94 388 ASN A CA 1
ATOM 3147 C C . ASN A 1 388 ? 25.368 -4.976 -26.006 1.00 92.94 388 ASN A C 1
ATOM 3149 O O . ASN A 1 388 ? 24.441 -5.742 -26.261 1.00 92.94 388 ASN A O 1
ATOM 3153 N N . ALA A 1 389 ? 25.721 -4.007 -26.849 1.00 91.12 389 ALA A N 1
ATOM 3154 C CA . ALA A 1 389 ? 24.978 -3.742 -28.081 1.00 91.12 389 ALA A CA 1
ATOM 3155 C C . ALA A 1 389 ? 24.871 -4.971 -29.014 1.00 91.12 389 ALA A C 1
ATOM 3157 O O . ALA A 1 389 ? 23.883 -5.099 -29.733 1.00 91.12 389 ALA A O 1
ATOM 3158 N N . ASN A 1 390 ? 25.827 -5.908 -28.975 1.00 89.50 390 ASN A N 1
ATOM 3159 C CA . ASN A 1 390 ? 25.762 -7.140 -29.772 1.00 89.50 390 ASN A CA 1
ATOM 3160 C C . ASN A 1 390 ? 24.684 -8.123 -29.279 1.00 89.50 390 ASN A C 1
ATOM 3162 O O . ASN A 1 390 ? 24.157 -8.899 -30.078 1.00 89.50 390 ASN A O 1
ATOM 3166 N N . ASP A 1 391 ? 24.311 -8.069 -27.997 1.00 92.75 391 ASP A N 1
ATOM 3167 C CA . ASP A 1 391 ? 23.288 -8.945 -27.413 1.00 92.75 391 ASP A CA 1
ATOM 3168 C C . ASP A 1 391 ? 21.861 -8.547 -27.820 1.00 92.75 391 ASP A C 1
ATOM 3170 O O . ASP A 1 391 ? 20.931 -9.343 -27.680 1.00 92.75 391 ASP A O 1
ATOM 3174 N N . LEU A 1 392 ? 21.678 -7.366 -28.427 1.00 92.62 392 LEU A N 1
ATOM 3175 C CA . LEU A 1 392 ? 20.419 -6.989 -29.079 1.00 92.62 392 LEU A CA 1
ATOM 3176 C C . LEU A 1 392 ? 20.010 -8.012 -30.143 1.00 92.62 392 LEU A C 1
ATOM 3178 O O . LEU A 1 392 ? 18.835 -8.357 -30.249 1.00 92.62 392 LEU A O 1
ATOM 3182 N N . LYS A 1 393 ? 20.983 -8.554 -30.884 1.00 91.44 393 LYS A N 1
ATOM 3183 C CA . LYS A 1 393 ? 20.739 -9.602 -31.877 1.00 91.44 393 LYS A CA 1
ATOM 3184 C C . LYS A 1 393 ? 20.341 -10.925 -31.227 1.00 91.44 393 LYS A C 1
ATOM 3186 O O . LYS A 1 393 ? 19.469 -11.617 -31.740 1.00 91.44 393 LYS A O 1
ATOM 3191 N N . THR A 1 394 ? 20.944 -11.263 -30.088 1.00 93.12 394 THR A N 1
ATOM 3192 C CA . THR A 1 394 ? 20.607 -12.464 -29.306 1.00 93.12 394 THR A CA 1
ATOM 3193 C C . THR A 1 394 ? 19.153 -12.431 -28.827 1.00 93.12 394 THR A C 1
ATOM 3195 O O . THR A 1 394 ? 18.479 -13.459 -28.805 1.00 93.12 394 THR A O 1
ATOM 3198 N N . TRP A 1 395 ? 18.646 -11.245 -28.486 1.00 93.19 395 TRP A N 1
ATOM 3199 C CA . TRP A 1 395 ? 17.247 -11.026 -28.108 1.00 93.19 395 TRP A CA 1
ATOM 3200 C C . TRP A 1 395 ? 16.296 -10.754 -29.279 1.00 93.19 395 TRP A C 1
ATO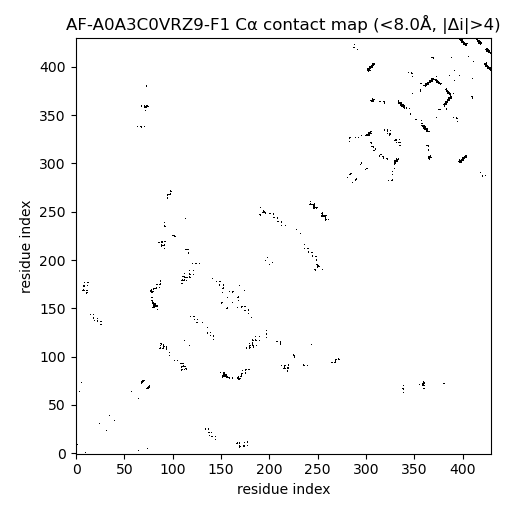M 3202 O O . TRP A 1 395 ? 15.086 -10.629 -29.052 1.00 93.19 395 TRP A O 1
ATOM 3212 N N . ASP A 1 396 ? 16.813 -10.740 -30.511 1.00 94.00 396 ASP A N 1
ATOM 3213 C CA . ASP A 1 396 ? 16.062 -10.452 -31.736 1.00 94.00 396 ASP A CA 1
ATOM 3214 C C . ASP A 1 396 ? 15.380 -9.072 -31.684 1.00 94.00 396 ASP A C 1
ATOM 3216 O O . ASP A 1 396 ? 14.198 -8.933 -31.978 1.00 94.00 396 ASP A O 1
ATOM 3220 N N . ILE A 1 397 ? 16.102 -8.048 -31.209 1.00 95.38 397 ILE A N 1
ATOM 3221 C CA . ILE A 1 397 ? 15.595 -6.672 -31.112 1.00 95.38 397 ILE A CA 1
ATOM 3222 C C . ILE A 1 397 ? 15.664 -5.988 -32.476 1.00 95.38 397 ILE A C 1
ATOM 3224 O O . ILE A 1 397 ? 16.730 -5.913 -33.080 1.00 95.38 397 ILE A O 1
ATOM 3228 N N . ASN A 1 398 ? 14.542 -5.416 -32.916 1.00 96.38 398 ASN A N 1
ATOM 3229 C CA . ASN A 1 398 ? 14.423 -4.718 -34.199 1.00 96.38 398 ASN A CA 1
ATOM 3230 C C . ASN A 1 398 ? 14.312 -3.199 -34.032 1.00 96.38 398 ASN A C 1
ATOM 3232 O O . ASN A 1 398 ? 14.682 -2.454 -34.940 1.00 96.38 398 ASN A O 1
ATOM 3236 N N . TYR A 1 399 ? 13.817 -2.730 -32.883 1.00 97.12 399 TYR A N 1
ATOM 3237 C CA . TYR A 1 399 ? 13.549 -1.313 -32.650 1.00 97.12 399 TYR A CA 1
ATOM 3238 C C . TYR A 1 399 ? 13.960 -0.853 -31.250 1.00 97.12 399 TYR A C 1
ATOM 3240 O O . TYR A 1 399 ? 13.781 -1.556 -30.255 1.00 97.12 399 TYR A O 1
ATOM 3248 N N . ILE A 1 400 ? 14.466 0.375 -31.166 1.00 95.50 400 ILE A N 1
ATOM 3249 C CA . ILE A 1 400 ? 14.797 1.050 -29.910 1.00 95.50 400 ILE A CA 1
ATOM 3250 C C . ILE A 1 400 ? 13.988 2.336 -29.839 1.00 95.50 400 ILE A C 1
ATOM 3252 O O . ILE A 1 400 ? 14.195 3.248 -30.636 1.00 95.50 400 ILE A O 1
ATOM 3256 N N . PHE A 1 401 ? 13.089 2.421 -28.867 1.00 95.69 401 PHE A N 1
ATOM 3257 C CA . PHE A 1 401 ? 12.456 3.672 -28.473 1.00 95.69 401 PHE A CA 1
ATOM 3258 C C . PHE A 1 401 ? 13.345 4.380 -27.455 1.00 95.69 401 PHE A C 1
ATOM 3260 O O . PHE A 1 401 ? 13.805 3.745 -26.506 1.00 95.69 401 PHE A O 1
ATOM 3267 N N . SER A 1 402 ? 13.554 5.685 -27.608 1.00 93.00 402 SER A N 1
ATOM 3268 C CA . SER A 1 402 ? 14.408 6.444 -26.699 1.00 93.00 402 SER A CA 1
ATOM 3269 C C . SER A 1 402 ? 13.899 7.850 -26.402 1.00 93.00 402 SER A C 1
ATOM 3271 O O . SER A 1 402 ? 13.307 8.494 -27.266 1.00 93.00 402 SER A O 1
ATOM 3273 N N . ASP A 1 403 ? 14.165 8.340 -25.189 1.00 90.88 403 ASP A N 1
ATOM 3274 C CA . ASP A 1 403 ? 13.948 9.734 -24.775 1.00 90.88 403 ASP A CA 1
ATOM 3275 C C . ASP A 1 403 ? 15.235 10.580 -24.744 1.00 90.88 403 ASP A C 1
ATOM 3277 O O . ASP A 1 403 ? 15.225 11.744 -24.343 1.00 90.88 403 ASP A O 1
ATOM 3281 N N . CYS A 1 404 ? 16.347 10.006 -25.200 1.00 88.56 404 CYS A N 1
ATOM 3282 C CA . CYS A 1 404 ? 17.604 10.703 -25.438 1.00 88.56 404 CYS A CA 1
ATOM 3283 C C . CYS A 1 404 ? 18.344 10.119 -26.653 1.00 88.56 404 CYS A C 1
ATOM 3285 O O . CYS A 1 404 ? 18.016 9.048 -27.164 1.00 88.56 404 CYS A O 1
ATOM 3287 N N . THR A 1 405 ? 19.349 10.820 -27.166 1.00 88.38 405 THR A N 1
ATOM 3288 C CA . THR A 1 405 ? 20.174 10.269 -28.248 1.00 88.38 405 THR A CA 1
ATOM 3289 C C . THR A 1 405 ? 21.025 9.110 -27.732 1.00 88.38 405 THR A C 1
ATOM 3291 O O . THR A 1 405 ? 21.587 9.200 -26.637 1.00 88.38 405 THR A O 1
ATOM 3294 N N . LEU A 1 406 ? 21.165 8.043 -28.525 1.00 86.88 406 LEU A N 1
ATOM 3295 C CA . LEU A 1 406 ? 22.071 6.943 -28.180 1.00 86.88 406 LEU A CA 1
ATOM 3296 C C . LEU A 1 406 ? 23.539 7.423 -28.120 1.00 86.88 406 LEU A C 1
ATOM 3298 O O . LEU A 1 406 ? 23.903 8.365 -28.831 1.00 86.88 406 LEU A O 1
ATOM 3302 N N . PRO A 1 407 ? 24.398 6.790 -27.298 1.00 82.81 407 PRO A N 1
ATOM 3303 C CA . PRO A 1 407 ? 25.823 7.106 -27.246 1.00 82.81 407 PRO A CA 1
ATOM 3304 C C . PRO A 1 407 ? 26.509 6.964 -28.616 1.00 82.81 407 PRO A C 1
ATOM 3306 O O . PRO A 1 407 ? 26.261 6.006 -29.348 1.00 82.81 407 PRO A O 1
ATOM 3309 N N . LEU A 1 408 ? 27.412 7.893 -28.952 1.00 75.88 408 LEU A N 1
ATOM 3310 C CA . LEU A 1 408 ? 28.110 7.926 -30.251 1.00 75.88 408 LEU A CA 1
ATOM 3311 C C . LEU A 1 408 ? 28.871 6.629 -30.560 1.00 75.88 408 LEU A C 1
ATOM 3313 O O . LEU A 1 408 ? 28.804 6.127 -31.674 1.00 75.88 408 LEU A O 1
ATOM 3317 N N . ASN A 1 409 ? 29.522 6.038 -29.556 1.00 76.88 409 ASN A N 1
ATOM 3318 C CA . ASN A 1 409 ? 30.243 4.767 -29.685 1.00 76.88 409 ASN A CA 1
ATOM 3319 C C . ASN A 1 409 ? 29.339 3.565 -30.016 1.00 76.88 409 ASN A C 1
ATOM 3321 O O . ASN A 1 409 ? 29.849 2.502 -30.354 1.00 76.88 409 ASN A O 1
ATOM 3325 N N . ILE A 1 410 ? 28.019 3.719 -29.893 1.00 77.38 410 ILE A N 1
ATOM 3326 C CA . ILE A 1 410 ? 27.015 2.697 -30.204 1.00 77.38 410 ILE A CA 1
ATOM 3327 C C . ILE A 1 410 ? 26.369 2.982 -31.566 1.00 77.38 410 ILE A C 1
ATOM 3329 O O . ILE A 1 410 ? 26.088 2.049 -32.315 1.00 77.38 410 ILE A O 1
ATOM 3333 N N . LEU A 1 411 ? 26.185 4.260 -31.918 1.00 68.94 411 LEU A N 1
ATOM 3334 C CA . LEU A 1 411 ? 25.569 4.694 -33.178 1.00 68.94 411 LEU A CA 1
ATOM 3335 C C . LEU A 1 411 ? 26.344 4.257 -34.432 1.00 68.94 411 LEU A C 1
ATOM 3337 O O . LEU A 1 411 ? 25.724 4.007 -35.461 1.00 68.94 411 LEU A O 1
ATOM 3341 N N . ASP A 1 412 ? 27.667 4.118 -34.351 1.00 60.47 412 ASP A N 1
ATOM 3342 C CA . ASP A 1 412 ? 28.533 3.982 -35.531 1.00 60.47 412 ASP A CA 1
ATOM 3343 C C . ASP A 1 412 ? 28.469 2.630 -36.272 1.00 60.47 412 ASP A C 1
ATOM 3345 O O . ASP A 1 412 ? 29.208 2.453 -37.241 1.00 60.47 412 ASP A O 1
ATOM 3349 N N . THR A 1 413 ? 27.625 1.661 -35.878 1.00 58.91 413 THR A N 1
ATOM 3350 C CA . THR A 1 413 ? 27.665 0.336 -36.539 1.00 58.91 413 THR A CA 1
ATOM 3351 C C . THR A 1 413 ? 26.354 -0.329 -36.961 1.00 58.91 413 THR A C 1
ATOM 3353 O O . THR A 1 413 ? 26.420 -1.018 -37.970 1.00 58.91 413 THR A O 1
ATOM 3356 N N . ASN A 1 414 ? 25.187 -0.146 -36.319 1.00 75.56 414 ASN A N 1
ATOM 3357 C CA . ASN A 1 414 ? 24.001 -0.980 -36.650 1.00 75.56 414 ASN A CA 1
ATOM 3358 C C . ASN A 1 414 ? 22.616 -0.314 -36.464 1.00 75.56 414 ASN A C 1
ATOM 3360 O O . ASN A 1 414 ? 21.619 -1.025 -36.319 1.00 75.56 414 ASN A O 1
ATOM 3364 N N . PHE A 1 415 ? 22.521 1.022 -36.439 1.00 87.50 415 PHE A N 1
ATOM 3365 C CA . PHE A 1 415 ? 21.262 1.713 -36.121 1.00 87.50 415 PHE A CA 1
ATOM 3366 C C . PHE A 1 415 ? 20.879 2.784 -37.144 1.00 87.50 415 PHE A C 1
ATOM 3368 O O . PHE A 1 415 ? 21.668 3.686 -37.410 1.00 87.50 415 PHE A O 1
ATOM 3375 N N . ASP A 1 416 ? 19.630 2.755 -37.617 1.00 90.56 416 ASP A N 1
ATOM 3376 C CA . ASP A 1 416 ? 19.038 3.842 -38.411 1.00 90.56 416 ASP A CA 1
ATOM 3377 C C . ASP A 1 416 ? 18.020 4.622 -37.580 1.00 90.56 416 ASP A C 1
ATOM 3379 O O . ASP A 1 416 ? 17.059 4.051 -37.066 1.00 90.56 416 ASP A O 1
ATOM 3383 N N . LEU A 1 417 ? 18.182 5.942 -37.485 1.00 92.94 417 LEU A N 1
ATOM 3384 C CA . LEU A 1 417 ? 17.177 6.820 -36.885 1.00 92.94 417 LEU A CA 1
ATOM 3385 C C . LEU A 1 417 ? 15.991 6.987 -37.848 1.00 92.94 417 LEU A C 1
ATOM 3387 O O . LEU A 1 417 ? 16.119 7.626 -38.890 1.00 92.94 417 LEU A O 1
ATOM 3391 N N . ILE A 1 418 ? 14.830 6.441 -37.484 1.00 95.44 418 ILE A N 1
ATOM 3392 C CA . ILE A 1 418 ? 13.615 6.441 -38.320 1.00 95.44 418 ILE A CA 1
ATOM 3393 C C . ILE A 1 418 ? 12.514 7.377 -37.803 1.00 95.44 418 ILE A C 1
ATOM 3395 O O . ILE A 1 418 ? 11.516 7.599 -38.487 1.00 95.44 418 ILE A O 1
ATOM 3399 N N . TYR A 1 419 ? 12.680 7.940 -36.605 1.00 96.31 419 TYR A N 1
ATOM 3400 C CA . TYR A 1 419 ? 11.786 8.952 -36.045 1.00 96.31 419 TYR A CA 1
ATOM 3401 C C . TYR A 1 419 ? 12.540 9.857 -35.077 1.00 96.31 419 TYR A C 1
ATOM 3403 O O . TYR A 1 419 ? 13.231 9.356 -34.195 1.00 96.31 419 TYR A O 1
ATOM 3411 N N . ASP A 1 420 ? 12.348 11.167 -35.210 1.00 95.69 420 ASP A N 1
ATOM 3412 C CA . ASP A 1 420 ? 12.818 12.189 -34.274 1.00 95.69 420 ASP A CA 1
ATOM 3413 C C . ASP A 1 420 ? 11.747 13.275 -34.167 1.00 95.69 420 ASP A C 1
ATOM 3415 O O . ASP A 1 420 ? 11.452 13.998 -35.128 1.00 95.69 420 ASP A O 1
ATOM 3419 N N . ASN A 1 421 ? 11.107 13.360 -33.003 1.00 94.19 421 ASN A N 1
ATOM 3420 C CA . ASN A 1 421 ? 10.182 14.443 -32.722 1.00 94.19 421 ASN A CA 1
ATOM 3421 C C . ASN A 1 421 ? 10.031 14.675 -31.221 1.00 94.19 421 ASN A C 1
ATOM 3423 O O . ASN A 1 421 ? 9.783 13.741 -30.459 1.00 94.19 421 ASN A O 1
ATOM 3427 N N . ALA A 1 422 ? 10.085 15.944 -30.811 1.00 89.06 422 ALA A N 1
ATOM 3428 C CA . ALA A 1 422 ? 9.822 16.375 -29.437 1.00 89.06 422 ALA A CA 1
ATOM 3429 C C . ALA A 1 422 ? 10.676 15.648 -28.372 1.00 89.06 422 ALA A C 1
ATOM 3431 O O . ALA A 1 422 ? 10.191 15.376 -27.275 1.00 89.06 422 ALA A O 1
ATOM 3432 N N . GLY A 1 423 ? 11.940 15.348 -28.699 1.00 89.38 423 GLY A N 1
ATOM 3433 C CA . GLY A 1 423 ? 12.877 14.664 -27.800 1.00 89.38 423 GLY A CA 1
ATOM 3434 C C . GLY A 1 423 ? 12.650 13.156 -27.681 1.00 89.38 423 GLY A C 1
ATOM 3435 O O . GLY A 1 423 ? 13.204 12.536 -26.782 1.00 89.38 423 GLY A O 1
ATOM 3436 N N . ILE A 1 424 ? 11.832 12.574 -28.560 1.00 93.50 424 ILE A N 1
ATOM 3437 C CA . ILE A 1 424 ? 11.633 11.130 -28.669 1.00 93.50 424 ILE A CA 1
ATOM 3438 C C . ILE A 1 424 ? 12.228 10.635 -29.981 1.00 93.50 424 ILE A C 1
ATOM 3440 O O . ILE A 1 424 ? 11.973 11.210 -31.042 1.00 93.50 424 ILE A O 1
ATOM 3444 N N . TYR A 1 425 ? 12.951 9.525 -29.891 1.00 95.06 425 TYR A N 1
ATOM 3445 C CA . TYR A 1 425 ? 13.675 8.902 -30.987 1.00 95.06 425 TYR A CA 1
ATOM 3446 C C . TYR A 1 425 ? 13.220 7.452 -31.172 1.00 95.06 425 TYR A C 1
ATOM 3448 O O . TYR A 1 425 ? 12.954 6.750 -30.193 1.00 95.06 425 TYR A O 1
ATOM 3456 N N . ILE A 1 426 ? 13.148 6.989 -32.421 1.00 96.69 426 ILE A N 1
ATOM 3457 C CA . ILE A 1 426 ? 13.018 5.559 -32.736 1.00 96.69 426 ILE A CA 1
ATOM 3458 C C . ILE A 1 426 ? 14.154 5.171 -33.671 1.00 96.69 426 ILE A C 1
ATOM 3460 O O . ILE A 1 426 ? 14.302 5.758 -34.745 1.00 96.69 426 ILE A O 1
ATOM 3464 N N . TYR A 1 427 ? 14.919 4.164 -33.267 1.00 95.25 427 TYR A N 1
ATOM 3465 C CA . TYR A 1 427 ? 15.986 3.575 -34.063 1.00 95.25 427 TYR A CA 1
ATOM 3466 C C . TYR A 1 427 ? 15.578 2.185 -34.540 1.00 95.25 427 TYR A C 1
ATOM 3468 O O . TYR A 1 427 ? 14.989 1.421 -33.776 1.00 95.25 427 TYR A O 1
ATOM 3476 N N . LYS A 1 428 ? 15.913 1.851 -35.782 1.00 94.69 428 LYS A N 1
ATOM 3477 C CA . LYS A 1 428 ? 15.849 0.494 -36.326 1.00 94.69 428 LYS A CA 1
ATOM 3478 C C . LYS A 1 428 ? 17.208 -0.184 -36.165 1.00 94.69 428 LYS A C 1
ATOM 3480 O O . LYS A 1 428 ? 18.226 0.456 -36.410 1.00 94.69 428 LYS A O 1
ATOM 3485 N N . VAL A 1 429 ? 17.205 -1.449 -35.761 1.00 92.25 429 VAL A N 1
ATOM 3486 C CA . VAL A 1 429 ? 18.392 -2.290 -35.539 1.00 92.25 429 VAL A CA 1
ATOM 3487 C C . VAL A 1 429 ? 18.544 -3.279 -36.702 1.00 92.25 429 VAL A C 1
ATOM 3489 O O . VAL A 1 429 ? 17.531 -3.810 -37.170 1.00 92.25 429 VAL A O 1
ATOM 3492 N N . TYR A 1 430 ? 19.777 -3.522 -37.165 1.00 82.88 430 TYR A N 1
ATOM 3493 C CA . TYR A 1 430 ? 20.098 -4.446 -38.271 1.00 82.88 430 TYR A CA 1
ATOM 3494 C C . TYR A 1 430 ? 20.930 -5.663 -37.863 1.00 82.88 430 TYR A C 1
ATOM 3496 O O . TYR A 1 430 ? 21.764 -5.544 -36.936 1.00 82.88 430 TYR A O 1
#

pLDDT: mean 90.7, std 8.93, range [34.72, 98.5]

Mean predicted aligned error: 6.25 Å

Sequence (430 aa):
FVNILYPAWQIPFGYVALCLAIWMIIDNFENIKKLKLVDYVIFVSGLCLSVVMILGYLMENVDYISGISNTVYPGLRLEKGFFNLFKPFWYLISPFYAYKDIGNTSECGVFLSFFPMPIILGICYIFKKGKKLIDKWFYIIFTVLLVPFVLYCWTGLPMSIAKCTMLSMTLPYRLVDAIGYICILMMIRLASEKEAIFKHEKIVNTVLAIICIVLAYNQTMKYKSFYLSGTMMAVTVAVHLALMIMFFRSKWEIKRIGIAGLIVVSIFTGIYVRPLMKGFDVLWEKPVSKQIAAIREEDPNGRWIVYSNDENDPSGKSFIYQGFLVANGVPTVNSVSSYPNLDMWHAIDPVKQYEYEYNRYFHFNILLTTEPTSIELLAPDNLQVHLNANDLKTWDINYIFSDCTLPLNILDTNFDLIYDNAGIYIYKVY

Secondary structure (DSSP, 8-state):
-HHHH-HHHHHHHHHHHHHHHHHHHHHTHHHHTT--HHHHHHHHHHHHHHHHHHHHHHHHTHHHHHHHHTSTBTTS------S-TTGGGGGGTGGGTTTS--S-HHHH------TTHHHHHHHHHHT-TT--SGGGHHHHHHHHHHHHHHHHHHT---HHHHHHTTGGGS-HHHHHHHHHHHHHHHHHHHHH--S-SSTTHHHHHHHHHHHHHHHHHHHHTT-TT----HHHHHHHHHHHHHHHHHHT-SSHHHHHHHHHHHHHHHHHHHHT-------SHHHHTSHHHHHHHHHHHH-TT-EEEEE---TT-TTTTHHHHHHHHHHTT--BTTS-BSS--HHHHHHH-TT-TTHHHHSBSBEEEEEEESSPPEEEEEETTEEEEEEETTHHHHTTEEEEEESSPPPHHHHHHHEEEEEEETTEEEEEE-

Radius of gyration: 27.0 Å; Cα contacts (8 Å, |Δi|>4): 580; chains: 1; bounding box: 66×51×76 Å

Foldseek 3Di:
DCPQAACQQVLLVVLVVVLVVVLVCLLCVVVVVVDDPVNVVVVVVVVVVVVVVVVVVCVVCVVLCVQFLPFLPPNPQFDQAAAQLLLQLLLLPQLCLLPDDLDPSVLNDFAVLLPPLLLVVLVLLCVFPPDDNSLNSSSVSLNVSVVQLVCRHHVGHDRVVCVVSVVRSHYNSSSVRSVRVSSVVSLVSLLPALDDSDPPNLVVQLVVLVVSLVSSVVSNVVSPSDDDDPVVSVVSSVLSSQLSSQCNDSPPVSNVVSVVSVVVSVCSSCVSDDPDDDDPCVLCVDPVLVVLLVVCVVPVQAEEEEAEDDVVCLPPCRQVVQVSSVSSVHHYDQYFCSAAPVVLVCLLVVVCPCVSPRGHGAGEHEDEDCDRWDWDRPDSRYIYIHDHLVCCVSNNHFKYKYLADHDPVNPPDFWDFPDDDPSITMITGD

Solvent-accessible surface area (backbone atoms only — not comparable to full-atom values): 23539 Å² total; per-residue (Å²): 112,80,90,77,75,53,63,26,50,51,56,51,48,48,52,51,52,50,49,50,51,54,39,54,47,65,77,38,42,78,57,60,74,67,56,50,72,67,55,51,50,53,51,51,51,52,50,51,50,51,50,50,54,52,49,53,52,50,63,78,39,40,68,59,52,52,53,29,47,70,16,58,28,71,34,64,44,74,36,42,36,45,72,28,70,56,57,43,24,37,32,72,58,47,67,45,59,72,81,42,81,57,77,60,56,82,78,68,63,55,48,86,22,65,50,61,52,32,56,56,53,36,57,53,47,59,72,39,80,96,61,59,71,76,83,28,42,62,43,50,52,53,51,63,55,43,52,61,54,51,39,23,14,49,76,24,42,61,60,69,58,20,52,77,69,50,47,15,56,23,46,24,79,46,40,40,54,44,54,26,49,50,22,44,55,40,42,56,56,57,62,71,42,68,65,64,84,46,98,59,39,74,59,55,45,41,52,50,32,52,54,37,49,52,52,19,49,59,46,38,74,67,42,82,71,57,87,70,55,70,66,59,48,51,51,43,52,52,51,53,42,49,35,47,44,22,39,74,38,34,55,59,84,47,16,54,51,17,50,50,49,52,51,52,51,52,49,60,41,44,72,67,56,78,87,80,82,82,86,60,53,87,62,55,68,40,72,66,38,48,50,51,47,53,48,39,72,76,41,70,80,48,23,28,37,52,41,44,82,38,97,91,39,71,70,72,55,41,66,58,54,26,51,49,42,46,74,64,70,43,50,51,73,50,30,78,32,74,47,54,64,57,71,69,48,37,72,81,35,77,84,52,85,54,45,78,68,58,36,20,34,31,36,43,38,40,41,80,38,90,54,80,66,47,76,43,72,80,44,92,45,33,36,42,32,39,38,20,62,74,52,40,63,77,70,56,43,32,33,38,39,24,67,52,83,79,57,69,94,63,53,79,77,46,58,46,83,79,42,79,57,96,64,37,35,33,31,40,48,115